Protein AF-0000000078830984 (afdb_homodimer)

Sequence (506 aa):
MQFQARCELQRRQWLGSRWHVRCFGGPQAGWTPCREPDVRVQQRHTAATRRDWFDMVKISFLIDSTKLPTGGSSVSTAVAVSHQTFLVNDNPHPNQNDPDYAVPVPSGESVRIYIQEANYASTVGLAPNGIIVHAFNGAPVSDAIMNDATKRPIDIPNFDLDLGPIPDFIGFVGDSPKWTQTPPSWSNWPNEPLIDQQLRAGWTPTFVPYITFNASKLVSGLLEYGVVFALTKDGANVQYFYFDPFLKIGSSSMQFQARCELQRRQWLGSRWHVRCFGGPQAGWTPCREPDVRVQQRHTAATRRDWFDMVKISFLIDSTKLPTGGSSVSTAVAVSHQTFLVNDNPHPNQNDPDYAVPVPSGESVRIYIQEANYASTVGLAPNGIIVHAFNGAPVSDAIMNDATKRPIDIPNFDLDLGPIPDFIGFVGDSPKWTQTPPSWSNWPNEPLIDQQLRAGWTPTFVPYITFNASKLVSGLLEYGVVFALTKDGANVQYFYFDPFLKIGSSS

Organism: Myxococcus xanthus (strain DK1622) (NCBI:txid246197)

Foldseek 3Di:
DDPPPPPPPPPPPPDDDDPPPPDPDDDDPPPPPPPPPCPCPPPPPPCPPVCQVVQEKEKEFEDAPVPDDFFDQDPVGGAEDEGTFMDIPNHHDPCSPPQADAAEHAAFGKYKYFYHYNDPVAPKDKEWDDKFFQDWQPHGDDPVQQVDLQRHFKHDKDKDKDWDDWPKDKDFDDDDWDWFAADCPDPPGGGHTDTDTDMDIDTDTDITMIMMITGHNNDWGKTKMKIKMWMDRPVPTIGIHMYIHMHTGNDDD/DDPPPPPPPPPPPPDDDDPPPPDPDDDDPPPPPPPPPCPCPVPPPVCPPVCQVVQEKEKEFEDAPVPDDFFDQDPVGGAEDEGTFMDIPNHHDPCRPPQADAAEHAAFGKYKYFYHYNDPVAPKDKEWDDKFFQDWQPHGDDPVQQVDLQRHFKHDKDKDKDWDDWPKDKDFDDDDWDWFAADCPDPPGGGHTDTDTDMDIDTDTDITMIMMITGHNNDWGKTKMKIKMWMDRPVPGIGIHMYIHMHTGNDDD

Secondary structure (DSSP, 8-state):
---------------SS---------S----------------------TTTGGGEEEEEEEE-GGG--PPBSSGGG-EE-PPPEEEETTEE-TTTT-TT-EEEE-TT-EEEEEEEES-TT---EEEEEEEEEEEETTEE--HHHHT-TTT-SB-PPEEEEEE----EEEEE-SS----EE--TT-SS-TT-EEEE--EEEEE---EEEEEEEEB-SS--EEEEEEEEEEEESSSS--EEEEE--EEEET---/---------------SS---------S----------------------TTTSSSEEEEEEEE-GGG--PPBSSGGG-EE-PPPEEEETTEE-TTTT-TT-EEEE-TT-EEEEEEEES-TT---EEEEEEEEEEEETTEE--HHHHH-TTT-SB---EEEEEE----EEEEE-SS----EE--TT-SS-TT-EEEE--EEEEE---EEEEEEEEB-SS--EEEEEEEEEEEESSSS--EEEEE--EEEET---

Solvent-accessible surface area (backbone atoms only — not comparable to full-atom values): 28213 Å² total; per-residue (Å²): 137,81,83,76,80,76,77,73,76,69,83,70,76,82,66,75,85,81,79,79,78,80,77,85,74,78,88,75,79,68,76,61,74,72,70,68,73,77,67,65,69,63,70,65,69,60,71,62,44,84,59,59,78,57,48,51,49,36,36,34,34,38,39,52,75,86,74,54,74,88,50,10,82,38,81,72,48,39,32,80,50,75,67,58,40,37,25,50,68,86,30,85,41,99,55,26,79,43,62,80,48,50,52,53,35,37,53,53,23,35,36,36,39,35,43,40,70,59,48,82,87,59,70,54,11,44,20,53,33,29,43,33,43,50,25,50,68,86,37,76,45,48,55,69,40,62,71,31,84,80,65,20,59,44,52,84,62,42,83,47,71,40,83,37,78,51,51,24,36,32,41,79,44,80,77,85,60,55,80,43,58,34,41,75,79,37,89,87,55,47,64,22,26,23,33,51,48,48,72,40,56,31,60,51,82,31,62,41,32,30,36,34,34,32,30,18,75,78,44,66,41,44,36,38,30,29,43,29,31,34,38,19,72,72,20,73,54,54,27,15,32,30,32,59,50,35,34,24,34,51,25,72,125,137,83,83,76,82,76,77,74,76,68,84,69,76,84,67,77,83,81,78,78,76,80,76,84,72,80,88,73,81,68,77,63,72,71,69,67,73,78,67,65,67,63,69,67,68,60,73,60,44,87,59,62,79,54,50,52,48,34,36,36,34,37,39,54,75,88,74,55,73,86,49,11,82,38,80,74,49,38,33,80,50,73,66,57,39,36,24,50,69,85,32,85,43,100,56,26,80,44,62,81,50,49,52,52,34,36,52,55,24,36,37,36,40,35,41,39,69,58,48,84,86,58,65,53,10,44,20,53,33,30,46,32,42,51,26,50,67,86,36,77,44,49,56,68,42,61,72,29,85,81,66,19,58,45,53,84,61,42,81,48,71,39,83,37,76,56,51,27,35,33,41,80,46,84,76,84,60,55,82,44,58,32,44,75,79,37,88,86,55,46,63,22,25,24,35,50,48,47,71,40,57,30,59,51,81,31,62,41,32,30,38,35,33,32,31,19,77,78,42,68,42,42,36,38,30,30,42,30,30,35,38,20,73,74,20,72,54,54,28,14,32,31,31,58,49,36,34,24,36,52,26,71,125

Structure (mmCIF, N/CA/C/O backbone):
data_AF-0000000078830984-model_v1
#
loop_
_entity.id
_entity.type
_entity.pdbx_description
1 polymer Lipoprotein
#
loop_
_atom_site.group_PDB
_atom_site.id
_atom_site.type_symbol
_atom_site.label_atom_id
_atom_site.label_alt_id
_atom_site.label_comp_id
_atom_site.label_asym_id
_atom_site.label_entity_id
_atom_site.label_seq_id
_atom_site.pdbx_PDB_ins_code
_atom_site.Cartn_x
_atom_site.Cartn_y
_atom_site.Cartn_z
_atom_site.occupancy
_atom_site.B_iso_or_equiv
_atom_site.auth_seq_id
_atom_site.auth_comp_id
_atom_site.auth_asym_id
_atom_site.auth_atom_id
_atom_site.pdbx_PDB_model_num
ATOM 1 N N . MET A 1 1 ? -28.094 0.529 -49.594 1 21.66 1 MET A N 1
ATOM 2 C CA . MET A 1 1 ? -26.859 -0.036 -49.031 1 21.66 1 MET A CA 1
ATOM 3 C C . MET A 1 1 ? -26.625 0.487 -47.625 1 21.66 1 MET A C 1
ATOM 5 O O . MET A 1 1 ? -26.312 1.665 -47.438 1 21.66 1 MET A O 1
ATOM 9 N N . GLN A 1 2 ? -27.266 0.118 -46.656 1 21.36 2 GLN A N 1
ATOM 10 C CA . GLN A 1 2 ? -27.625 0.627 -45.344 1 21.36 2 GLN A CA 1
ATOM 11 C C . GLN A 1 2 ? -26.5 0.429 -44.344 1 21.36 2 GLN A C 1
ATOM 13 O O . GLN A 1 2 ? -25.984 -0.685 -44.156 1 21.36 2 GLN A O 1
ATOM 18 N N . PHE A 1 3 ? -25.562 1.429 -44.156 1 22.44 3 PHE A N 1
ATOM 19 C CA . PHE A 1 3 ? -24.375 1.536 -43.312 1 22.44 3 PHE A CA 1
ATOM 20 C C . PHE A 1 3 ? -24.703 1.201 -41.875 1 22.44 3 PHE A C 1
ATOM 22 O O . PHE A 1 3 ? -25.375 1.968 -41.188 1 22.44 3 PHE A O 1
ATOM 29 N N . GLN A 1 4 ? -24.953 0.002 -41.5 1 19.2 4 GLN A N 1
ATOM 30 C CA . GLN A 1 4 ? -25.281 -0.447 -40.156 1 19.2 4 GLN A CA 1
ATOM 31 C C . GLN A 1 4 ? -24.094 -0.227 -39.219 1 19.2 4 GLN A C 1
ATOM 33 O O . GLN A 1 4 ? -22.984 -0.718 -39.469 1 19.2 4 GLN A O 1
ATOM 38 N N . ALA A 1 5 ? -23.984 0.928 -38.594 1 19.84 5 ALA A N 1
ATOM 39 C CA . ALA A 1 5 ? -23.047 1.385 -37.562 1 19.84 5 ALA A CA 1
ATOM 40 C C . ALA A 1 5 ? -22.938 0.374 -36.438 1 19.84 5 ALA A C 1
ATOM 42 O O . ALA A 1 5 ? -23.906 0.151 -35.688 1 19.84 5 ALA A O 1
ATOM 43 N N . ARG A 1 6 ? -22.312 -0.798 -36.625 1 20.72 6 ARG A N 1
ATOM 44 C CA . ARG A 1 6 ? -22.078 -1.817 -35.594 1 20.72 6 ARG A CA 1
ATOM 45 C C . ARG A 1 6 ? -21.344 -1.232 -34.406 1 20.72 6 ARG A C 1
ATOM 47 O O . ARG A 1 6 ? -20.234 -0.708 -34.531 1 20.72 6 ARG A O 1
ATOM 54 N N . CYS A 1 7 ? -22.047 -0.619 -33.5 1 21.22 7 CYS A N 1
ATOM 55 C CA . CYS A 1 7 ? -21.578 -0.137 -32.188 1 21.22 7 CYS A CA 1
ATOM 56 C C . CYS A 1 7 ? -20.859 -1.24 -31.422 1 21.22 7 CYS A C 1
ATOM 58 O O . CYS A 1 7 ? -21.469 -2.24 -31.047 1 21.22 7 CYS A O 1
ATOM 60 N N . GLU A 1 8 ? -19.703 -1.655 -31.891 1 20.58 8 GLU A N 1
ATOM 61 C CA . GLU A 1 8 ? -18.844 -2.621 -31.203 1 20.58 8 GLU A CA 1
ATOM 62 C C . GLU A 1 8 ? -18.719 -2.289 -29.719 1 20.58 8 GLU A C 1
ATOM 64 O O . GLU A 1 8 ? -18.344 -1.174 -29.359 1 20.58 8 GLU A O 1
ATOM 69 N N . LEU A 1 9 ? -19.594 -2.854 -29 1 23.41 9 LEU A N 1
ATOM 70 C CA . LEU A 1 9 ? -19.594 -2.873 -27.531 1 23.41 9 LEU A CA 1
ATOM 71 C C . LEU A 1 9 ? -18.234 -3.289 -27 1 23.41 9 LEU A C 1
ATOM 73 O O . LEU A 1 9 ? -17.797 -4.422 -27.219 1 23.41 9 LEU A O 1
ATOM 77 N N . GLN A 1 10 ? -17.281 -2.516 -27.156 1 20.95 10 GLN A N 1
ATOM 78 C CA . GLN A 1 10 ? -15.977 -2.688 -26.531 1 20.95 10 GLN A CA 1
ATOM 79 C C . GLN A 1 10 ? -16.109 -3.137 -25.078 1 20.95 10 GLN A C 1
ATOM 81 O O . GLN A 1 10 ? -16.891 -2.557 -24.312 1 20.95 10 GLN A O 1
ATOM 86 N N . ARG A 1 11 ? -15.867 -4.41 -24.875 1 22.14 11 ARG A N 1
ATOM 87 C CA . ARG A 1 11 ? -15.773 -5.09 -23.594 1 22.14 11 ARG A CA 1
ATOM 88 C C . ARG A 1 11 ? -15.062 -4.215 -22.562 1 22.14 11 ARG A C 1
ATOM 90 O O . ARG A 1 11 ? -13.891 -3.879 -22.719 1 22.14 11 ARG A O 1
ATOM 97 N N . ARG A 1 12 ? -15.758 -3.342 -21.969 1 24.52 12 ARG A N 1
ATOM 98 C CA . ARG A 1 12 ? -15.438 -2.482 -20.828 1 24.52 12 ARG A CA 1
ATOM 99 C C . ARG A 1 12 ? -14.984 -3.305 -19.625 1 24.52 12 ARG A C 1
ATOM 101 O O . ARG A 1 12 ? -15.672 -4.242 -19.219 1 24.52 12 ARG A O 1
ATOM 108 N N . GLN A 1 13 ? -13.727 -3.479 -19.594 1 21.48 13 GLN A N 1
ATOM 109 C CA . GLN A 1 13 ? -13.117 -4.145 -18.453 1 21.48 13 GLN A CA 1
ATOM 110 C C . GLN A 1 13 ? -13.555 -3.498 -17.141 1 21.48 13 GLN A C 1
ATOM 112 O O . GLN A 1 13 ? -13.5 -2.275 -17 1 21.48 13 GLN A O 1
ATOM 117 N N . TRP A 1 14 ? -14.469 -4.125 -16.656 1 22.09 14 TRP A N 1
ATOM 118 C CA . TRP A 1 14 ? -15.109 -3.842 -15.375 1 22.09 14 TRP A CA 1
ATOM 119 C C . TRP A 1 14 ? -14.07 -3.602 -14.289 1 22.09 14 TRP A C 1
ATOM 121 O O . TRP A 1 14 ? -13.305 -4.508 -13.938 1 22.09 14 TRP A O 1
ATOM 131 N N . LEU A 1 15 ? -13.273 -2.666 -14.414 1 22 15 LEU A N 1
ATOM 132 C CA . LEU A 1 15 ? -12.414 -2.305 -13.297 1 22 15 LEU A CA 1
ATOM 133 C C . LEU A 1 15 ? -13.172 -1.469 -12.273 1 22 15 LEU A C 1
ATOM 135 O O . LEU A 1 15 ? -13.758 -0.443 -12.617 1 22 15 LEU A O 1
ATOM 139 N N . GLY A 1 16 ? -13.258 -2.113 -10.883 1 23.89 16 GLY A N 1
ATOM 140 C CA . GLY A 1 16 ? -13.922 -1.886 -9.602 1 23.89 16 GLY A CA 1
ATOM 141 C C . GLY A 1 16 ? -14.805 -0.652 -9.602 1 23.89 16 GLY A C 1
ATOM 142 O O . GLY A 1 16 ? -15.195 -0.163 -10.664 1 23.89 16 GLY A O 1
ATOM 143 N N . SER A 1 17 ? -14.727 0.226 -8.625 1 23.66 17 SER A N 1
ATOM 144 C CA . SER A 1 17 ? -15.859 1.073 -8.273 1 23.66 17 SER A CA 1
ATOM 145 C C . SER A 1 17 ? -16.156 2.08 -9.383 1 23.66 17 SER A C 1
ATOM 147 O O . SER A 1 17 ? -17.281 2.15 -9.875 1 23.66 17 SER A O 1
ATOM 149 N N . ARG A 1 18 ? -15.797 3.492 -9.297 1 24.92 18 ARG A N 1
ATOM 150 C CA . ARG A 1 18 ? -16.5 4.609 -9.93 1 24.92 18 ARG A CA 1
ATOM 151 C C . ARG A 1 18 ? -16.125 4.723 -11.406 1 24.92 18 ARG A C 1
ATOM 153 O O . ARG A 1 18 ? -15 4.422 -11.797 1 24.92 18 ARG A O 1
ATOM 160 N N . TRP A 1 19 ? -17.234 4.652 -12.297 1 24.08 19 TRP A N 1
ATOM 161 C CA . TRP A 1 19 ? -17.281 4.895 -13.734 1 24.08 19 TRP A CA 1
ATOM 162 C C . TRP A 1 19 ? -16.812 6.309 -14.062 1 24.08 19 TRP A C 1
ATOM 164 O O . TRP A 1 19 ? -17.406 7.289 -13.602 1 24.08 19 TRP A O 1
ATOM 174 N N . HIS A 1 20 ? -15.641 6.699 -13.922 1 23.75 20 HIS A N 1
ATOM 175 C CA . HIS A 1 20 ? -15.578 8.055 -14.453 1 23.75 20 HIS A CA 1
ATOM 176 C C . HIS A 1 20 ? -15.516 8.047 -15.984 1 23.75 20 HIS A C 1
ATOM 178 O O . HIS A 1 20 ? -14.594 7.48 -16.562 1 23.75 20 HIS A O 1
ATOM 184 N N . VAL A 1 21 ? -16.875 7.906 -16.641 1 22.41 21 VAL A N 1
ATOM 185 C CA . VAL A 1 21 ? -17 8.102 -18.094 1 22.41 21 VAL A CA 1
ATOM 186 C C . VAL A 1 21 ? -16.594 9.531 -18.453 1 22.41 21 VAL A C 1
ATOM 188 O O . VAL A 1 21 ? -17.203 10.492 -17.969 1 22.41 21 VAL A O 1
ATOM 191 N N . ARG A 1 22 ? -15.445 9.805 -18.781 1 22.97 22 ARG A N 1
ATOM 192 C CA . ARG A 1 22 ? -15.141 11.133 -19.297 1 22.97 22 ARG A CA 1
ATOM 193 C C . ARG A 1 22 ? -15.547 11.242 -20.766 1 22.97 22 ARG A C 1
ATOM 195 O O . ARG A 1 22 ? -15.031 10.516 -21.625 1 22.97 22 ARG A O 1
ATOM 202 N N . CYS A 1 23 ? -16.953 11.578 -20.938 1 22.34 23 CYS A N 1
ATOM 203 C CA . CYS A 1 23 ? -17.406 11.953 -22.281 1 22.34 23 CYS A CA 1
ATOM 204 C C . CYS A 1 23 ? -16.734 13.242 -22.734 1 22.34 23 CYS A C 1
ATOM 206 O O . CYS A 1 23 ? -16.703 14.227 -22 1 22.34 23 CYS A O 1
ATOM 208 N N . PHE A 1 24 ? -15.984 13.234 -23.766 1 22.91 24 PHE A N 1
ATOM 209 C CA . PHE A 1 24 ? -15.266 14.344 -24.375 1 22.91 24 PHE A CA 1
ATOM 210 C C . PHE A 1 24 ? -16.188 15.172 -25.266 1 22.91 24 PHE A C 1
ATOM 212 O O . PHE A 1 24 ? -16.25 14.953 -26.484 1 22.91 24 PHE A O 1
ATOM 219 N N . GLY A 1 25 ? -17.594 15.492 -24.844 1 22.34 25 GLY A N 1
ATOM 220 C CA . GLY A 1 25 ? -18.344 16.266 -25.828 1 22.34 25 GLY A CA 1
ATOM 221 C C . GLY A 1 25 ? -17.75 17.641 -26.078 1 22.34 25 GLY A C 1
ATOM 222 O O . GLY A 1 25 ? -16.906 18.109 -25.312 1 22.34 25 GLY A O 1
ATOM 223 N N . GLY A 1 26 ? -18.234 18.25 -27.344 1 22.52 26 GLY A N 1
ATOM 224 C CA . GLY A 1 26 ? -18 19.562 -27.922 1 22.52 26 GLY A CA 1
ATOM 225 C C . GLY A 1 26 ? -18.172 20.703 -26.938 1 22.52 26 GLY A C 1
ATOM 226 O O . GLY A 1 26 ? -18.625 20.5 -25.812 1 22.52 26 GLY A O 1
ATOM 227 N N . PRO A 1 27 ? -18.094 22.062 -27.516 1 23.67 27 PRO A N 1
ATOM 228 C CA . PRO A 1 27 ? -17.938 23.344 -26.82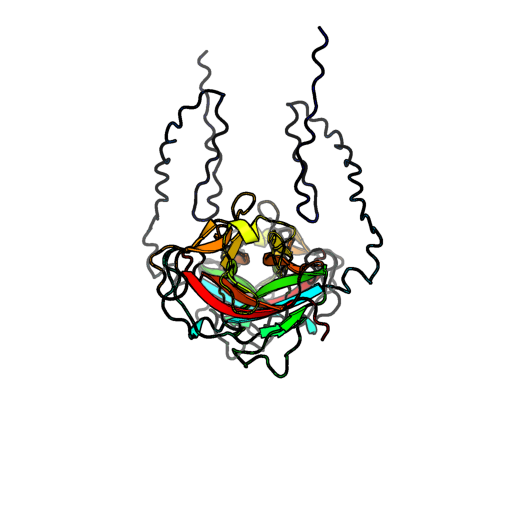8 1 23.67 27 PRO A CA 1
ATOM 229 C C . PRO A 1 27 ? -19.047 23.594 -25.812 1 23.67 27 PRO A C 1
ATOM 231 O O . PRO A 1 27 ? -18.844 24.344 -24.844 1 23.67 27 PRO A O 1
ATOM 234 N N . GLN A 1 28 ? -20.281 23.5 -26.266 1 22.67 28 GLN A N 1
ATOM 235 C CA . GLN A 1 28 ? -21.438 24.172 -25.688 1 22.67 28 GLN A CA 1
ATOM 236 C C . GLN A 1 28 ? -21.797 23.562 -24.344 1 22.67 28 GLN A C 1
ATOM 238 O O . GLN A 1 28 ? -21.969 22.344 -24.219 1 22.67 28 GLN A O 1
ATOM 243 N N . ALA A 1 29 ? -21.828 24.469 -23.219 1 23.7 29 ALA A N 1
ATOM 244 C CA . ALA A 1 29 ? -21.453 24.234 -21.812 1 23.7 29 ALA A CA 1
ATOM 245 C C . ALA A 1 29 ? -22.5 23.391 -21.094 1 23.7 29 ALA A C 1
ATOM 247 O O . ALA A 1 29 ? -22.453 23.25 -19.875 1 23.7 29 ALA A O 1
ATOM 248 N N . GLY A 1 30 ? -23.516 23.125 -21.797 1 19.42 30 GLY A N 1
ATOM 249 C CA . GLY A 1 30 ? -24.625 22.672 -20.969 1 19.42 30 GLY A CA 1
ATOM 250 C C . GLY A 1 30 ? -24.375 21.344 -20.297 1 19.42 30 GLY A C 1
ATOM 251 O O . GLY A 1 30 ? -23.844 20.422 -20.922 1 19.42 30 GLY A O 1
ATOM 252 N N . TRP A 1 31 ? -24.141 21.438 -19.016 1 21.05 31 TRP A N 1
ATOM 253 C CA . TRP A 1 31 ? -23.797 20.281 -18.203 1 21.05 31 TRP A CA 1
ATOM 254 C C . TRP A 1 31 ? -24.859 19.203 -18.312 1 21.05 31 TRP A C 1
ATOM 256 O O . TRP A 1 31 ? -25.984 19.375 -17.859 1 21.05 31 TRP A O 1
ATOM 266 N N . THR A 1 32 ? -25.141 18.922 -19.578 1 21.53 32 THR A N 1
ATOM 267 C CA . THR A 1 32 ? -26.203 17.922 -19.484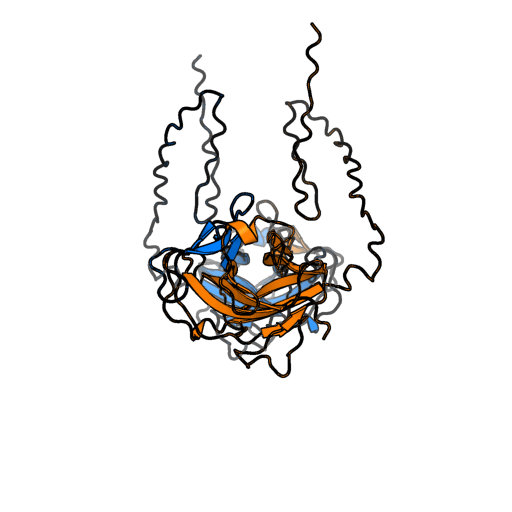 1 21.53 32 THR A CA 1
ATOM 268 C C . THR A 1 32 ? -25.734 16.719 -18.656 1 21.53 32 THR A C 1
ATOM 270 O O . THR A 1 32 ? -24.656 16.188 -18.891 1 21.53 32 THR A O 1
ATOM 273 N N . PRO A 1 33 ? -26.406 16.5 -17.609 1 20.27 33 PRO A N 1
ATOM 274 C CA . PRO A 1 33 ? -26.141 15.438 -16.641 1 20.27 33 PRO A CA 1
ATOM 275 C C . PRO A 1 33 ? -25.969 14.07 -17.297 1 20.27 33 PRO A C 1
ATOM 277 O O . PRO A 1 33 ? -26.797 13.672 -18.125 1 20.27 33 PRO A O 1
ATOM 280 N N . CYS A 1 34 ? -24.859 13.922 -17.781 1 22.05 34 CYS A N 1
ATOM 281 C CA . CYS A 1 34 ? -24.703 12.617 -18.422 1 22.05 34 CYS A CA 1
ATOM 282 C C . CYS A 1 34 ? -25.406 11.531 -17.609 1 22.05 34 CYS A C 1
ATOM 284 O O . CYS A 1 34 ? -25.25 11.469 -16.391 1 22.05 34 CYS A O 1
ATOM 286 N N . ARG A 1 35 ? -26.516 11.25 -18.047 1 20.36 35 ARG A N 1
ATOM 287 C CA . ARG A 1 35 ? -27.297 10.172 -17.453 1 20.36 35 ARG A CA 1
ATOM 288 C C . ARG A 1 35 ? -26.391 9 -17.062 1 20.36 35 ARG A C 1
ATOM 290 O O . ARG A 1 35 ? -25.5 8.625 -17.828 1 20.36 35 ARG A O 1
ATOM 297 N N . GLU A 1 36 ? -26.297 8.906 -15.906 1 21.58 36 GLU A N 1
ATOM 298 C CA . GLU A 1 36 ? -25.609 7.801 -15.242 1 21.58 36 GLU A CA 1
ATOM 299 C C . GLU A 1 36 ? -25.922 6.469 -15.93 1 21.58 36 GLU A C 1
ATOM 301 O O . GLU A 1 36 ? -27.078 6.129 -16.141 1 21.58 36 GLU A O 1
ATOM 306 N N . PRO A 1 37 ? -25.172 6.223 -16.953 1 21.8 37 PRO A N 1
ATOM 307 C CA . PRO A 1 37 ? -25.641 4.91 -17.406 1 21.8 37 PRO A CA 1
ATOM 308 C C . PRO A 1 37 ? -25.953 3.959 -16.25 1 21.8 37 PRO A C 1
ATOM 310 O O . PRO A 1 37 ? -25.359 4.09 -15.164 1 21.8 37 PRO A O 1
ATOM 313 N N . ASP A 1 38 ? -27.141 3.549 -16.109 1 19.94 38 ASP A N 1
ATOM 314 C CA . ASP A 1 38 ? -27.625 2.453 -15.273 1 19.94 38 ASP A CA 1
ATOM 315 C C . ASP A 1 38 ? -26.703 1.239 -15.367 1 19.94 38 ASP A C 1
ATOM 317 O O . ASP A 1 38 ? -26.859 0.41 -16.266 1 19.94 38 ASP A O 1
ATOM 321 N N . VAL A 1 39 ? -25.547 1.557 -15.5 1 20.45 39 VAL A N 1
ATOM 322 C CA . VAL A 1 39 ? -24.781 0.314 -15.508 1 20.45 39 VAL A CA 1
ATOM 323 C C . VAL A 1 39 ? -25.109 -0.5 -14.258 1 20.45 39 VAL A C 1
ATOM 325 O O . VAL A 1 39 ? -24.75 -0.109 -13.148 1 20.45 39 VAL A O 1
ATOM 328 N N . ARG A 1 40 ? -26.25 -0.88 -14.211 1 20.02 40 ARG A N 1
ATOM 329 C CA . ARG A 1 40 ? -26.609 -1.996 -13.344 1 20.02 40 ARG A CA 1
ATOM 330 C C . ARG A 1 40 ? -25.516 -3.068 -13.352 1 20.02 40 ARG A C 1
ATOM 332 O O . ARG A 1 40 ? -25.281 -3.703 -14.383 1 20.02 40 ARG A O 1
ATOM 339 N N . VAL A 1 41 ? -24.438 -2.588 -12.789 1 20.62 41 VAL A N 1
ATOM 340 C CA . VAL A 1 41 ? -23.641 -3.732 -12.352 1 20.62 41 VAL A CA 1
ATOM 341 C C . VAL A 1 41 ? -24.562 -4.836 -11.852 1 20.62 41 VAL A C 1
ATOM 343 O O . VAL A 1 41 ? -25.297 -4.652 -10.867 1 20.62 41 VAL A O 1
ATOM 346 N N . GLN A 1 42 ? -25.188 -5.238 -12.68 1 19.28 42 GLN A N 1
ATOM 347 C CA . GLN A 1 42 ? -25.812 -6.484 -12.273 1 19.28 42 GLN A CA 1
ATOM 348 C C . GLN A 1 42 ? -24.875 -7.328 -11.414 1 19.28 42 GLN A C 1
ATOM 350 O O . GLN A 1 42 ? -23.781 -7.684 -11.852 1 19.28 42 GLN A O 1
ATOM 355 N N . GLN A 1 43 ? -24.719 -6.887 -10.234 1 20.78 43 GLN A N 1
ATOM 356 C CA . GLN A 1 43 ? -24.438 -7.926 -9.25 1 20.78 43 GLN A CA 1
ATOM 357 C C . GLN A 1 43 ? -25.109 -9.242 -9.641 1 20.78 43 GLN A C 1
ATOM 359 O O . GLN A 1 43 ? -26.312 -9.398 -9.484 1 20.78 43 GLN A O 1
ATOM 364 N N . ARG A 1 44 ? -24.906 -9.555 -10.891 1 22.3 44 ARG A N 1
ATOM 365 C CA . ARG A 1 44 ? -25.344 -10.953 -10.906 1 22.3 44 ARG A CA 1
ATOM 366 C C . ARG A 1 44 ? -24.797 -11.695 -9.695 1 22.3 44 ARG A C 1
ATOM 368 O O . ARG A 1 44 ? -23.578 -11.812 -9.516 1 22.3 44 ARG A O 1
ATOM 375 N N . HIS A 1 45 ? -25.312 -11.438 -8.555 1 22.86 45 HIS A N 1
ATOM 376 C CA . HIS A 1 45 ? -25.578 -12.539 -7.637 1 22.86 45 HIS A CA 1
ATOM 377 C C . HIS A 1 45 ? -25.891 -13.82 -8.391 1 22.86 45 HIS A C 1
ATOM 379 O O . HIS A 1 45 ? -27.047 -14.109 -8.688 1 22.86 45 HIS A O 1
ATOM 385 N N . THR A 1 46 ? -25.516 -13.852 -9.602 1 23.61 46 THR A N 1
ATOM 386 C CA . THR A 1 46 ? -25.703 -15.281 -9.82 1 23.61 46 THR A CA 1
ATOM 387 C C . THR A 1 46 ? -25.25 -16.078 -8.609 1 23.61 46 THR A C 1
ATOM 389 O O . THR A 1 46 ? -24.188 -15.805 -8.039 1 23.61 46 THR A O 1
ATOM 392 N N . ALA A 1 47 ? -26.188 -16.562 -7.887 1 24.06 47 ALA A N 1
ATOM 393 C CA . ALA A 1 47 ? -26.141 -17.719 -6.988 1 24.06 47 ALA A CA 1
ATOM 394 C C . ALA A 1 47 ? -24.984 -18.641 -7.336 1 24.06 47 ALA A C 1
ATOM 396 O O . ALA A 1 47 ? -25.156 -19.641 -8.047 1 24.06 47 ALA A O 1
ATOM 397 N N . ALA A 1 48 ? -24.047 -18.109 -7.934 1 28.3 48 ALA A N 1
ATOM 398 C CA . ALA A 1 48 ? -23.141 -19.25 -7.797 1 28.3 48 ALA A CA 1
ATOM 399 C C . ALA A 1 48 ? -23.141 -19.781 -6.367 1 28.3 48 ALA A C 1
ATOM 401 O O . ALA A 1 48 ? -23.031 -19 -5.414 1 28.3 48 ALA A O 1
ATOM 402 N N . THR A 1 49 ? -23.969 -20.578 -6.117 1 27.17 49 THR A N 1
ATOM 403 C CA . THR A 1 49 ? -24.203 -21.297 -4.863 1 27.17 49 THR A CA 1
ATOM 404 C C . THR A 1 49 ? -22.984 -21.172 -3.945 1 27.17 49 THR A C 1
ATOM 406 O O . THR A 1 49 ? -21.844 -21.25 -4.402 1 27.17 49 THR A O 1
ATOM 409 N N . ARG A 1 50 ? -23.016 -20.5 -2.771 1 30.88 50 ARG A N 1
ATOM 410 C CA . ARG A 1 50 ? -22.094 -20.781 -1.668 1 30.88 50 ARG A CA 1
ATOM 411 C C . ARG A 1 50 ? -21.297 -22.047 -1.93 1 30.88 50 ARG A C 1
ATOM 413 O O . ARG A 1 50 ? -20.469 -22.453 -1.112 1 30.88 50 ARG A O 1
ATOM 420 N N . ARG A 1 51 ? -21.859 -22.828 -2.711 1 30.84 51 ARG A N 1
ATOM 421 C CA . ARG A 1 51 ? -21.25 -24.125 -3.01 1 30.84 51 ARG A CA 1
ATOM 422 C C . ARG A 1 51 ? -20.062 -23.984 -3.949 1 30.84 51 ARG A C 1
ATOM 424 O O . ARG A 1 51 ? -19.25 -24.891 -4.082 1 30.84 51 ARG A O 1
ATOM 431 N N . ASP A 1 52 ? -20.141 -22.953 -4.887 1 35.94 52 ASP A N 1
ATOM 432 C CA . ASP A 1 52 ? -19.156 -22.906 -5.957 1 35.94 52 ASP A CA 1
ATOM 433 C C . ASP A 1 52 ? -17.797 -22.406 -5.438 1 35.94 52 ASP A C 1
ATOM 435 O O . ASP A 1 52 ? -16.766 -22.656 -6.055 1 35.94 52 ASP A O 1
ATOM 439 N N . TRP A 1 53 ? -17.797 -21.344 -4.621 1 44.22 53 TRP A N 1
ATOM 440 C CA . TRP A 1 53 ? -16.641 -21 -3.793 1 44.22 53 TRP A CA 1
ATOM 441 C C . TRP A 1 53 ? -16.172 -22.188 -2.969 1 44.22 53 TRP A C 1
ATOM 443 O O . TRP A 1 53 ? -15.102 -22.156 -2.357 1 44.22 53 TRP A O 1
ATOM 453 N N . PHE A 1 54 ? -17.078 -22.984 -2.809 1 49.31 54 PHE A N 1
ATOM 454 C CA . PHE A 1 54 ? -16.891 -24.156 -1.953 1 49.31 54 PHE A CA 1
ATOM 455 C C . PHE A 1 54 ? -15.914 -25.141 -2.584 1 49.31 54 PHE A C 1
ATOM 457 O O . PHE A 1 54 ? -15.188 -25.828 -1.876 1 49.31 54 PHE A O 1
ATOM 464 N N . ASP A 1 55 ? -15.82 -25.109 -4.086 1 73.44 55 ASP A N 1
ATOM 465 C CA . ASP A 1 55 ? -15.016 -26.234 -4.543 1 73.44 55 ASP A CA 1
ATOM 466 C C . ASP A 1 55 ? -13.68 -25.75 -5.113 1 73.44 55 ASP A C 1
ATOM 468 O O . ASP A 1 55 ? -13.367 -26.031 -6.273 1 73.44 55 ASP A O 1
ATOM 472 N N . MET A 1 56 ? -13.031 -24.781 -4.41 1 87.5 56 MET A N 1
ATOM 473 C CA . MET A 1 56 ? -11.742 -24.266 -4.859 1 87.5 56 MET A CA 1
ATOM 474 C C . MET A 1 56 ? -10.656 -24.531 -3.826 1 87.5 56 MET A C 1
ATOM 476 O O . MET A 1 56 ? -10.883 -24.406 -2.623 1 87.5 56 MET A O 1
ATOM 480 N N . VAL A 1 57 ? -9.633 -25.078 -4.34 1 92.94 57 VAL A N 1
ATOM 481 C CA . VAL A 1 57 ? -8.438 -25.25 -3.521 1 92.94 57 VAL A CA 1
ATOM 482 C C . VAL A 1 57 ? -7.484 -24.078 -3.74 1 92.94 57 VAL A C 1
ATOM 484 O O . VAL A 1 57 ? -7 -23.859 -4.852 1 92.94 57 VAL A O 1
ATOM 487 N N . LYS A 1 58 ? -7.293 -23.359 -2.732 1 94.62 58 LYS A N 1
ATOM 488 C CA . LYS A 1 58 ? -6.332 -22.25 -2.768 1 94.62 58 LYS A CA 1
ATOM 489 C C . LYS A 1 58 ? -4.992 -22.672 -2.176 1 94.62 58 LYS A C 1
ATOM 491 O O . LYS A 1 58 ? -4.926 -23.125 -1.026 1 94.62 58 LYS A O 1
ATOM 496 N N . ILE A 1 59 ? -3.994 -22.547 -2.947 1 96 59 ILE A N 1
ATOM 497 C CA . ILE A 1 59 ? -2.639 -22.828 -2.482 1 96 59 ILE A CA 1
ATOM 498 C C . ILE A 1 59 ? -1.811 -21.547 -2.51 1 96 59 ILE A C 1
ATOM 500 O O . ILE A 1 59 ? -1.667 -20.922 -3.561 1 96 59 ILE A O 1
ATOM 504 N N . SER A 1 60 ? -1.301 -21.172 -1.342 1 94.94 60 SER A N 1
ATOM 505 C CA . SER A 1 60 ? -0.403 -20.016 -1.247 1 94.94 60 SER A CA 1
ATOM 506 C C . SER A 1 60 ? 0.998 -20.453 -0.825 1 94.94 60 SER A C 1
ATOM 508 O O . SER A 1 60 ? 1.19 -20.953 0.281 1 94.94 60 SER A O 1
ATOM 510 N N . PHE A 1 61 ? 1.899 -20.234 -1.719 1 96.19 61 PHE A N 1
ATOM 511 C CA . PHE A 1 61 ? 3.285 -20.5 -1.355 1 96.19 61 PHE A CA 1
ATOM 512 C C . PHE A 1 61 ? 3.918 -19.281 -0.689 1 96.19 61 PHE A C 1
ATOM 514 O O . PHE A 1 61 ? 3.76 -18.156 -1.163 1 96.19 61 PHE A O 1
ATOM 521 N N . LEU A 1 62 ? 4.633 -19.547 0.343 1 94.31 62 LEU A N 1
ATOM 522 C CA . LEU A 1 62 ? 5.266 -18.5 1.138 1 94.31 62 LEU A CA 1
ATOM 523 C C . LEU A 1 62 ? 6.754 -18.391 0.815 1 94.31 62 LEU A C 1
ATOM 525 O O . LEU A 1 62 ? 7.52 -19.312 1.103 1 94.31 62 LEU A O 1
ATOM 529 N N . ILE A 1 63 ? 7.086 -17.281 0.327 1 94.31 63 ILE A N 1
ATOM 530 C CA . ILE A 1 63 ? 8.461 -17.047 -0.098 1 94.31 63 ILE A CA 1
ATOM 531 C C . ILE A 1 63 ? 9.18 -16.172 0.924 1 94.31 63 ILE A C 1
ATOM 533 O O . ILE A 1 63 ? 8.688 -15.094 1.271 1 94.31 63 ILE A O 1
ATOM 537 N N . ASP A 1 64 ? 10.273 -16.625 1.387 1 91.94 64 ASP A N 1
ATOM 538 C CA . ASP A 1 64 ? 11.188 -15.758 2.123 1 91.94 64 ASP A CA 1
ATOM 539 C C . ASP A 1 64 ? 12.172 -15.07 1.18 1 91.94 64 ASP A C 1
ATOM 541 O O . ASP A 1 64 ? 13.211 -15.641 0.831 1 91.94 64 ASP A O 1
ATOM 545 N N . SER A 1 65 ? 11.852 -13.891 0.803 1 88.56 65 SER A N 1
ATOM 546 C CA . SER A 1 65 ? 12.609 -13.18 -0.223 1 88.56 65 SER A CA 1
ATOM 547 C C . SER A 1 65 ? 14.031 -12.906 0.235 1 88.56 65 SER A C 1
ATOM 549 O O . SER A 1 65 ? 14.922 -12.68 -0.589 1 88.56 65 SER A O 1
ATOM 551 N N . THR A 1 66 ? 14.281 -12.922 1.468 1 88.19 66 THR A N 1
ATOM 552 C CA . THR A 1 66 ? 15.602 -12.609 1.994 1 88.19 66 THR A CA 1
ATOM 553 C C . THR A 1 66 ? 16.531 -13.812 1.841 1 88.19 66 THR A C 1
ATOM 555 O O . THR A 1 66 ? 17.75 -13.672 1.945 1 88.19 66 THR A O 1
ATOM 558 N N . LYS A 1 67 ? 16 -14.898 1.581 1 89.94 67 LYS A N 1
ATOM 559 C CA . LYS A 1 67 ? 16.812 -16.109 1.505 1 89.94 67 LYS A CA 1
ATOM 560 C C . LYS A 1 67 ? 17 -16.562 0.058 1 89.94 67 LYS A C 1
ATOM 562 O O . LYS A 1 67 ? 17.656 -17.562 -0.207 1 89.94 67 LYS A O 1
ATOM 567 N N . LEU A 1 68 ? 16.438 -15.82 -0.803 1 92.62 68 LEU A N 1
ATOM 568 C CA . LEU A 1 68 ? 16.531 -16.203 -2.207 1 92.62 68 LEU A CA 1
ATOM 569 C C . LEU A 1 68 ? 17.875 -15.773 -2.793 1 92.62 68 LEU A C 1
ATOM 571 O O . LEU A 1 68 ? 18.375 -14.695 -2.473 1 92.62 68 LEU A O 1
ATOM 575 N N . PRO A 1 69 ? 18.469 -16.625 -3.629 1 93.81 69 PRO A N 1
ATOM 576 C CA . PRO A 1 69 ? 19.594 -16.156 -4.438 1 93.81 69 PRO A CA 1
ATOM 577 C C . PRO A 1 69 ? 19.172 -15.117 -5.484 1 93.81 69 PRO A C 1
ATOM 579 O O . PRO A 1 69 ? 18.016 -14.719 -5.531 1 93.81 69 PRO A O 1
ATOM 582 N N . THR A 1 70 ? 20.172 -14.633 -6.246 1 93.94 70 THR A N 1
ATOM 583 C CA . THR A 1 70 ? 19.828 -13.773 -7.379 1 93.94 70 THR A CA 1
ATOM 584 C C . THR A 1 70 ? 19.047 -14.562 -8.43 1 93.94 70 THR A C 1
ATOM 586 O O . THR A 1 70 ? 19.5 -15.617 -8.883 1 93.94 70 THR A O 1
ATOM 589 N N . GLY A 1 71 ? 17.938 -14.039 -8.727 1 93.44 71 GLY A N 1
ATOM 590 C CA . GLY A 1 71 ? 17.078 -14.711 -9.688 1 93.44 71 GLY A CA 1
ATOM 591 C C . GLY A 1 71 ? 17.453 -14.422 -11.125 1 93.44 71 GLY A C 1
ATOM 592 O O . GLY A 1 71 ? 18.359 -13.633 -11.391 1 93.44 71 GLY A O 1
ATOM 593 N N . GLY A 1 72 ? 16.766 -15.156 -12.016 1 93.19 72 GLY A N 1
ATOM 594 C CA . GLY A 1 72 ? 16.938 -14.898 -13.438 1 93.19 72 GLY A CA 1
ATOM 595 C C . GLY A 1 72 ? 16.281 -13.602 -13.883 1 93.19 72 GLY A C 1
ATOM 596 O O . GLY A 1 72 ? 15.305 -13.148 -13.289 1 93.19 72 GLY A O 1
ATOM 597 N N . SER A 1 73 ? 16.828 -13.047 -14.992 1 91.56 73 SER A N 1
ATOM 598 C CA . SER A 1 73 ? 16.297 -11.789 -15.523 1 91.56 73 SER A CA 1
ATOM 599 C C . SER A 1 73 ? 15.07 -12.039 -16.391 1 91.56 73 SER A C 1
ATOM 601 O O . SER A 1 73 ? 14.391 -11.094 -16.797 1 91.56 73 SER A O 1
ATOM 603 N N . SER A 1 74 ? 14.875 -13.273 -16.703 1 89.5 74 SER A N 1
ATOM 604 C CA . SER A 1 74 ? 13.711 -13.695 -17.469 1 89.5 74 SER A CA 1
ATOM 605 C C . SER A 1 74 ? 13.289 -15.109 -17.109 1 89.5 74 SER A C 1
ATOM 607 O O . SER A 1 74 ? 14 -15.805 -16.375 1 89.5 74 SER A O 1
ATOM 609 N N . VAL A 1 75 ? 12.133 -15.5 -17.656 1 88.31 75 VAL A N 1
ATOM 610 C CA . VAL A 1 75 ? 11.641 -16.859 -17.406 1 88.31 75 VAL A CA 1
ATOM 611 C C . VAL A 1 75 ? 12.656 -17.875 -17.906 1 88.31 75 VAL A C 1
ATOM 613 O O . VAL A 1 75 ? 12.883 -18.906 -17.281 1 88.31 75 VAL A O 1
ATOM 616 N N . SER A 1 76 ? 13.336 -17.578 -19.016 1 88.38 76 SER A N 1
ATOM 617 C CA . SER A 1 76 ? 14.289 -18.5 -19.625 1 88.38 76 SER A CA 1
ATOM 618 C C . SER A 1 76 ? 15.5 -18.719 -18.734 1 88.38 76 SER A C 1
ATOM 620 O O . SER A 1 76 ? 16.203 -19.719 -18.891 1 88.38 76 SER A O 1
ATOM 622 N N . THR A 1 77 ? 15.781 -17.812 -17.859 1 90.81 77 THR A N 1
ATOM 623 C CA . THR A 1 77 ? 16.953 -17.922 -17 1 90.81 77 THR A CA 1
ATOM 624 C C . THR A 1 77 ? 16.531 -18.047 -15.539 1 90.81 77 THR A C 1
ATOM 626 O O . THR A 1 77 ? 17.312 -17.719 -14.633 1 90.81 77 THR A O 1
ATOM 629 N N . ALA A 1 78 ? 15.312 -18.453 -15.352 1 92.38 78 ALA A N 1
ATOM 630 C CA . ALA A 1 78 ? 14.82 -18.578 -13.984 1 92.38 78 ALA A CA 1
ATOM 631 C C . ALA A 1 78 ? 15.695 -19.516 -13.164 1 92.38 78 ALA A C 1
ATOM 633 O O . ALA A 1 78 ? 16.25 -20.484 -13.688 1 92.38 78 ALA A O 1
ATOM 634 N N . VAL A 1 79 ? 15.781 -19.266 -11.914 1 92.56 79 VAL A N 1
ATOM 635 C CA . VAL A 1 79 ? 16.656 -20 -11.016 1 92.56 79 VAL A CA 1
ATOM 636 C C . VAL A 1 79 ? 15.828 -20.953 -10.156 1 92.56 79 VAL A C 1
ATOM 638 O O . VAL A 1 79 ? 14.812 -20.562 -9.586 1 92.56 79 VAL A O 1
ATOM 641 N N . ALA A 1 80 ? 16.281 -22.172 -10.094 1 91.81 80 ALA A N 1
ATOM 642 C CA . ALA A 1 80 ? 15.617 -23.172 -9.258 1 91.81 80 ALA A CA 1
ATOM 643 C C . ALA A 1 80 ? 15.844 -22.891 -7.777 1 91.81 80 ALA A C 1
ATOM 645 O O . ALA A 1 80 ? 16.969 -22.578 -7.363 1 91.81 80 ALA A O 1
ATOM 646 N N . VAL A 1 81 ? 14.812 -22.984 -7.051 1 93 81 VAL A N 1
ATOM 647 C CA . VAL A 1 81 ? 14.914 -22.844 -5.598 1 93 81 VAL A CA 1
ATOM 648 C C . VAL A 1 81 ? 14.219 -24.031 -4.926 1 93 81 VAL A C 1
ATOM 650 O O . VAL A 1 81 ? 13.547 -24.828 -5.586 1 93 81 VAL A O 1
ATOM 653 N N . SER A 1 82 ? 14.445 -24.141 -3.627 1 90.62 82 SER A N 1
ATOM 654 C CA . SER A 1 82 ? 13.859 -25.25 -2.885 1 90.62 82 SER A CA 1
ATOM 655 C C . SER A 1 82 ? 12.344 -25.078 -2.744 1 90.62 82 SER A C 1
ATOM 657 O O . SER A 1 82 ? 11.82 -23.984 -2.916 1 90.62 82 SER A O 1
ATOM 659 N N . HIS A 1 83 ? 11.766 -26.188 -2.41 1 91.44 83 HIS A N 1
ATOM 660 C CA . HIS A 1 83 ? 10.328 -26.188 -2.166 1 91.44 83 HIS A CA 1
ATOM 661 C C . HIS A 1 83 ? 9.953 -25.156 -1.105 1 91.44 83 HIS A C 1
ATOM 663 O O . HIS A 1 83 ? 10.648 -25.016 -0.096 1 91.44 83 HIS A O 1
ATOM 669 N N . GLN A 1 84 ? 8.922 -24.547 -1.357 1 91.5 84 GLN A N 1
ATOM 670 C CA . GLN A 1 84 ? 8.461 -23.484 -0.475 1 91.5 84 GLN A CA 1
ATOM 671 C C . GLN A 1 84 ? 7.359 -23.969 0.454 1 91.5 84 GLN A C 1
ATOM 673 O O . GLN A 1 84 ? 6.578 -24.859 0.087 1 91.5 84 GLN A O 1
ATOM 678 N N . THR A 1 85 ? 7.359 -23.328 1.637 1 93.81 85 THR A N 1
ATOM 679 C CA . THR A 1 85 ? 6.227 -23.578 2.523 1 93.81 85 THR A CA 1
ATOM 680 C C . THR A 1 85 ? 4.926 -23.094 1.886 1 93.81 85 THR A C 1
ATOM 682 O O . THR A 1 85 ? 4.926 -22.125 1.126 1 93.81 85 THR A O 1
ATOM 685 N N . PHE A 1 86 ? 3.822 -23.828 2.16 1 95 86 PHE A N 1
ATOM 686 C CA . PHE A 1 86 ? 2.578 -23.438 1.514 1 95 86 PHE A CA 1
ATOM 687 C C . PHE A 1 86 ? 1.417 -23.484 2.498 1 95 86 PHE A C 1
ATOM 689 O O . PHE A 1 86 ? 1.509 -24.125 3.545 1 95 86 PHE A O 1
ATOM 696 N N . LEU A 1 87 ? 0.418 -22.703 2.254 1 93.75 87 LEU A N 1
ATOM 697 C CA . LEU A 1 87 ? -0.892 -22.75 2.895 1 93.75 87 LEU A CA 1
ATOM 698 C C . LEU A 1 87 ? -1.939 -23.328 1.954 1 93.75 87 LEU A C 1
ATOM 700 O O . LEU A 1 87 ? -1.853 -23.156 0.736 1 93.75 87 LEU A O 1
ATOM 704 N N . VAL A 1 88 ? -2.855 -24.031 2.543 1 93.38 88 VAL A N 1
ATOM 705 C CA . VAL A 1 88 ? -4.035 -24.469 1.805 1 93.38 88 VAL A CA 1
ATOM 706 C C . VAL A 1 88 ? -5.281 -23.797 2.367 1 93.38 88 VAL A C 1
ATOM 708 O O . VAL A 1 88 ? -5.539 -23.859 3.572 1 93.38 88 VAL A O 1
ATOM 711 N N . ASN A 1 89 ? -5.941 -23.078 1.432 1 90.56 89 ASN A N 1
ATOM 712 C CA . ASN A 1 89 ? -7.121 -22.328 1.83 1 90.56 89 ASN A CA 1
ATOM 713 C C . ASN A 1 89 ? -6.828 -21.422 3.023 1 90.56 89 ASN A C 1
ATOM 715 O O . ASN A 1 89 ? -7.582 -21.406 3.998 1 90.56 89 ASN A O 1
ATOM 719 N N . ASP A 1 90 ? -5.664 -20.922 3.041 1 87.94 90 ASP A N 1
ATOM 720 C CA . ASP A 1 90 ? -5.195 -19.891 3.959 1 87.94 90 ASP A CA 1
ATOM 721 C C . ASP A 1 90 ? -4.863 -20.484 5.328 1 87.94 90 ASP A C 1
ATOM 723 O O . ASP A 1 90 ? -4.719 -19.75 6.309 1 87.94 90 ASP A O 1
ATOM 727 N N . ASN A 1 91 ? -4.762 -21.766 5.375 1 91.25 91 ASN A N 1
ATOM 728 C CA . ASN A 1 91 ? -4.402 -22.438 6.617 1 91.25 91 ASN A CA 1
ATOM 729 C C . ASN A 1 91 ? -3.105 -23.219 6.477 1 91.25 91 ASN A C 1
ATOM 731 O O . ASN A 1 91 ? -2.848 -23.828 5.43 1 91.25 91 ASN A O 1
ATOM 735 N N . PRO A 1 92 ? -2.42 -23.125 7.598 1 91.25 92 PRO A N 1
ATOM 736 C CA . PRO A 1 92 ? -1.256 -24.016 7.578 1 91.25 92 PRO A CA 1
ATOM 737 C C . PRO A 1 92 ? -1.641 -25.484 7.43 1 91.25 92 PRO A C 1
ATOM 739 O O . PRO A 1 92 ? -2.646 -25.922 7.996 1 91.25 92 PRO A O 1
ATOM 742 N N . HIS A 1 93 ? -0.864 -26.141 6.676 1 90.19 93 HIS A N 1
ATOM 743 C CA . HIS A 1 93 ? -1.062 -27.562 6.465 1 90.19 93 HIS A CA 1
ATOM 744 C C . HIS A 1 93 ? -0.017 -28.391 7.219 1 90.19 93 HIS A C 1
ATOM 746 O O . HIS A 1 93 ? 1.147 -27.984 7.297 1 90.19 93 HIS A O 1
ATOM 752 N N . PRO A 1 94 ? -0.414 -29.547 7.805 1 91.69 94 PRO A N 1
ATOM 753 C CA . PRO A 1 94 ? 0.567 -30.359 8.531 1 91.69 94 PRO A CA 1
ATOM 754 C C . PRO A 1 94 ? 1.77 -30.734 7.676 1 91.69 94 PRO A C 1
ATOM 756 O O . PRO A 1 94 ? 2.873 -30.922 8.195 1 91.69 94 PRO A O 1
ATOM 759 N N . ASN A 1 95 ? 1.575 -30.828 6.422 1 91 95 ASN A N 1
ATOM 760 C CA . ASN A 1 95 ? 2.645 -31.219 5.508 1 91 95 ASN A CA 1
ATOM 761 C C . ASN A 1 95 ? 3.18 -30.016 4.727 1 91 95 ASN A C 1
ATOM 763 O O . ASN A 1 95 ? 3.748 -30.188 3.645 1 91 95 ASN A O 1
ATOM 767 N N . GLN A 1 96 ? 3.021 -28.844 5.195 1 90.25 96 GLN A N 1
ATOM 768 C CA . GLN A 1 96 ? 3.33 -27.625 4.469 1 90.25 96 GLN A CA 1
ATOM 769 C C . GLN A 1 96 ? 4.82 -27.531 4.152 1 90.25 96 GLN A C 1
ATOM 771 O O . GLN A 1 96 ? 5.223 -26.797 3.252 1 90.25 96 GLN A O 1
ATOM 776 N N . ASN A 1 97 ? 5.625 -28.297 4.891 1 89.25 97 ASN A N 1
ATOM 777 C CA . ASN A 1 97 ? 7.066 -28.234 4.664 1 89.25 97 ASN A CA 1
ATOM 778 C C . ASN A 1 97 ? 7.586 -29.5 4 1 89.25 97 ASN A C 1
ATOM 780 O O . ASN A 1 97 ? 8.789 -29.672 3.82 1 89.25 97 ASN A O 1
ATOM 784 N N . ASP A 1 98 ? 6.727 -30.375 3.66 1 89.56 98 ASP A N 1
ATOM 785 C CA . ASP A 1 98 ? 7.094 -31.609 2.965 1 89.56 98 ASP A CA 1
ATOM 786 C C . ASP A 1 98 ? 7.152 -31.391 1.455 1 89.56 98 ASP A C 1
ATOM 788 O O . ASP A 1 98 ? 6.121 -31.172 0.814 1 89.56 98 ASP A O 1
ATOM 792 N N . PRO A 1 99 ? 8.352 -31.453 0.936 1 88.31 99 PRO A N 1
ATOM 793 C CA . PRO A 1 99 ? 8.484 -31.172 -0.497 1 88.31 99 PRO A CA 1
ATOM 794 C C . PRO A 1 99 ? 7.797 -32.219 -1.363 1 88.31 99 PRO A C 1
ATOM 796 O O . PRO A 1 99 ? 7.547 -32 -2.549 1 88.31 99 PRO A O 1
ATOM 799 N N . ASP A 1 100 ? 7.484 -33.406 -0.809 1 91.31 100 ASP A N 1
ATOM 800 C CA . ASP A 1 100 ? 6.926 -34.5 -1.595 1 91.31 100 ASP A CA 1
ATOM 801 C C . ASP A 1 100 ? 5.41 -34.594 -1.417 1 91.31 100 ASP A C 1
ATOM 803 O O . ASP A 1 100 ? 4.746 -35.406 -2.062 1 91.31 100 ASP A O 1
ATOM 807 N N . TYR A 1 101 ? 4.961 -33.75 -0.574 1 94.62 101 TYR A N 1
ATOM 808 C CA . TYR A 1 101 ? 3.523 -33.812 -0.345 1 94.62 101 TYR A CA 1
ATOM 809 C C . TYR A 1 101 ? 2.754 -33.344 -1.571 1 94.62 101 TYR A C 1
ATOM 811 O O . TYR A 1 101 ? 3.064 -32.281 -2.141 1 94.62 101 TYR A O 1
ATOM 819 N N . ALA A 1 102 ? 1.757 -34.094 -1.875 1 95.94 102 ALA A N 1
ATOM 820 C CA . ALA A 1 102 ? 0.869 -33.781 -2.984 1 95.94 102 ALA A CA 1
ATOM 821 C C . ALA A 1 102 ? -0.466 -33.25 -2.475 1 95.94 102 ALA A C 1
ATOM 823 O O . ALA A 1 102 ? -1.24 -33.969 -1.855 1 95.94 102 ALA A O 1
ATOM 824 N N . VAL A 1 103 ? -0.75 -32 -2.73 1 95.56 103 VAL A N 1
ATOM 825 C CA . VAL A 1 103 ? -2.016 -31.422 -2.301 1 95.56 103 VAL A CA 1
ATOM 826 C C . VAL A 1 103 ? -3.172 -32.094 -3.045 1 95.56 103 VAL A C 1
ATOM 828 O O . VAL A 1 103 ? -3.213 -32.094 -4.277 1 95.56 103 VAL A O 1
ATOM 831 N N . PRO A 1 104 ? -4.09 -32.656 -2.332 1 96.06 104 PRO A N 1
ATOM 832 C CA . PRO A 1 104 ? -5.23 -33.281 -3.002 1 96.06 104 PRO A CA 1
ATOM 833 C C . PRO A 1 104 ? -6.18 -32.25 -3.623 1 96.06 104 PRO A C 1
ATOM 835 O O . PRO A 1 104 ? -6.477 -31.219 -3.008 1 96.06 104 PRO A O 1
ATOM 838 N N . VAL A 1 105 ? -6.609 -32.531 -4.824 1 95.81 105 VAL A N 1
ATOM 839 C CA . VAL A 1 105 ? -7.578 -31.703 -5.527 1 95.81 105 VAL A CA 1
ATOM 840 C C . VAL A 1 105 ? -8.688 -32.562 -6.117 1 95.81 105 VAL A C 1
ATOM 842 O O . VAL A 1 105 ? -8.43 -33.375 -7.012 1 95.81 105 VAL A O 1
ATOM 845 N N . PRO A 1 106 ? -9.914 -32.406 -5.629 1 94.56 106 PRO A N 1
ATOM 846 C CA . PRO A 1 106 ? -11.008 -33.188 -6.215 1 94.56 106 PRO A CA 1
ATOM 847 C C . PRO A 1 106 ? -11.188 -32.938 -7.707 1 94.56 106 PRO A C 1
ATOM 849 O O . PRO A 1 106 ? -10.867 -31.828 -8.188 1 94.56 106 PRO A O 1
ATOM 852 N N . SER A 1 107 ? -11.734 -33.969 -8.336 1 93.75 107 SER A N 1
ATOM 853 C CA . SER A 1 107 ? -11.984 -33.875 -9.773 1 93.75 107 SER A CA 1
ATOM 854 C C . SER A 1 107 ? -12.875 -32.688 -10.102 1 93.75 107 SER A C 1
ATOM 856 O O . SER A 1 107 ? -13.906 -32.5 -9.469 1 93.75 107 SER A O 1
ATOM 858 N N . GLY A 1 108 ? -12.367 -31.906 -11.07 1 92.56 108 GLY A N 1
ATOM 859 C CA . GLY A 1 108 ? -13.172 -30.797 -11.562 1 92.56 108 GLY A CA 1
ATOM 860 C C . GLY A 1 108 ? -13.039 -29.547 -10.719 1 92.56 108 GLY A C 1
ATOM 861 O O . GLY A 1 108 ? -13.562 -28.5 -11.086 1 92.56 108 GLY A O 1
ATOM 862 N N . GLU A 1 109 ? -12.352 -29.594 -9.664 1 93.69 109 GLU A N 1
ATOM 863 C CA . GLU A 1 109 ? -12.234 -28.438 -8.781 1 93.69 109 GLU A CA 1
ATOM 864 C C . GLU A 1 109 ? -11.211 -27.438 -9.305 1 93.69 109 GLU A C 1
ATOM 866 O O . GLU A 1 109 ? -10.25 -27.828 -9.977 1 93.69 109 GLU A O 1
ATOM 871 N N . SER A 1 110 ? -11.523 -26.266 -8.906 1 94.69 110 SER A N 1
ATOM 872 C CA . SER A 1 110 ? -10.602 -25.203 -9.297 1 94.69 110 SER A CA 1
ATOM 873 C C . SER A 1 110 ? -9.453 -25.078 -8.297 1 94.69 110 SER A C 1
ATOM 875 O O . SER A 1 110 ? -9.648 -25.266 -7.094 1 94.69 110 SER A O 1
ATOM 877 N N . VAL A 1 111 ? -8.297 -24.828 -8.859 1 95.75 111 VAL A N 1
ATOM 878 C CA . VAL A 1 111 ? -7.113 -24.547 -8.055 1 95.75 111 VAL A CA 1
ATOM 879 C C . VAL A 1 111 ? -6.637 -23.125 -8.305 1 95.75 111 VAL A C 1
ATOM 881 O O . VAL A 1 111 ? -6.57 -22.672 -9.445 1 95.75 111 VAL A O 1
ATOM 884 N N . ARG A 1 112 ? -6.316 -22.422 -7.23 1 95.5 112 ARG A N 1
ATOM 885 C CA . ARG A 1 112 ? -5.672 -21.109 -7.316 1 95.5 112 ARG A CA 1
ATOM 886 C C . ARG A 1 112 ? -4.305 -21.141 -6.641 1 95.5 112 ARG A C 1
ATOM 888 O O . ARG A 1 112 ? -4.176 -21.594 -5.5 1 95.5 112 ARG A O 1
ATOM 895 N N . ILE A 1 113 ? -3.373 -20.703 -7.379 1 97.25 113 ILE A N 1
ATOM 896 C CA . ILE A 1 113 ? -2.006 -20.656 -6.871 1 97.25 113 ILE A CA 1
ATOM 897 C C . ILE A 1 113 ? -1.595 -19.203 -6.629 1 97.25 113 ILE A C 1
ATOM 899 O O . ILE A 1 113 ? -1.61 -18.391 -7.551 1 97.25 113 ILE A O 1
ATOM 903 N N . TYR A 1 114 ? -1.201 -18.953 -5.414 1 94.88 114 TYR A N 1
ATOM 904 C CA . TYR A 1 114 ? -0.693 -17.656 -5.004 1 94.88 114 TYR A CA 1
ATOM 905 C C . TYR A 1 114 ? 0.762 -17.75 -4.559 1 94.88 114 TYR A C 1
ATOM 907 O O . TYR A 1 114 ? 1.222 -18.812 -4.148 1 94.88 114 TYR A O 1
ATOM 915 N N . ILE A 1 115 ? 1.461 -16.641 -4.742 1 95 115 ILE A N 1
ATOM 916 C CA . ILE A 1 115 ? 2.793 -16.438 -4.184 1 95 115 ILE A CA 1
ATOM 917 C C . ILE A 1 115 ? 2.77 -15.273 -3.201 1 95 115 ILE A C 1
ATOM 919 O O . ILE A 1 115 ? 2.342 -14.172 -3.549 1 95 115 ILE A O 1
ATOM 923 N N . GLN A 1 116 ? 3.227 -15.539 -1.972 1 88.75 116 GLN A N 1
ATOM 924 C CA . GLN A 1 116 ? 3.199 -14.523 -0.924 1 88.75 116 GLN A CA 1
ATOM 925 C C . GLN A 1 116 ? 4.543 -14.445 -0.203 1 88.75 116 GLN A C 1
ATOM 927 O O . GLN A 1 116 ? 5.277 -15.43 -0.133 1 88.75 116 GLN A O 1
ATOM 932 N N . GLU A 1 117 ? 4.707 -13.25 0.324 1 88.88 117 GLU A N 1
ATOM 933 C CA . GLU A 1 117 ? 5.906 -13.062 1.137 1 88.88 117 GLU A CA 1
ATOM 934 C C . GLU A 1 117 ? 5.734 -13.672 2.523 1 88.88 117 GLU A C 1
ATOM 936 O O . GLU A 1 117 ? 4.719 -13.445 3.186 1 88.88 117 GLU A O 1
ATOM 941 N N . ALA A 1 118 ? 6.727 -14.414 2.84 1 86.12 118 ALA A N 1
ATOM 942 C CA . ALA A 1 118 ? 6.684 -15.039 4.156 1 86.12 118 ALA A CA 1
ATOM 943 C C . ALA A 1 118 ? 6.996 -14.031 5.258 1 86.12 118 ALA A C 1
ATOM 945 O O . ALA A 1 118 ? 6.469 -14.125 6.367 1 86.12 118 ALA A O 1
ATOM 946 N N . ASN A 1 119 ? 7.926 -13.164 4.84 1 73.88 119 ASN A N 1
ATOM 947 C CA . ASN A 1 119 ? 8.367 -12.156 5.801 1 73.88 119 ASN A CA 1
ATOM 948 C C . ASN A 1 119 ? 7.551 -10.875 5.676 1 73.88 119 ASN A C 1
ATOM 950 O O . ASN A 1 119 ? 7.664 -10.156 4.684 1 73.88 119 ASN A O 1
ATOM 954 N N . TYR A 1 120 ? 6.777 -10.484 6.613 1 62.03 120 TYR A N 1
ATOM 955 C CA . TYR A 1 120 ? 5.879 -9.344 6.566 1 62.03 120 TYR A CA 1
ATOM 956 C C . TYR A 1 120 ? 6.656 -8.039 6.445 1 62.03 120 TYR A C 1
ATOM 958 O O . TYR A 1 120 ? 6.141 -7.043 5.938 1 62.03 120 TYR A O 1
ATOM 966 N N . ALA A 1 121 ? 7.867 -8.047 6.809 1 54.22 121 ALA A N 1
ATOM 967 C CA . ALA A 1 121 ? 8.648 -6.812 6.859 1 54.22 121 ALA A CA 1
ATOM 968 C C . ALA A 1 121 ? 9.172 -6.441 5.477 1 54.22 121 ALA A C 1
ATOM 970 O O . ALA A 1 121 ? 9.578 -5.301 5.242 1 54.22 121 ALA A O 1
ATOM 971 N N . SER A 1 122 ? 9.062 -7.363 4.551 1 59 122 SER A N 1
ATOM 972 C CA . SER A 1 122 ? 9.641 -7.113 3.234 1 59 122 SER A CA 1
ATOM 973 C C . SER A 1 122 ? 8.602 -6.547 2.271 1 59 122 SER A C 1
ATOM 975 O O . SER A 1 122 ? 7.457 -6.996 2.25 1 59 122 SER A O 1
ATOM 977 N N . THR A 1 123 ? 9.016 -5.305 1.719 1 66.38 123 THR A N 1
ATOM 978 C CA . THR A 1 123 ? 8.18 -4.707 0.684 1 66.38 123 THR A CA 1
ATOM 979 C C . THR A 1 123 ? 8.586 -5.207 -0.698 1 66.38 123 THR A C 1
ATOM 981 O O . THR A 1 123 ? 9.477 -4.637 -1.333 1 66.38 123 THR A O 1
ATOM 984 N N . VAL A 1 124 ? 8.234 -6.461 -1.005 1 78.38 124 VAL A N 1
ATOM 985 C CA . VAL A 1 124 ? 8.555 -7.004 -2.322 1 78.38 124 VAL A CA 1
ATOM 986 C C . VAL A 1 124 ? 7.27 -7.348 -3.068 1 78.38 124 VAL A C 1
ATOM 988 O O . VAL A 1 124 ? 6.258 -7.684 -2.449 1 78.38 124 VAL A O 1
ATOM 991 N N . GLY A 1 125 ? 7.34 -7.062 -4.34 1 82.81 125 GLY A N 1
ATOM 992 C CA . GLY A 1 125 ? 6.281 -7.586 -5.188 1 82.81 125 GLY A CA 1
ATOM 993 C C . GLY A 1 125 ? 6.508 -9.023 -5.605 1 82.81 125 GLY A C 1
ATOM 994 O O . GLY A 1 125 ? 7.605 -9.391 -6.027 1 82.81 125 GLY A O 1
ATOM 995 N N . LEU A 1 126 ? 5.469 -9.82 -5.43 1 90.5 126 LEU A N 1
ATOM 996 C CA . LEU A 1 126 ? 5.555 -11.234 -5.793 1 90.5 126 LEU A CA 1
ATOM 997 C C . LEU A 1 126 ? 4.375 -11.641 -6.672 1 90.5 126 LEU A C 1
ATOM 999 O O . LEU A 1 126 ? 3.264 -11.141 -6.496 1 90.5 126 LEU A O 1
ATOM 1003 N N . ALA A 1 127 ? 4.676 -12.523 -7.578 1 93.31 127 ALA A N 1
ATOM 1004 C CA . ALA A 1 127 ? 3.605 -13.047 -8.43 1 93.31 127 ALA A CA 1
ATOM 1005 C C . ALA A 1 127 ? 3.975 -14.414 -9 1 93.31 127 ALA A C 1
ATOM 1007 O O . ALA A 1 127 ? 5.129 -14.648 -9.367 1 93.31 127 ALA A O 1
ATOM 1008 N N . PRO A 1 128 ? 2.99 -15.234 -8.992 1 96.19 128 PRO A N 1
ATOM 1009 C CA . PRO A 1 128 ? 3.225 -16.375 -9.883 1 96.19 128 PRO A CA 1
ATOM 1010 C C . PRO A 1 128 ? 3.34 -15.969 -11.352 1 96.19 128 PRO A C 1
ATOM 1012 O O . PRO A 1 128 ? 2.648 -15.055 -11.797 1 96.19 128 PRO A O 1
ATOM 1015 N N . ASN A 1 129 ? 4.207 -16.625 -12.039 1 95.56 129 ASN A N 1
ATOM 1016 C CA . ASN A 1 129 ? 4.453 -16.312 -13.445 1 95.56 129 ASN A CA 1
ATOM 1017 C C . ASN A 1 129 ? 3.924 -17.406 -14.359 1 95.56 129 ASN A C 1
ATOM 1019 O O . ASN A 1 129 ? 3.42 -17.125 -15.453 1 95.56 129 ASN A O 1
ATOM 1023 N N . GLY A 1 130 ? 4.168 -18.625 -13.883 1 95.31 130 GLY A N 1
ATOM 1024 C CA . GLY A 1 130 ? 3.777 -19.703 -14.781 1 95.31 130 GLY A CA 1
ATOM 1025 C C . GLY A 1 130 ? 3.771 -21.062 -14.117 1 95.31 130 GLY A C 1
ATOM 1026 O O . GLY A 1 130 ? 4.184 -21.203 -12.961 1 95.31 130 GLY A O 1
ATOM 1027 N N . ILE A 1 131 ? 3.221 -22.016 -14.922 1 96.62 131 ILE A N 1
ATOM 1028 C CA . ILE A 1 131 ? 3.135 -23.406 -14.523 1 96.62 131 ILE A CA 1
ATOM 1029 C C . ILE A 1 131 ? 3.902 -24.281 -15.516 1 96.62 131 ILE A C 1
ATOM 1031 O O . ILE A 1 131 ? 3.789 -24.094 -16.734 1 96.62 131 ILE A O 1
ATOM 1035 N N . ILE A 1 132 ? 4.684 -25.125 -14.977 1 95.12 132 ILE A N 1
ATOM 1036 C CA . ILE A 1 132 ? 5.359 -26.172 -15.727 1 95.12 132 ILE A CA 1
ATOM 1037 C C . ILE A 1 132 ? 4.723 -27.531 -15.422 1 95.12 132 ILE A C 1
ATOM 1039 O O . ILE A 1 132 ? 4.398 -27.828 -14.266 1 95.12 132 ILE A O 1
ATOM 1043 N N . VAL A 1 133 ? 4.527 -28.328 -16.438 1 96.25 133 VAL A N 1
ATOM 1044 C CA . VAL A 1 133 ? 4.059 -29.688 -16.203 1 96.25 133 VAL A CA 1
ATOM 1045 C C . VAL A 1 133 ? 5.168 -30.672 -16.547 1 96.25 133 VAL A C 1
ATOM 1047 O O . VAL A 1 133 ? 5.582 -30.781 -17.703 1 96.25 133 VAL A O 1
ATOM 1050 N N . HIS A 1 134 ? 5.555 -31.359 -15.508 1 94.38 134 HIS A N 1
ATOM 1051 C CA . HIS A 1 134 ? 6.676 -32.281 -15.664 1 94.38 134 HIS A CA 1
ATOM 1052 C C . HIS A 1 134 ? 6.195 -33.688 -15.977 1 94.38 134 HIS A C 1
ATOM 1054 O O . HIS A 1 134 ? 6.527 -34.25 -17.031 1 94.38 134 HIS A O 1
ATOM 1060 N N . ALA A 1 135 ? 5.402 -34.156 -15.055 1 95.12 135 ALA A N 1
ATOM 1061 C CA . ALA A 1 135 ? 4.969 -35.562 -15.219 1 95.12 135 ALA A CA 1
ATOM 1062 C C . ALA A 1 135 ? 3.578 -35.75 -14.633 1 95.12 135 ALA A C 1
ATOM 1064 O O . ALA A 1 135 ? 3.156 -35.031 -13.734 1 95.12 135 ALA A O 1
ATOM 1065 N N . PHE A 1 136 ? 2.908 -36.75 -15.211 1 96.69 136 PHE A N 1
ATOM 1066 C CA . PHE A 1 136 ? 1.625 -37.219 -14.703 1 96.69 136 PHE A CA 1
ATOM 1067 C C . PHE A 1 136 ? 1.636 -38.75 -14.508 1 96.69 136 PHE A C 1
ATOM 1069 O O . PHE A 1 136 ? 1.838 -39.5 -15.461 1 96.69 136 PHE A O 1
ATOM 1076 N N . ASN A 1 137 ? 1.508 -39.125 -13.273 1 96.25 137 ASN A N 1
ATOM 1077 C CA . ASN A 1 137 ? 1.609 -40.531 -12.891 1 96.25 137 ASN A CA 1
ATOM 1078 C C . ASN A 1 137 ? 2.951 -41.156 -13.305 1 96.25 137 ASN A C 1
ATOM 1080 O O . ASN A 1 137 ? 3 -42.25 -13.859 1 96.25 137 ASN A O 1
ATOM 1084 N N . GLY A 1 138 ? 3.951 -40.312 -13.141 1 93.38 138 GLY A N 1
ATOM 1085 C CA . GLY A 1 138 ? 5.309 -40.781 -13.367 1 93.38 138 GLY A CA 1
ATOM 1086 C C . GLY A 1 138 ? 5.715 -40.719 -14.828 1 93.38 138 GLY A C 1
ATOM 1087 O O . GLY A 1 138 ? 6.875 -40.969 -15.172 1 93.38 138 GLY A O 1
ATOM 1088 N N . ALA A 1 139 ? 4.777 -40.406 -15.75 1 94.06 139 ALA A N 1
ATOM 1089 C CA . ALA A 1 139 ? 5.09 -40.312 -17.172 1 94.06 139 ALA A CA 1
ATOM 1090 C C . ALA A 1 139 ? 5.258 -38.844 -17.609 1 94.06 139 ALA A C 1
ATOM 1092 O O . ALA A 1 139 ? 4.477 -38 -17.203 1 94.06 139 ALA A O 1
ATOM 1093 N N . PRO A 1 140 ? 6.293 -38.625 -18.391 1 92.81 140 PRO A N 1
ATOM 1094 C CA . PRO A 1 140 ? 6.453 -37.25 -18.891 1 92.81 140 PRO A CA 1
ATOM 1095 C C . PRO A 1 140 ? 5.242 -36.781 -19.672 1 92.81 140 PRO A C 1
ATOM 1097 O O . PRO A 1 140 ? 4.621 -37.562 -20.406 1 92.81 140 PRO A O 1
ATOM 1100 N N . VAL A 1 141 ? 4.977 -35.5 -19.531 1 94.31 141 VAL A N 1
ATOM 1101 C CA . VAL A 1 141 ? 3.838 -34.875 -20.219 1 94.31 141 VAL A CA 1
ATOM 1102 C C . VAL A 1 141 ? 4.332 -34.031 -21.375 1 94.31 141 VAL A C 1
ATOM 1104 O O . VAL A 1 141 ? 5.297 -33.281 -21.219 1 94.31 141 VAL A O 1
ATOM 1107 N N . SER A 1 142 ? 3.693 -34.188 -22.516 1 91.75 142 SER A N 1
ATOM 1108 C CA . SER A 1 142 ? 4.051 -33.406 -23.688 1 91.75 142 SER A CA 1
ATOM 1109 C C . SER A 1 142 ? 3.057 -32.281 -23.906 1 91.75 142 SER A C 1
ATOM 1111 O O . SER A 1 142 ? 1.966 -32.281 -23.328 1 91.75 142 SER A O 1
ATOM 1113 N N . ASP A 1 143 ? 3.475 -31.391 -24.797 1 89.56 143 ASP A N 1
ATOM 1114 C CA . ASP A 1 143 ? 2.582 -30.297 -25.172 1 89.56 143 ASP A CA 1
ATOM 1115 C C . ASP A 1 143 ? 1.291 -30.828 -25.781 1 89.56 143 ASP A C 1
ATOM 1117 O O . ASP A 1 143 ? 0.213 -30.281 -25.562 1 89.56 143 ASP A O 1
ATOM 1121 N N . ALA A 1 144 ? 1.418 -31.891 -26.562 1 91.38 144 ALA A N 1
ATOM 1122 C CA . ALA A 1 144 ? 0.252 -32.5 -27.219 1 91.38 144 ALA A CA 1
ATOM 1123 C C . ALA A 1 144 ? -0.769 -32.969 -26.172 1 91.38 144 ALA A C 1
ATOM 1125 O O . ALA A 1 144 ? -1.974 -32.75 -26.359 1 91.38 144 ALA A O 1
ATOM 1126 N N . ILE A 1 145 ? -0.271 -33.5 -25.156 1 93.62 145 ILE A N 1
ATOM 1127 C CA . ILE A 1 145 ? -1.156 -33.969 -24.094 1 93.62 145 ILE A CA 1
ATOM 1128 C C . ILE A 1 145 ? -1.835 -32.781 -23.422 1 93.62 145 ILE A C 1
ATOM 1130 O O . ILE A 1 145 ? -3.045 -32.812 -23.188 1 93.62 145 ILE A O 1
ATOM 1134 N N . MET A 1 146 ? -1.077 -31.719 -23.141 1 95.06 146 MET A N 1
ATOM 1135 C CA . MET A 1 146 ? -1.624 -30.562 -22.438 1 95.06 146 MET A CA 1
ATOM 1136 C C . MET A 1 146 ? -2.629 -29.812 -23.297 1 95.06 146 MET A C 1
ATOM 1138 O O . MET A 1 146 ? -3.482 -29.078 -22.797 1 95.06 146 MET A O 1
ATOM 1142 N N . ASN A 1 147 ? -2.564 -30.016 -24.609 1 92.31 147 ASN A N 1
ATOM 1143 C CA . ASN A 1 147 ? -3.518 -29.359 -25.5 1 92.31 147 ASN A CA 1
ATOM 1144 C C . ASN A 1 147 ? -4.711 -30.266 -25.797 1 92.31 147 ASN A C 1
ATOM 1146 O O . ASN A 1 147 ? -5.656 -29.844 -26.469 1 92.31 147 ASN A O 1
ATOM 1150 N N . ASP A 1 148 ? -4.652 -31.516 -25.344 1 94.06 148 ASP A N 1
ATOM 1151 C CA . ASP A 1 148 ? -5.75 -32.469 -25.5 1 94.06 148 ASP A CA 1
ATOM 1152 C C . ASP A 1 148 ? -6.652 -32.469 -24.266 1 94.06 148 ASP A C 1
ATOM 1154 O O . ASP A 1 148 ? -6.281 -33.031 -23.219 1 94.06 148 ASP A O 1
ATOM 1158 N N . ALA A 1 149 ? -7.805 -32 -24.375 1 92.56 149 ALA A N 1
ATOM 1159 C CA . ALA A 1 149 ? -8.727 -31.812 -23.266 1 92.56 149 ALA A CA 1
ATOM 1160 C C . ALA A 1 149 ? -9.109 -33.156 -22.641 1 92.56 149 ALA A C 1
ATOM 1162 O O . ALA A 1 149 ? -9.539 -33.188 -21.484 1 92.56 149 ALA A O 1
ATOM 1163 N N . THR A 1 150 ? -8.953 -34.219 -23.328 1 94.5 150 THR A N 1
ATOM 1164 C CA . THR A 1 150 ? -9.367 -35.531 -22.828 1 94.5 150 THR A CA 1
ATOM 1165 C C . THR A 1 150 ? -8.234 -36.188 -22.047 1 94.5 150 THR A C 1
ATOM 1167 O O . THR A 1 150 ? -8.453 -37.188 -21.328 1 94.5 150 THR A O 1
ATOM 1170 N N . LYS A 1 151 ? -7.051 -35.656 -22.141 1 94.69 151 LYS A N 1
ATOM 1171 C CA . LYS A 1 151 ? -5.914 -36.344 -21.562 1 94.69 151 LYS A CA 1
ATOM 1172 C C . LYS A 1 151 ? -5.215 -35.5 -20.5 1 94.69 151 LYS A C 1
ATOM 1174 O O . LYS A 1 151 ? -4.473 -36 -19.672 1 94.69 151 LYS A O 1
ATOM 1179 N N . ARG A 1 152 ? -5.363 -34.219 -20.609 1 95.56 152 ARG A N 1
ATOM 1180 C CA . ARG A 1 152 ? -4.598 -33.312 -19.75 1 95.56 152 ARG A CA 1
ATOM 1181 C C . ARG A 1 152 ? -5.105 -33.406 -18.312 1 95.56 152 ARG A C 1
ATOM 1183 O O . ARG A 1 152 ? -6.316 -33.438 -18.078 1 95.56 152 ARG A O 1
ATOM 1190 N N . PRO A 1 153 ? -4.199 -33.344 -17.359 1 97.12 153 PRO A N 1
ATOM 1191 C CA . PRO A 1 153 ? -4.578 -33.406 -15.953 1 97.12 153 PRO A CA 1
ATOM 1192 C C . PRO A 1 153 ? -5.188 -32.125 -15.445 1 97.12 153 PRO A C 1
ATOM 1194 O O . PRO A 1 153 ? -5.914 -32.125 -14.445 1 97.12 153 PRO A O 1
ATOM 1197 N N . ILE A 1 154 ? -4.836 -30.984 -16.047 1 96.69 154 ILE A N 1
ATOM 1198 C CA . ILE A 1 154 ? -5.41 -29.688 -15.711 1 96.69 154 ILE A CA 1
ATOM 1199 C C . ILE A 1 154 ? -5.809 -28.953 -16.984 1 96.69 154 ILE A C 1
ATOM 1201 O O . ILE A 1 154 ? -5.227 -29.188 -18.047 1 96.69 154 ILE A O 1
ATOM 1205 N N . ASP A 1 155 ? -6.75 -28.109 -16.891 1 95.12 155 ASP A N 1
ATOM 1206 C CA . ASP A 1 155 ? -7.098 -27.312 -18.062 1 95.12 155 ASP A CA 1
ATOM 1207 C C . ASP A 1 155 ? -6.121 -26.156 -18.234 1 95.12 155 ASP A C 1
ATOM 1209 O O . ASP A 1 155 ? -5.113 -26.062 -17.531 1 95.12 155 ASP A O 1
ATOM 1213 N N . ILE A 1 156 ? -6.34 -25.391 -19.281 1 92.69 156 ILE A N 1
ATOM 1214 C CA . ILE A 1 156 ? -5.449 -24.266 -19.562 1 92.69 156 ILE A CA 1
ATOM 1215 C C . ILE A 1 156 ? -5.543 -23.234 -18.453 1 92.69 156 ILE A C 1
ATOM 1217 O O . ILE A 1 156 ? -6.613 -22.672 -18.219 1 92.69 156 ILE A O 1
ATOM 1221 N N . PRO A 1 157 ? -4.441 -22.969 -17.797 1 94.19 157 PRO A N 1
ATOM 1222 C CA . PRO A 1 157 ? -4.465 -22 -16.688 1 94.19 157 PRO A CA 1
ATOM 1223 C C . PRO A 1 157 ? -4.832 -20.578 -17.156 1 94.19 157 PRO A C 1
ATOM 1225 O O . PRO A 1 157 ? -4.469 -20.188 -18.266 1 94.19 157 PRO A O 1
ATOM 1228 N N . ASN A 1 158 ? -5.57 -19.922 -16.219 1 91.44 158 ASN A N 1
ATOM 1229 C CA . ASN A 1 158 ? -5.812 -18.484 -16.344 1 91.44 158 ASN A CA 1
ATOM 1230 C C . ASN A 1 158 ? -4.945 -17.688 -15.383 1 91.44 158 ASN A C 1
ATOM 1232 O O . ASN A 1 158 ? -4.629 -18.156 -14.289 1 91.44 158 ASN A O 1
ATOM 1236 N N . PHE A 1 159 ? -4.547 -16.609 -15.852 1 92 159 PHE A N 1
ATOM 1237 C CA . PHE A 1 159 ? -3.795 -15.664 -15.039 1 92 159 PHE A CA 1
ATOM 1238 C C . PHE A 1 159 ? -4.66 -14.461 -14.672 1 92 159 PHE A C 1
ATOM 1240 O O . PHE A 1 159 ? -5.094 -13.711 -15.547 1 92 159 PHE A O 1
ATOM 1247 N N . ASP A 1 160 ? -4.93 -14.375 -13.367 1 88.38 160 ASP A N 1
ATOM 1248 C CA . ASP A 1 160 ? -5.914 -13.391 -12.914 1 88.38 160 ASP A CA 1
ATOM 1249 C C . ASP A 1 160 ? -5.406 -12.625 -11.695 1 88.38 160 ASP A C 1
ATOM 1251 O O . ASP A 1 160 ? -4.277 -12.844 -11.242 1 88.38 160 ASP A O 1
ATOM 1255 N N . LEU A 1 161 ? -6.207 -11.633 -11.297 1 84.06 161 LEU A N 1
ATOM 1256 C CA . LEU A 1 161 ? -5.871 -10.773 -10.164 1 84.06 161 LEU A CA 1
ATOM 1257 C C . LEU A 1 161 ? -7.012 -10.742 -9.156 1 84.06 161 LEU A C 1
ATOM 1259 O O . LEU A 1 161 ? -8.188 -10.703 -9.539 1 84.06 161 LEU A O 1
ATOM 1263 N N . ASP A 1 162 ? -6.555 -10.82 -7.895 1 81.19 162 ASP A N 1
ATOM 1264 C CA . ASP A 1 162 ? -7.48 -10.477 -6.82 1 81.19 162 ASP A CA 1
ATOM 1265 C C . ASP A 1 162 ? -7.219 -9.062 -6.305 1 81.19 162 ASP A C 1
ATOM 1267 O O . ASP A 1 162 ? -6.086 -8.578 -6.352 1 81.19 162 ASP A O 1
ATOM 1271 N N . LEU A 1 163 ? -8.281 -8.438 -5.871 1 68 163 LEU A N 1
ATOM 1272 C CA . LEU A 1 163 ? -8.078 -7.168 -5.18 1 68 163 LEU A CA 1
ATOM 1273 C C . LEU A 1 163 ? -7.289 -7.371 -3.889 1 68 163 LEU A C 1
ATOM 1275 O O . LEU A 1 163 ? -7.578 -8.289 -3.119 1 68 163 LEU A O 1
ATOM 1279 N N . GLY A 1 164 ? -6.125 -6.684 -3.879 1 62.03 164 GLY A N 1
ATOM 1280 C CA . GLY A 1 164 ? -5.324 -6.719 -2.668 1 62.03 164 GLY A CA 1
ATOM 1281 C C . GLY A 1 164 ? -5.77 -5.711 -1.626 1 62.03 164 GLY A C 1
ATOM 1282 O O . GLY A 1 164 ? -6.848 -5.125 -1.743 1 62.03 164 GLY A O 1
ATOM 1283 N N . PRO A 1 165 ? -4.91 -5.754 -0.488 1 56.59 165 PRO A N 1
ATOM 1284 C CA . PRO A 1 165 ? -5.184 -4.73 0.523 1 56.59 165 PRO A CA 1
ATOM 1285 C C . PRO A 1 165 ? -5.176 -3.316 -0.051 1 56.59 165 PRO A C 1
ATOM 1287 O O . PRO A 1 165 ? -4.391 -3.018 -0.953 1 56.59 165 PRO A O 1
ATOM 1290 N N . ILE A 1 166 ? -6.219 -2.623 0.054 1 51.75 166 ILE A N 1
ATOM 1291 C CA . ILE A 1 166 ? -6.379 -1.255 -0.426 1 51.75 166 ILE A CA 1
ATOM 1292 C C . ILE A 1 166 ? -5.902 -0.274 0.644 1 51.75 166 ILE A C 1
ATOM 1294 O O . ILE A 1 166 ? -6.582 -0.075 1.655 1 51.75 166 ILE A O 1
ATOM 1298 N N . PRO A 1 167 ? -4.551 0.073 0.428 1 57.75 167 PRO A N 1
ATOM 1299 C CA . PRO A 1 167 ? -4.301 1.14 1.4 1 57.75 167 PRO A CA 1
ATOM 1300 C C . PRO A 1 167 ? -5.211 2.35 1.197 1 57.75 167 PRO A C 1
ATOM 1302 O O . PRO A 1 167 ? -5.488 2.73 0.058 1 57.75 167 PRO A O 1
ATOM 1305 N N . ASP A 1 168 ? -5.879 2.656 2.209 1 61.22 168 ASP A N 1
ATOM 1306 C CA . ASP A 1 168 ? -6.637 3.902 2.148 1 61.22 168 ASP A CA 1
ATOM 1307 C C . ASP A 1 168 ? -5.707 5.109 2.053 1 61.22 168 ASP A C 1
ATOM 1309 O O . ASP A 1 168 ? -4.613 5.102 2.625 1 61.22 168 ASP A O 1
ATOM 1313 N N . PHE A 1 169 ? -6.012 5.906 0.947 1 70.12 169 PHE A N 1
ATOM 1314 C CA . PHE A 1 169 ? -5.223 7.137 0.901 1 70.12 169 PHE A CA 1
ATOM 1315 C C . PHE A 1 169 ? -6.113 8.359 1.085 1 70.12 169 PHE A C 1
ATOM 1317 O O . PHE A 1 169 ? -7.336 8.273 0.935 1 70.12 169 PHE A O 1
ATOM 1324 N N . ILE A 1 170 ? -5.5 9.289 1.679 1 77.38 170 ILE A N 1
ATOM 1325 C CA . ILE A 1 170 ? -6.129 10.602 1.76 1 77.38 170 ILE A CA 1
ATOM 1326 C C . ILE A 1 170 ? -5.188 11.664 1.184 1 77.38 170 ILE A C 1
ATOM 1328 O O . ILE A 1 170 ? -3.982 11.633 1.436 1 77.38 170 ILE A O 1
ATOM 1332 N N . GLY A 1 171 ? -5.719 12.398 0.194 1 79.81 171 GLY A N 1
ATOM 1333 C CA . GLY A 1 171 ? -4.918 13.445 -0.427 1 79.81 171 GLY A CA 1
ATOM 1334 C C . GLY A 1 171 ? -5.664 14.758 -0.57 1 79.81 171 GLY A C 1
ATOM 1335 O O . GLY A 1 171 ? -6.871 14.82 -0.343 1 79.81 171 GLY A O 1
ATOM 1336 N N . PHE A 1 172 ? -4.906 15.828 -0.815 1 84.62 172 PHE A N 1
ATOM 1337 C CA . PHE A 1 172 ? -5.465 17.156 -0.991 1 84.62 172 PHE A CA 1
ATOM 1338 C C . PHE A 1 172 ? -6.148 17.297 -2.348 1 84.62 172 PHE A C 1
ATOM 1340 O O . PHE A 1 172 ? -5.656 16.766 -3.348 1 84.62 172 PHE A O 1
ATOM 1347 N N . VAL A 1 173 ? -7.332 17.766 -2.246 1 77.56 173 VAL A N 1
ATOM 1348 C CA . VAL A 1 173 ? -8 18.141 -3.49 1 77.56 173 VAL A CA 1
ATOM 1349 C C . VAL A 1 173 ? -8.312 19.625 -3.486 1 77.56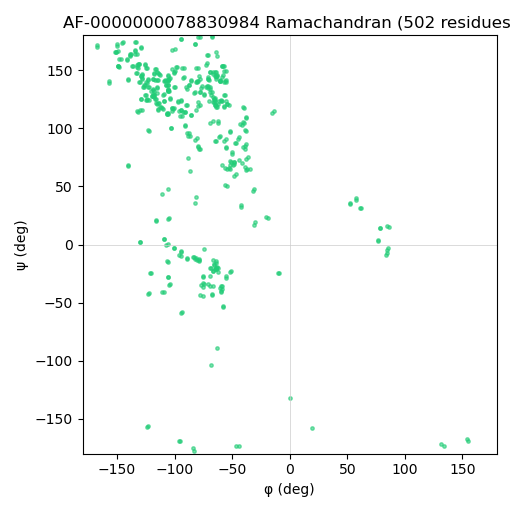 173 VAL A C 1
ATOM 1351 O O . VAL A 1 173 ? -8.547 20.219 -2.428 1 77.56 173 VAL A O 1
ATOM 1354 N N . GLY A 1 174 ? -7.887 20.312 -4.508 1 68.12 174 GLY A N 1
ATOM 1355 C CA . GLY A 1 174 ? -8.383 21.688 -4.57 1 68.12 174 GLY A CA 1
ATOM 1356 C C . GLY A 1 174 ? -7.293 22.703 -4.871 1 68.12 174 GLY A C 1
ATOM 1357 O O . GLY A 1 174 ? -6.148 22.328 -5.137 1 68.12 174 GLY A O 1
ATOM 1358 N N . ASP A 1 175 ? -7.68 23.922 -4.797 1 66.44 175 ASP A N 1
ATOM 1359 C CA . ASP A 1 175 ? -6.957 25.094 -5.277 1 66.44 175 ASP A CA 1
ATOM 1360 C C . ASP A 1 175 ? -6.141 25.75 -4.156 1 66.44 175 ASP A C 1
ATOM 1362 O O . ASP A 1 175 ? -6.066 25.203 -3.051 1 66.44 175 ASP A O 1
ATOM 1366 N N . SER A 1 176 ? -5.602 26.906 -4.301 1 75.81 176 SER A N 1
ATOM 1367 C CA . SER A 1 176 ? -4.734 27.703 -3.443 1 75.81 176 SER A CA 1
ATOM 1368 C C . SER A 1 176 ? -5.43 28.062 -2.133 1 75.81 176 SER A C 1
ATOM 1370 O O . SER A 1 176 ? -6.375 28.844 -2.117 1 75.81 176 SER A O 1
ATOM 1372 N N . PRO A 1 177 ? -5.016 27.406 -1.073 1 82.81 177 PRO A N 1
ATOM 1373 C CA . PRO A 1 177 ? -5.629 27.672 0.228 1 82.81 177 PRO A CA 1
ATOM 1374 C C . PRO A 1 177 ? -5.527 29.141 0.629 1 82.81 177 PRO A C 1
ATOM 1376 O O . PRO A 1 177 ? -4.578 29.828 0.237 1 82.81 177 PRO A O 1
ATOM 1379 N N . LYS A 1 178 ? -6.586 29.703 1.217 1 86.69 178 LYS A N 1
ATOM 1380 C CA . LYS A 1 178 ? -6.637 31.047 1.771 1 86.69 178 LYS A CA 1
ATOM 1381 C C . LYS A 1 178 ? -7.086 31.031 3.229 1 86.69 178 LYS A C 1
ATOM 1383 O O . LYS A 1 178 ? -7.781 30.109 3.656 1 86.69 178 LYS A O 1
ATOM 1388 N N . TRP A 1 179 ? -6.652 32.062 3.906 1 92.25 179 TRP A N 1
ATOM 1389 C CA . TRP A 1 179 ? -7.133 32.219 5.277 1 92.25 179 TRP A CA 1
ATOM 1390 C C . TRP A 1 179 ? -8.641 32.469 5.305 1 92.25 179 TRP A C 1
ATOM 1392 O O . TRP A 1 179 ? -9.148 33.281 4.551 1 92.25 179 TRP A O 1
ATOM 1402 N N . THR A 1 180 ? -9.266 31.672 5.984 1 89.75 180 THR A N 1
ATOM 1403 C CA . THR A 1 180 ? -10.672 31.828 6.336 1 89.75 180 THR A CA 1
ATOM 1404 C C . THR A 1 180 ? -10.852 31.812 7.852 1 89.75 180 THR A C 1
ATOM 1406 O O . THR A 1 180 ? -9.977 32.25 8.594 1 89.75 180 THR A O 1
ATOM 1409 N N . GLN A 1 181 ? -12.086 31.438 8.344 1 92.19 181 GLN A N 1
ATOM 1410 C CA . GLN A 1 181 ? -12.336 31.375 9.781 1 92.19 181 GLN A CA 1
ATOM 1411 C C . GLN A 1 181 ? -12.938 30.031 10.164 1 92.19 181 GLN A C 1
ATOM 1413 O O . GLN A 1 181 ? -13.688 29.422 9.391 1 92.19 181 GLN A O 1
ATOM 1418 N N . THR A 1 182 ? -12.531 29.547 11.328 1 91.56 182 THR A N 1
ATOM 1419 C CA . THR A 1 182 ? -13.234 28.406 11.891 1 91.56 182 THR A CA 1
ATOM 1420 C C . THR A 1 182 ? -14.719 28.719 12.078 1 91.56 182 THR A C 1
ATOM 1422 O O . THR A 1 182 ? -15.094 29.875 12.273 1 91.56 182 THR A O 1
ATOM 1425 N N . PRO A 1 183 ? -15.445 27.672 12.039 1 88.19 183 PRO A N 1
ATOM 1426 C CA . PRO A 1 183 ? -16.875 27.922 12.234 1 88.19 183 PRO A CA 1
ATOM 1427 C C . PRO A 1 183 ? -17.203 28.453 13.625 1 88.19 183 PRO A C 1
ATOM 1429 O O . PRO A 1 183 ? -16.531 28.109 14.594 1 88.19 183 PRO A O 1
ATOM 1432 N N . PRO A 1 184 ? -18.281 29.297 13.664 1 88.94 184 PRO A N 1
ATOM 1433 C CA . PRO A 1 184 ? -18.703 29.812 14.977 1 88.94 184 PRO A CA 1
ATOM 1434 C C . PRO A 1 184 ? -19.188 28.703 15.906 1 88.94 184 PRO A C 1
ATOM 1436 O O . PRO A 1 184 ? -19.297 28.906 17.125 1 88.94 184 PRO A O 1
ATOM 1439 N N . SER A 1 185 ? -19.453 27.5 15.391 1 79.94 185 SER A N 1
ATOM 1440 C CA . SER A 1 185 ? -20 26.375 16.156 1 79.94 185 SER A CA 1
ATOM 1441 C C . SER A 1 185 ? -18.891 25.672 16.938 1 79.94 185 SER A C 1
ATOM 1443 O O . SER A 1 185 ? -19.172 24.859 17.812 1 79.94 185 SER A O 1
ATOM 1445 N N . TRP A 1 186 ? -17.641 26 16.594 1 83.88 186 TRP A N 1
ATOM 1446 C CA . TRP A 1 186 ? -16.562 25.344 17.328 1 83.88 186 TRP A CA 1
ATOM 1447 C C . TRP A 1 186 ? -16.531 25.797 18.781 1 83.88 186 TRP A C 1
ATOM 1449 O O . TRP A 1 186 ? -16.609 27 19.062 1 83.88 186 TRP A O 1
ATOM 1459 N N . SER A 1 187 ? -16.453 24.906 19.719 1 77.62 187 SER A N 1
ATOM 1460 C CA . SER A 1 187 ? -16.531 25.234 21.141 1 77.62 187 SER A CA 1
ATOM 1461 C C . SER A 1 187 ? -15.281 25.953 21.625 1 77.62 187 SER A C 1
ATOM 1463 O O . SER A 1 187 ? -15.359 26.891 22.422 1 77.62 187 SER A O 1
ATOM 1465 N N . ASN A 1 188 ? -14.148 25.625 21.094 1 78.44 188 ASN A N 1
ATOM 1466 C CA . ASN A 1 188 ? -12.914 26.156 21.672 1 78.44 188 ASN A CA 1
ATOM 1467 C C . ASN A 1 188 ? -12.312 27.25 20.797 1 78.44 188 ASN A C 1
ATOM 1469 O O . ASN A 1 188 ? -11.719 28.203 21.312 1 78.44 188 ASN A O 1
ATOM 1473 N N . TRP A 1 189 ? -12.508 27.25 19.547 1 86.25 189 TRP A N 1
ATOM 1474 C CA . TRP A 1 189 ? -11.852 28.188 18.656 1 86.25 189 TRP A CA 1
ATOM 1475 C C . TRP A 1 189 ? -12.805 28.672 17.562 1 86.25 189 TRP A C 1
ATOM 1477 O O . TRP A 1 189 ? -12.539 28.469 16.375 1 86.25 189 TRP A O 1
ATOM 1487 N N . PRO A 1 190 ? -13.82 29.469 18.078 1 88.25 190 PRO A N 1
ATOM 1488 C CA . PRO A 1 190 ? -14.727 30 17.047 1 88.25 190 PRO A CA 1
ATOM 1489 C C . PRO A 1 190 ? -14.164 31.234 16.344 1 88.25 190 PRO A C 1
ATOM 1491 O O . PRO A 1 190 ? -13.562 32.094 16.984 1 88.25 190 PRO A O 1
ATOM 1494 N N . ASN A 1 191 ? -14.328 31.375 15.031 1 92.06 191 ASN A N 1
ATOM 1495 C CA . ASN A 1 191 ? -14.023 32.531 14.211 1 92.06 191 ASN A CA 1
ATOM 1496 C C . ASN A 1 191 ? -12.531 32.875 14.234 1 92.06 191 ASN A C 1
ATOM 1498 O O . ASN A 1 191 ? -12.148 34.031 14.266 1 92.06 191 ASN A O 1
ATOM 1502 N N . GLU A 1 192 ? -11.766 31.812 14.375 1 93.38 192 GLU A N 1
ATOM 1503 C CA . GLU A 1 192 ? -10.32 32 14.336 1 93.38 192 GLU A CA 1
ATOM 1504 C C . GLU A 1 192 ? -9.781 31.781 12.922 1 93.38 192 GLU A C 1
ATOM 1506 O O . GLU A 1 192 ? -10.406 31.109 12.109 1 93.38 192 GLU A O 1
ATOM 1511 N N . PRO A 1 193 ? -8.641 32.469 12.602 1 94 193 PRO A N 1
ATOM 1512 C CA . PRO A 1 193 ? -8.047 32.219 11.281 1 94 193 PRO A CA 1
ATOM 1513 C C . PRO A 1 193 ? -7.809 30.75 11.016 1 94 193 PRO A C 1
ATOM 1515 O O . PRO A 1 193 ? -7.148 30.062 11.812 1 94 193 PRO A O 1
ATOM 1518 N N . LEU A 1 194 ? -8.414 30.25 10 1 94.38 194 LEU A N 1
ATOM 1519 C CA . LEU A 1 194 ? -8.289 28.859 9.531 1 94.38 194 LEU A CA 1
ATOM 1520 C C . LEU A 1 194 ? -7.867 28.828 8.062 1 94.38 194 LEU A C 1
ATOM 1522 O O . LEU A 1 194 ? -8.391 29.578 7.242 1 94.38 194 LEU A O 1
ATOM 1526 N N . ILE A 1 195 ? -6.832 28.078 7.766 1 93.44 195 ILE A N 1
ATOM 1527 C CA . ILE A 1 195 ? -6.496 27.734 6.387 1 93.44 195 ILE A CA 1
ATOM 1528 C C . ILE A 1 195 ? -6.473 26.219 6.211 1 93.44 195 ILE A C 1
ATOM 1530 O O . ILE A 1 195 ? -5.844 25.516 7 1 93.44 195 ILE A O 1
ATOM 1534 N N . ASP A 1 196 ? -7.238 25.75 5.289 1 91.44 196 ASP A N 1
ATOM 1535 C CA . ASP A 1 196 ? -7.359 24.312 5.086 1 91.44 196 ASP A CA 1
ATOM 1536 C C . ASP A 1 196 ? -7.438 23.969 3.598 1 91.44 196 ASP A C 1
ATOM 1538 O O . ASP A 1 196 ? -7.547 24.875 2.758 1 91.44 196 ASP A O 1
ATOM 1542 N N . GLN A 1 197 ? -7.125 22.781 3.348 1 91.25 197 GLN A N 1
ATOM 1543 C CA . GLN A 1 197 ? -7.285 22.219 2.016 1 91.25 197 GLN A CA 1
ATOM 1544 C C . GLN A 1 197 ? -8.188 20.984 2.051 1 91.25 197 GLN A C 1
ATOM 1546 O O . GLN A 1 197 ? -8.031 20.125 2.92 1 91.25 197 GLN A O 1
ATOM 1551 N N . GLN A 1 198 ? -9.047 20.984 1.111 1 86.62 198 GLN A N 1
ATOM 1552 C CA . GLN A 1 198 ? -9.969 19.844 1.036 1 86.62 198 GLN A CA 1
ATOM 1553 C C . GLN A 1 198 ? -9.219 18.547 0.834 1 86.62 198 GLN A C 1
ATOM 1555 O O . GLN A 1 198 ? -8.242 18.484 0.076 1 86.62 198 GLN A O 1
ATOM 1560 N N . LEU A 1 199 ? -9.797 17.594 1.564 1 87.94 199 LEU A N 1
ATOM 1561 C CA . LEU A 1 199 ? -9.219 16.25 1.464 1 87.94 199 LEU A CA 1
ATOM 1562 C C . LEU A 1 199 ? -10.188 15.289 0.785 1 87.94 199 LEU A C 1
ATOM 1564 O O . LEU A 1 199 ? -11.398 15.438 0.904 1 87.94 199 LEU A O 1
ATOM 1568 N N . ARG A 1 200 ? -9.555 14.406 0.057 1 82.38 200 ARG A N 1
ATOM 1569 C CA . ARG A 1 200 ? -10.32 13.32 -0.545 1 82.38 200 ARG A CA 1
ATOM 1570 C C . ARG A 1 200 ? -9.688 11.961 -0.235 1 82.38 200 ARG A C 1
ATOM 1572 O O . ARG A 1 200 ? -8.477 11.805 -0.348 1 82.38 200 ARG A O 1
ATOM 1579 N N . ALA A 1 201 ? -10.586 11.242 0.305 1 79.81 201 ALA A N 1
ATOM 1580 C CA . ALA A 1 201 ? -10.164 9.867 0.518 1 79.81 201 ALA A CA 1
ATOM 1581 C C . ALA A 1 201 ? -10.227 9.062 -0.78 1 79.81 201 ALA A C 1
ATOM 1583 O O . ALA A 1 201 ? -10.977 9.414 -1.693 1 79.81 201 ALA A O 1
ATOM 1584 N N . GLY A 1 202 ? -9.273 8.219 -0.906 1 69.19 202 GLY A N 1
ATOM 1585 C CA . GLY A 1 202 ? -9.273 7.281 -2.018 1 69.19 202 GLY A CA 1
ATOM 1586 C C . GLY A 1 202 ? -8.602 5.965 -1.688 1 69.19 202 GLY A C 1
ATOM 1587 O O . GLY A 1 202 ? -8.172 5.746 -0.552 1 69.19 202 GLY A O 1
ATOM 1588 N N . TRP A 1 203 ? -8.828 5.129 -2.496 1 60.72 203 TRP A N 1
ATOM 1589 C CA . TRP A 1 203 ? -8.164 3.836 -2.369 1 60.72 203 TRP A CA 1
ATOM 1590 C C . TRP A 1 203 ? -7.305 3.545 -3.592 1 60.72 203 TRP A C 1
ATOM 1592 O O . TRP A 1 203 ? -7.602 4.008 -4.695 1 60.72 203 TRP A O 1
ATOM 1602 N N . THR A 1 204 ? -6.105 3.229 -3.303 1 59.31 204 THR A N 1
ATOM 1603 C CA . THR A 1 204 ? -5.32 2.684 -4.406 1 59.31 204 THR A CA 1
ATOM 1604 C C . THR A 1 204 ? -5.445 1.165 -4.461 1 59.31 204 THR A C 1
ATOM 1606 O O . THR A 1 204 ? -4.953 0.463 -3.572 1 59.31 204 THR A O 1
ATOM 1609 N N . PRO A 1 205 ? -6.25 0.775 -5.379 1 59.62 205 PRO A N 1
ATOM 1610 C CA . PRO A 1 205 ? -6.383 -0.682 -5.449 1 59.62 205 PRO A CA 1
ATOM 1611 C C . PRO A 1 205 ? -5.055 -1.385 -5.707 1 59.62 205 PRO A C 1
ATOM 1613 O O . PRO A 1 205 ? -4.234 -0.895 -6.492 1 59.62 205 PRO A O 1
ATOM 1616 N N . THR A 1 206 ? -4.746 -2.273 -4.801 1 67.38 206 THR A N 1
ATOM 1617 C CA . THR A 1 206 ? -3.672 -3.209 -5.113 1 67.38 206 THR A CA 1
ATOM 1618 C C . THR A 1 206 ? -4.238 -4.539 -5.602 1 67.38 206 THR A C 1
ATOM 1620 O O . THR A 1 206 ? -5.406 -4.852 -5.355 1 67.38 206 THR A O 1
ATOM 1623 N N . PHE A 1 207 ? -3.436 -5.188 -6.391 1 72.56 207 PHE A N 1
ATOM 1624 C CA . PHE A 1 207 ? -3.875 -6.473 -6.926 1 72.56 207 PHE A CA 1
ATOM 1625 C C . PHE A 1 207 ? -2.871 -7.566 -6.594 1 72.56 207 PHE A C 1
ATOM 1627 O O . PHE A 1 207 ? -1.662 -7.328 -6.582 1 72.56 207 PHE A O 1
ATOM 1634 N N . VAL A 1 208 ? -3.473 -8.641 -6.27 1 81.38 208 VAL A N 1
ATOM 1635 C CA . VAL A 1 208 ? -2.67 -9.836 -6.004 1 81.38 208 VAL A CA 1
ATOM 1636 C C . VAL A 1 208 ? -2.812 -10.82 -7.16 1 81.38 208 VAL A C 1
ATOM 1638 O O . VAL A 1 208 ? -3.887 -11.391 -7.375 1 81.38 208 VAL A O 1
ATOM 1641 N N . PRO A 1 209 ? -1.781 -11.047 -7.895 1 89.88 209 PRO A N 1
ATOM 1642 C CA . PRO A 1 209 ? -1.85 -11.992 -9.016 1 89.88 209 PRO A CA 1
ATOM 1643 C C . PRO A 1 209 ? -1.952 -13.445 -8.555 1 89.88 209 PRO A C 1
ATOM 1645 O O . PRO A 1 209 ? -1.363 -13.812 -7.535 1 89.88 209 PRO A O 1
ATOM 1648 N N . TYR A 1 210 ? -2.701 -14.195 -9.297 1 93.25 210 TYR A N 1
ATOM 1649 C CA . TYR A 1 210 ? -2.773 -15.633 -9.07 1 93.25 210 TYR A CA 1
ATOM 1650 C C . TYR A 1 210 ? -3.002 -16.391 -10.375 1 93.25 210 TYR A C 1
ATOM 1652 O O . TYR A 1 210 ? -3.375 -15.789 -11.383 1 93.25 210 TYR A O 1
ATOM 1660 N N . ILE A 1 211 ? -2.67 -17.641 -10.336 1 94.94 211 ILE A N 1
ATOM 1661 C CA . ILE A 1 211 ? -2.975 -18.547 -11.438 1 94.94 211 ILE A CA 1
ATOM 1662 C C . ILE A 1 211 ? -4.129 -19.469 -11.039 1 94.94 211 ILE A C 1
ATOM 1664 O O . ILE A 1 211 ? -4.176 -19.953 -9.914 1 94.94 211 ILE A O 1
ATOM 1668 N N . THR A 1 212 ? -5.051 -19.656 -12 1 94.88 212 THR A N 1
ATOM 1669 C CA . THR A 1 212 ? -6.16 -20.562 -11.711 1 94.88 212 THR A CA 1
ATOM 1670 C C . THR A 1 212 ? -6.34 -21.578 -12.836 1 94.88 212 THR A C 1
ATOM 1672 O O . THR A 1 212 ? -6.152 -21.25 -14.008 1 94.88 212 THR A O 1
ATOM 1675 N N . PHE A 1 213 ? -6.609 -22.781 -12.43 1 94.94 213 PHE A N 1
ATOM 1676 C CA . PHE A 1 213 ? -6.953 -23.859 -13.359 1 94.94 213 PHE A CA 1
ATOM 1677 C C . PHE A 1 213 ? -7.859 -24.875 -12.688 1 94.94 213 PHE A C 1
ATOM 1679 O O . PHE A 1 213 ? -7.996 -24.891 -11.461 1 94.94 213 PHE A O 1
ATOM 1686 N N . ASN A 1 214 ? -8.43 -25.688 -13.508 1 95.12 214 ASN A N 1
ATOM 1687 C CA . ASN A 1 214 ? -9.258 -26.781 -12.984 1 95.12 214 ASN A CA 1
ATOM 1688 C C . ASN A 1 214 ? -8.562 -28.125 -13.109 1 95.12 214 ASN A C 1
ATOM 1690 O O . ASN A 1 214 ? -7.91 -28.406 -14.117 1 95.12 214 ASN A O 1
ATOM 1694 N N . ALA A 1 215 ? -8.766 -28.906 -12.086 1 96.12 215 ALA A N 1
ATOM 1695 C CA . ALA A 1 215 ? -8.367 -30.312 -12.18 1 96.12 215 ALA A CA 1
ATOM 1696 C C . ALA A 1 215 ? -9.258 -31.062 -13.164 1 96.12 215 ALA A C 1
ATOM 1698 O O . ALA A 1 215 ? -10.453 -30.797 -13.25 1 96.12 215 ALA A O 1
ATOM 1699 N N . SER A 1 216 ? -8.656 -32 -13.766 1 96.38 216 SER A N 1
ATOM 1700 C CA . SER A 1 216 ? -9.391 -32.781 -14.758 1 96.38 216 SER A CA 1
ATOM 1701 C C . SER A 1 216 ? -10.5 -33.594 -14.109 1 96.38 216 SER A C 1
ATOM 1703 O O . SER A 1 216 ? -10.328 -34.125 -13.008 1 96.38 216 SER A O 1
ATOM 1705 N N . LYS A 1 217 ? -11.578 -33.781 -14.883 1 94.81 217 LYS A N 1
ATOM 1706 C CA . LYS A 1 217 ? -12.648 -34.688 -14.484 1 94.81 217 LYS A CA 1
ATOM 1707 C C . LYS A 1 217 ? -12.461 -36.062 -15.117 1 94.81 217 LYS A C 1
ATOM 1709 O O . LYS A 1 217 ? -13.156 -37 -14.766 1 94.81 217 LYS A O 1
ATOM 1714 N N . LEU A 1 218 ? -11.539 -36.188 -16.016 1 95.94 218 LEU A N 1
ATOM 1715 C CA . LEU A 1 218 ? -11.43 -37.344 -16.875 1 95.94 218 LEU A CA 1
ATOM 1716 C C . LEU A 1 218 ? -10.266 -38.25 -16.422 1 95.94 218 LEU A C 1
ATOM 1718 O O . LEU A 1 218 ? -10.305 -39.469 -16.609 1 95.94 218 LEU A O 1
ATOM 1722 N N . VAL A 1 219 ? -9.227 -37.562 -15.938 1 96 219 VAL A N 1
ATOM 1723 C CA . VAL A 1 219 ? -8.078 -38.375 -15.5 1 96 219 VAL A CA 1
ATOM 1724 C C . VAL A 1 219 ? -7.75 -38.031 -14.047 1 96 219 VAL A C 1
ATOM 1726 O O . VAL A 1 219 ? -8.047 -36.938 -13.562 1 96 219 VAL A O 1
ATOM 1729 N N . SER A 1 220 ? -7.18 -39.031 -13.367 1 96.5 220 SER A N 1
ATOM 1730 C CA . SER A 1 220 ? -6.762 -38.875 -11.977 1 96.5 220 SER A CA 1
ATOM 1731 C C . SER A 1 220 ? -5.355 -39.406 -11.758 1 96.5 220 SER A C 1
ATOM 1733 O O . SER A 1 220 ? -4.914 -40.312 -12.469 1 96.5 220 SER A O 1
ATOM 1735 N N . GLY A 1 221 ? -4.672 -38.781 -10.859 1 97.19 221 GLY A N 1
ATOM 1736 C CA . GLY A 1 221 ? -3.322 -39.219 -10.547 1 97.19 221 GLY A CA 1
ATOM 1737 C C . GLY A 1 221 ? -2.443 -38.125 -9.984 1 97.19 221 GLY A C 1
ATOM 1738 O O . GLY A 1 221 ? -2.945 -37.094 -9.539 1 97.19 221 GLY A O 1
ATOM 1739 N N . LEU A 1 222 ? -1.197 -38.438 -9.914 1 97.44 222 LEU A N 1
ATOM 1740 C CA . LEU A 1 222 ? -0.202 -37.531 -9.352 1 97.44 222 LEU A CA 1
ATOM 1741 C C . LEU A 1 222 ? 0.362 -36.625 -10.43 1 97.44 222 LEU A C 1
ATOM 1743 O O . LEU A 1 222 ? 0.917 -37.094 -11.43 1 97.44 222 LEU A O 1
ATOM 1747 N N . LEU A 1 223 ? 0.181 -35.344 -10.227 1 97.56 223 LEU A N 1
ATOM 1748 C CA . LEU A 1 223 ? 0.756 -34.344 -11.117 1 97.56 223 LEU A CA 1
ATOM 1749 C C . LEU A 1 223 ? 2.012 -33.75 -10.508 1 97.56 223 LEU A C 1
ATOM 1751 O O . LEU A 1 223 ? 1.951 -33.125 -9.438 1 97.56 223 LEU A O 1
ATOM 1755 N N . GLU A 1 224 ? 3.117 -33.938 -11.148 1 95.56 224 GLU A N 1
ATOM 1756 C CA . GLU A 1 224 ? 4.348 -33.219 -10.852 1 95.56 224 GLU A CA 1
ATOM 1757 C C . GLU A 1 224 ? 4.457 -31.938 -11.695 1 95.56 224 GLU A C 1
ATOM 1759 O O . GLU A 1 224 ? 4.559 -32 -12.922 1 95.56 224 GLU A O 1
ATOM 1764 N N . TYR A 1 225 ? 4.414 -30.812 -11.008 1 96.56 225 TYR A N 1
ATOM 1765 C CA . TYR A 1 225 ? 4.426 -29.562 -11.742 1 96.56 225 TYR A CA 1
ATOM 1766 C C . TYR A 1 225 ? 5.402 -28.578 -11.125 1 96.56 225 TYR A C 1
ATOM 1768 O O . TYR A 1 225 ? 6.016 -28.859 -10.094 1 96.56 225 TYR A O 1
ATOM 1776 N N . GLY A 1 226 ? 5.656 -27.562 -11.883 1 95.44 226 GLY A N 1
ATOM 1777 C CA . GLY A 1 226 ? 6.477 -26.453 -11.406 1 95.44 226 GLY A CA 1
ATOM 1778 C C . GLY A 1 226 ? 5.73 -25.141 -11.367 1 95.44 226 GLY A C 1
ATOM 1779 O O . GLY A 1 226 ? 4.824 -24.906 -12.172 1 95.44 226 GLY A O 1
ATOM 1780 N N . VAL A 1 227 ? 6.137 -24.391 -10.414 1 96.75 227 VAL A N 1
ATOM 1781 C CA . VAL A 1 227 ? 5.652 -23.016 -10.344 1 96.75 227 VAL A CA 1
ATOM 1782 C C . VAL A 1 227 ? 6.801 -22.047 -10.617 1 96.75 227 VAL A C 1
ATOM 1784 O O . VAL A 1 227 ? 7.836 -22.109 -9.953 1 96.75 227 VAL A O 1
ATOM 1787 N N . VAL A 1 228 ? 6.598 -21.312 -11.672 1 96.12 228 VAL A N 1
ATOM 1788 C CA . VAL A 1 228 ? 7.488 -20.188 -11.891 1 96.12 228 VAL A CA 1
ATOM 1789 C C . VAL A 1 228 ? 6.93 -18.938 -11.203 1 96.12 228 VAL A C 1
ATOM 1791 O O . VAL A 1 228 ? 5.734 -18.656 -11.305 1 96.12 228 VAL A O 1
ATOM 1794 N N . PHE A 1 229 ? 7.781 -18.234 -10.5 1 96.62 229 PHE A N 1
ATOM 1795 C CA . PHE A 1 229 ? 7.328 -17 -9.859 1 96.62 229 PHE A CA 1
ATOM 1796 C C . PHE A 1 229 ? 8.367 -15.898 -10.023 1 96.62 229 PHE A C 1
ATOM 1798 O O . PHE A 1 229 ? 9.5 -16.156 -10.438 1 96.62 229 PHE A O 1
ATOM 1805 N N . ALA A 1 230 ? 7.879 -14.742 -9.773 1 94.88 230 ALA A N 1
ATOM 1806 C CA . ALA A 1 230 ? 8.727 -13.562 -9.93 1 94.88 230 ALA A CA 1
ATOM 1807 C C . ALA A 1 230 ? 8.656 -12.664 -8.703 1 94.88 230 ALA A C 1
ATOM 1809 O O . ALA A 1 230 ? 7.688 -12.727 -7.941 1 94.88 230 ALA A O 1
ATOM 1810 N N . LEU A 1 231 ? 9.695 -11.953 -8.586 1 90.88 231 LEU A N 1
ATOM 1811 C CA . LEU A 1 231 ? 9.82 -11.016 -7.477 1 90.88 231 LEU A CA 1
ATOM 1812 C C . LEU A 1 231 ? 10.461 -9.711 -7.934 1 90.88 231 LEU A C 1
ATOM 1814 O O . LEU A 1 231 ? 11.336 -9.711 -8.805 1 90.88 231 LEU A O 1
ATOM 1818 N N . THR A 1 232 ? 9.977 -8.625 -7.398 1 88.06 232 THR A N 1
ATOM 1819 C CA . THR A 1 232 ? 10.633 -7.332 -7.551 1 88.06 232 THR A CA 1
ATOM 1820 C C . THR A 1 232 ? 10.859 -6.676 -6.191 1 88.06 232 THR A C 1
ATOM 1822 O O . THR A 1 232 ? 9.977 -6.715 -5.324 1 88.06 232 THR A O 1
ATOM 1825 N N . LYS A 1 233 ? 12.008 -6.168 -6.074 1 78.31 233 LYS A N 1
ATOM 1826 C CA . LYS A 1 233 ? 12.352 -5.492 -4.828 1 78.31 233 LYS A CA 1
ATOM 1827 C C . LYS A 1 233 ? 12.375 -3.977 -5.008 1 78.31 233 LYS A C 1
ATOM 1829 O O . LYS A 1 233 ? 12.414 -3.229 -4.031 1 78.31 233 LYS A O 1
ATOM 1834 N N . ASP A 1 234 ? 12.383 -3.592 -6.219 1 73.69 234 ASP A N 1
ATOM 1835 C CA . ASP A 1 234 ? 12.562 -2.166 -6.473 1 73.69 234 ASP A CA 1
ATOM 1836 C C . ASP A 1 234 ? 11.492 -1.639 -7.426 1 73.69 234 ASP A C 1
ATOM 1838 O O . ASP A 1 234 ? 11.578 -0.499 -7.891 1 73.69 234 ASP A O 1
ATOM 1842 N N . GLY A 1 235 ? 10.625 -2.479 -7.801 1 76.81 235 GLY A N 1
ATOM 1843 C CA . GLY A 1 235 ? 9.57 -2.057 -8.703 1 76.81 235 GLY A CA 1
ATOM 1844 C C . GLY A 1 235 ? 10.031 -1.909 -10.141 1 76.81 235 GLY A C 1
ATOM 1845 O O . GLY A 1 235 ? 9.273 -1.449 -11 1 76.81 235 GLY A O 1
ATOM 1846 N N . ALA A 1 236 ? 11.227 -2.221 -10.461 1 76.31 236 ALA A N 1
ATOM 1847 C CA . ALA A 1 236 ? 11.773 -2.041 -11.805 1 76.31 236 ALA A CA 1
ATOM 1848 C C . ALA A 1 236 ? 12.289 -3.361 -12.367 1 76.31 236 ALA A C 1
ATOM 1850 O O . ALA A 1 236 ? 12.078 -3.67 -13.539 1 76.31 236 ALA A O 1
ATOM 1851 N N . ASN A 1 237 ? 12.945 -4.051 -11.477 1 83.94 237 ASN A N 1
ATOM 1852 C CA . ASN A 1 237 ? 13.555 -5.301 -11.914 1 83.94 237 ASN A CA 1
ATOM 1853 C C . ASN A 1 237 ? 12.781 -6.512 -11.398 1 83.94 237 ASN A C 1
ATOM 1855 O O . ASN A 1 237 ? 12.383 -6.551 -10.234 1 83.94 237 ASN A O 1
ATOM 1859 N N . VAL A 1 238 ? 12.594 -7.359 -12.336 1 89.19 238 VAL A N 1
ATOM 1860 C CA . VAL A 1 238 ? 11.906 -8.594 -11.992 1 89.19 238 VAL A CA 1
ATOM 1861 C C . VAL A 1 238 ? 12.883 -9.766 -12.039 1 89.19 238 VAL A C 1
ATOM 1863 O O . VAL A 1 238 ? 13.641 -9.906 -12.992 1 89.19 238 VAL A O 1
ATOM 1866 N N . GLN A 1 239 ? 12.891 -10.523 -10.953 1 94.31 239 GLN A N 1
ATOM 1867 C CA . GLN A 1 239 ? 13.664 -11.758 -10.883 1 94.31 239 GLN A CA 1
ATOM 1868 C C . GLN A 1 239 ? 12.758 -12.984 -10.914 1 94.31 239 GLN A C 1
ATOM 1870 O O . GLN A 1 239 ? 11.695 -12.992 -10.281 1 94.31 239 GLN A O 1
ATOM 1875 N N . TYR A 1 240 ? 13.25 -13.992 -11.641 1 94.62 240 TYR A N 1
ATOM 1876 C CA . TYR A 1 240 ? 12.422 -15.172 -11.836 1 94.62 240 TYR A CA 1
ATOM 1877 C C . TYR A 1 240 ? 13.039 -16.391 -11.156 1 94.62 240 TYR A C 1
ATOM 1879 O O . TYR A 1 240 ? 14.258 -16.578 -11.188 1 94.62 240 TYR A O 1
ATOM 1887 N N . PHE A 1 241 ? 12.18 -17.203 -10.57 1 95 241 PHE A N 1
ATOM 1888 C CA . PHE A 1 241 ? 12.508 -18.438 -9.852 1 95 241 PHE A CA 1
ATOM 1889 C C . PHE A 1 241 ? 11.508 -19.531 -10.188 1 95 241 PHE A C 1
ATOM 1891 O O . PHE A 1 241 ? 10.445 -19.266 -10.75 1 95 241 PHE A O 1
ATOM 1898 N N . TYR A 1 242 ? 11.867 -20.75 -9.914 1 94.81 242 TYR A N 1
ATOM 1899 C CA . TYR A 1 242 ? 10.891 -21.828 -10.023 1 94.81 242 TYR A CA 1
ATOM 1900 C C . TYR A 1 242 ? 11.172 -22.938 -9.008 1 94.81 242 TYR A C 1
ATOM 1902 O O . TYR A 1 242 ? 12.297 -23.047 -8.508 1 94.81 242 TYR A O 1
ATOM 1910 N N . PHE A 1 243 ? 10.156 -23.672 -8.586 1 93.88 243 PHE A N 1
ATOM 1911 C CA . PHE A 1 243 ? 10.234 -24.844 -7.723 1 93.88 243 PHE A CA 1
ATOM 1912 C C . PHE A 1 243 ? 9.188 -25.875 -8.109 1 93.88 243 PHE A C 1
ATOM 1914 O O . PHE A 1 243 ? 8.383 -25.641 -9.016 1 93.88 243 PHE A O 1
ATOM 1921 N N . ASP A 1 244 ? 9.234 -27.047 -7.477 1 92.31 244 ASP A N 1
ATOM 1922 C CA . ASP A 1 244 ? 8.469 -28.188 -7.988 1 92.31 244 ASP A CA 1
ATOM 1923 C C . ASP A 1 244 ? 7.504 -28.719 -6.934 1 92.31 244 ASP A C 1
ATOM 1925 O O . ASP A 1 244 ? 7.863 -29.594 -6.141 1 92.31 244 ASP A O 1
ATOM 1929 N N . PRO A 1 245 ? 6.324 -28.375 -6.949 1 94.75 245 PRO A N 1
ATOM 1930 C CA . PRO A 1 245 ? 5.297 -28.953 -6.086 1 94.75 245 PRO A CA 1
ATOM 1931 C C . PRO A 1 245 ? 4.535 -30.094 -6.77 1 94.75 245 PRO A C 1
ATOM 1933 O O . PRO A 1 245 ? 4.824 -30.438 -7.918 1 94.75 245 PRO A O 1
ATOM 1936 N N . PHE A 1 246 ? 3.582 -30.719 -5.949 1 95.25 246 PHE A N 1
ATOM 1937 C CA . PHE A 1 246 ? 2.771 -31.828 -6.441 1 95.25 246 PHE A CA 1
ATOM 1938 C C . PHE A 1 246 ? 1.291 -31.578 -6.188 1 95.25 246 PHE A C 1
ATOM 1940 O O . PHE A 1 246 ? 0.923 -30.984 -5.172 1 95.25 246 PHE A O 1
ATOM 1947 N N . LEU A 1 247 ? 0.524 -32.062 -7.094 1 96.75 247 LEU A N 1
ATOM 1948 C CA . LEU A 1 247 ? -0.917 -32.156 -6.887 1 96.75 247 LEU A CA 1
ATOM 1949 C C . LEU A 1 247 ? -1.386 -33.594 -7.059 1 96.75 247 LEU A C 1
ATOM 1951 O O . LEU A 1 247 ? -0.903 -34.312 -7.941 1 96.75 247 LEU A O 1
ATOM 1955 N N . LYS A 1 248 ? -2.293 -33.969 -6.238 1 97.19 248 LYS A N 1
ATOM 1956 C CA . LYS A 1 248 ? -3.004 -35.219 -6.461 1 97.19 248 LYS A CA 1
ATOM 1957 C C . LYS A 1 248 ? -4.398 -34.969 -7.027 1 97.19 248 LYS A C 1
ATOM 1959 O O . LYS A 1 248 ? -5.336 -34.688 -6.277 1 97.19 248 LYS A O 1
ATOM 1964 N N . ILE A 1 249 ? -4.477 -35.156 -8.328 1 96.81 249 ILE A N 1
ATOM 1965 C CA . ILE A 1 249 ? -5.707 -34.875 -9.055 1 96.81 249 ILE A CA 1
ATOM 1966 C C . ILE A 1 249 ? -6.723 -36 -8.805 1 96.81 249 ILE A C 1
ATOM 1968 O O . ILE A 1 249 ? -6.395 -37.188 -8.914 1 96.81 249 ILE A O 1
ATOM 1972 N N . GLY A 1 250 ? -8.023 -35.656 -8.547 1 93.56 250 GLY A N 1
ATOM 1973 C CA . GLY A 1 250 ? -9.094 -36.625 -8.336 1 93.56 250 GLY A CA 1
ATOM 1974 C C . GLY A 1 250 ? -9.164 -37.125 -6.918 1 93.56 250 GLY A C 1
ATOM 1975 O O . GLY A 1 250 ? -9.68 -38.219 -6.676 1 93.56 250 GLY A O 1
ATOM 1976 N N . SER A 1 251 ? -8.5 -36.375 -6.055 1 88.62 251 SER A N 1
ATOM 1977 C CA . SER A 1 251 ? -8.484 -36.781 -4.66 1 88.62 251 SER A CA 1
ATOM 1978 C C . SER A 1 251 ? -9.117 -35.75 -3.754 1 88.62 251 SER A C 1
ATOM 1980 O O . SER A 1 251 ? -9.016 -34.531 -4.016 1 88.62 251 SER A O 1
ATOM 1982 N N . SER A 1 252 ? -9.938 -36.219 -2.902 1 77.44 252 SER A N 1
ATOM 1983 C CA . SER A 1 252 ? -10.484 -35.312 -1.893 1 77.44 252 SER A CA 1
ATOM 1984 C C . SER A 1 252 ? -9.648 -35.344 -0.614 1 77.44 252 SER A C 1
ATOM 1986 O O . SER A 1 252 ? -9 -36.344 -0.318 1 77.44 252 SER A O 1
ATOM 1988 N N . SER A 1 253 ? -9.492 -34.094 0.068 1 65.38 253 SER A N 1
ATOM 1989 C CA . SER A 1 253 ? -8.758 -34 1.326 1 65.38 253 SER A CA 1
ATOM 1990 C C . SER A 1 253 ? -9.312 -35 2.355 1 65.38 253 SER A C 1
ATOM 1992 O O . SER A 1 253 ? -10.492 -35.312 2.324 1 65.38 253 SER A O 1
ATOM 1994 N N . MET B 1 1 ? -3.336 40.188 -40.656 1 21.73 1 MET B N 1
ATOM 1995 C CA . MET B 1 1 ? -3.811 39.938 -39.312 1 21.73 1 MET B CA 1
ATOM 1996 C C . MET B 1 1 ? -3.35 38.562 -38.781 1 21.73 1 MET B C 1
ATOM 1998 O O . MET B 1 1 ? -3.783 37.531 -39.312 1 21.73 1 MET B O 1
ATOM 2002 N N . GLN B 1 2 ? -2.199 38.344 -38.344 1 21.45 2 GLN B N 1
ATOM 2003 C CA . GLN B 1 2 ? -1.296 37.219 -38.219 1 21.45 2 GLN B CA 1
ATOM 2004 C C . GLN B 1 2 ? -1.625 36.406 -37 1 21.45 2 GLN B C 1
ATOM 2006 O O . GLN B 1 2 ? -1.692 36.938 -35.875 1 21.45 2 GLN B O 1
ATOM 2011 N N . PHE B 1 3 ? -2.52 35.344 -37.062 1 22.55 3 PHE B N 1
ATOM 2012 C CA . PHE B 1 3 ? -3.053 34.406 -36.094 1 22.55 3 PHE B CA 1
ATOM 2013 C C . PHE B 1 3 ? -1.925 33.75 -35.312 1 22.55 3 PHE B C 1
ATOM 2015 O O . PHE B 1 3 ? -1.179 32.938 -35.844 1 22.55 3 PHE B O 1
ATOM 2022 N N . GLN B 1 4 ? -1.254 34.438 -34.438 1 19.47 4 GLN B N 1
ATOM 2023 C CA . GLN B 1 4 ? -0.161 33.906 -33.625 1 19.47 4 GLN B CA 1
ATOM 2024 C C . GLN B 1 4 ? -0.65 32.812 -32.688 1 19.47 4 GLN B C 1
ATOM 2026 O O . GLN B 1 4 ? -1.568 33.031 -31.875 1 19.47 4 GLN B O 1
ATOM 2031 N N . ALA B 1 5 ? -0.668 31.562 -33.094 1 19.98 5 ALA B N 1
ATOM 2032 C CA . ALA B 1 5 ? -0.97 30.312 -32.406 1 19.98 5 ALA B CA 1
ATOM 2033 C C . ALA B 1 5 ? -0.215 30.219 -31.078 1 19.98 5 ALA B C 1
ATOM 2035 O O . ALA B 1 5 ? 1.016 30.141 -31.062 1 19.98 5 ALA B O 1
ATOM 2036 N N . ARG B 1 6 ? -0.564 31 -30.047 1 20.83 6 ARG B N 1
ATOM 2037 C CA . ARG B 1 6 ? 0.028 30.969 -28.703 1 20.83 6 ARG B CA 1
ATOM 2038 C C . ARG B 1 6 ? -0.061 29.562 -28.109 1 20.83 6 ARG B C 1
ATOM 2040 O O . ARG B 1 6 ? -1.156 29.016 -27.953 1 20.83 6 ARG B O 1
ATOM 2047 N N . CYS B 1 7 ? 0.856 28.688 -28.438 1 21.34 7 CYS B N 1
ATOM 2048 C CA . CYS B 1 7 ? 1.07 27.359 -27.875 1 21.34 7 CYS B CA 1
ATOM 2049 C C . CYS B 1 7 ? 1.158 27.422 -26.344 1 21.34 7 CYS B C 1
ATOM 2051 O O . CYS B 1 7 ? 2.104 27.984 -25.797 1 21.34 7 CYS B O 1
ATOM 2053 N N . GLU B 1 8 ? 0.075 27.797 -25.688 1 20.81 8 GLU B N 1
ATOM 2054 C CA . GLU B 1 8 ? 0 27.797 -24.234 1 20.81 8 GLU B CA 1
ATOM 2055 C C . GLU B 1 8 ? 0.592 26.516 -23.641 1 20.81 8 GLU B C 1
ATOM 2057 O O . GLU B 1 8 ? 0.197 25.422 -24.031 1 20.81 8 GLU B O 1
ATOM 2062 N N . LEU B 1 9 ? 1.825 26.625 -23.344 1 23.53 9 LEU B N 1
ATOM 2063 C CA . LEU B 1 9 ? 2.604 25.641 -22.594 1 23.53 9 LEU B CA 1
ATOM 2064 C C . LEU B 1 9 ? 1.866 25.203 -21.328 1 23.53 9 LEU B C 1
ATOM 2066 O O . LEU B 1 9 ? 1.636 26.016 -20.438 1 23.53 9 LEU B O 1
ATOM 2070 N N . GLN B 1 10 ? 0.853 24.516 -21.453 1 21.11 10 GLN B N 1
ATOM 2071 C CA . GLN B 1 10 ? 0.148 23.891 -20.344 1 21.11 10 GLN B CA 1
ATOM 2072 C C . GLN B 1 10 ? 1.128 23.25 -19.359 1 21.11 10 GLN B C 1
ATOM 2074 O O . GLN B 1 10 ? 2.021 22.5 -19.766 1 21.11 10 GLN B O 1
ATOM 2079 N N . ARG B 1 11 ? 1.323 23.938 -18.234 1 21.92 11 ARG B N 1
ATOM 2080 C CA . ARG B 1 11 ? 2.076 23.516 -17.062 1 21.92 11 ARG B CA 1
ATOM 2081 C C . ARG B 1 11 ? 1.855 22.031 -16.781 1 21.92 11 ARG B C 1
ATOM 2083 O O . ARG B 1 11 ? 0.729 21.609 -16.516 1 21.92 11 ARG B O 1
ATOM 2090 N N . ARG B 1 12 ? 2.605 21.203 -17.391 1 24.77 12 ARG B N 1
ATOM 2091 C CA . ARG B 1 12 ? 2.785 19.766 -17.266 1 24.77 12 ARG B CA 1
ATOM 2092 C C . ARG B 1 12 ? 3.172 19.391 -15.836 1 24.77 12 ARG B C 1
ATOM 2094 O O . ARG B 1 12 ? 4.121 19.938 -15.281 1 24.77 12 ARG B O 1
ATOM 2101 N N . GLN B 1 13 ? 2.182 19.172 -15.078 1 21.42 13 GLN B N 1
ATOM 2102 C CA . GLN B 1 13 ? 2.41 18.688 -13.719 1 21.42 13 GLN B CA 1
ATOM 2103 C C . GLN B 1 13 ? 3.307 17.453 -13.719 1 21.42 13 GLN B C 1
ATOM 2105 O O . GLN B 1 13 ? 3.057 16.5 -14.453 1 21.42 13 GLN B O 1
ATOM 2110 N N . TRP B 1 14 ? 4.457 17.781 -13.492 1 22.14 14 TRP B N 1
ATOM 2111 C CA . TRP B 1 14 ? 5.598 16.875 -13.367 1 22.14 14 TRP B CA 1
ATOM 2112 C C . TRP B 1 14 ? 5.27 15.711 -12.438 1 22.14 14 TRP B C 1
ATOM 2114 O O . TRP B 1 14 ? 5.039 15.906 -11.242 1 22.14 14 TRP B O 1
ATOM 2124 N N . LEU B 1 15 ? 4.328 14.93 -12.672 1 21.55 15 LEU B N 1
ATOM 2125 C CA . LEU B 1 15 ? 4.086 13.711 -11.906 1 21.55 15 LEU B CA 1
ATOM 2126 C C . LEU B 1 15 ? 4.992 12.578 -12.391 1 21.55 15 LEU B C 1
ATOM 2128 O O . LEU B 1 15 ? 4.945 12.195 -13.555 1 21.55 15 LEU B O 1
ATOM 2132 N N . GLY B 1 16 ? 6.016 12.07 -11.344 1 23.78 16 GLY B N 1
ATOM 2133 C CA . GLY B 1 16 ? 7.117 11.133 -11.203 1 23.78 16 GLY B CA 1
ATOM 2134 C C . GLY B 1 16 ? 7.723 10.719 -12.531 1 23.78 16 GLY B C 1
ATOM 2135 O O . GLY B 1 16 ? 7.379 11.281 -13.578 1 23.78 16 GLY B O 1
ATOM 2136 N N . SER B 1 17 ? 8.414 9.602 -12.656 1 23.67 17 SER B N 1
ATOM 2137 C CA . SER B 1 17 ? 9.414 9.297 -13.672 1 23.67 17 SER B CA 1
ATOM 2138 C C . SER B 1 17 ? 8.797 9.281 -15.07 1 23.67 17 SER B C 1
ATOM 2140 O O . SER B 1 17 ? 9.297 9.938 -15.984 1 23.67 17 SER B O 1
ATOM 2142 N N . ARG B 1 18 ? 8.219 8.125 -15.688 1 24.73 18 ARG B N 1
ATOM 2143 C CA . ARG B 1 18 ? 8.172 7.934 -17.125 1 24.73 18 ARG B CA 1
ATOM 2144 C C . ARG B 1 18 ? 7.055 8.758 -17.766 1 24.73 18 ARG B C 1
ATOM 2146 O O . ARG B 1 18 ? 6 8.945 -17.156 1 24.73 18 ARG B O 1
ATOM 2153 N N . TRP B 1 19 ? 7.457 9.695 -18.734 1 24.27 19 TRP B N 1
ATOM 2154 C CA . TRP B 1 19 ? 6.676 10.523 -19.656 1 24.27 19 TRP B CA 1
ATOM 2155 C C . TRP B 1 19 ? 5.766 9.672 -20.516 1 24.27 19 TRP B C 1
ATOM 2157 O O . TRP B 1 19 ? 6.238 8.812 -21.281 1 24.27 19 TRP B O 1
ATOM 2167 N N . HIS B 1 20 ? 4.793 9 -20.062 1 23.86 20 HIS B N 1
ATOM 2168 C CA . HIS B 1 20 ? 4.137 8.445 -21.234 1 23.86 20 HIS B CA 1
ATOM 2169 C C . HIS B 1 20 ? 3.26 9.492 -21.922 1 23.86 20 HIS B C 1
ATOM 2171 O O . HIS B 1 20 ? 2.328 10.023 -21.312 1 23.86 20 HIS B O 1
ATOM 2177 N N . VAL B 1 21 ? 3.99 10.43 -22.844 1 22.45 21 VAL B N 1
ATOM 2178 C CA . VAL B 1 21 ? 3.264 11.328 -23.734 1 22.45 21 VAL B CA 1
ATOM 2179 C C . VAL B 1 21 ? 2.404 10.508 -24.703 1 22.45 21 VAL B C 1
ATOM 2181 O O . VAL B 1 21 ? 2.92 9.68 -25.453 1 22.45 21 VAL B O 1
ATOM 2184 N N . ARG B 1 22 ? 1.2 10.266 -24.422 1 22.77 22 ARG B N 1
ATOM 2185 C CA . ARG B 1 22 ? 0.365 9.656 -25.453 1 22.77 22 ARG B CA 1
ATOM 2186 C C . ARG B 1 22 ? -0.116 10.695 -26.453 1 22.77 22 ARG B C 1
ATOM 2188 O O . ARG B 1 22 ? -0.815 11.641 -26.094 1 22.77 22 ARG B O 1
ATOM 2195 N N . CYS B 1 23 ? 0.842 10.977 -27.5 1 22.64 23 CYS B N 1
ATOM 2196 C CA . CYS B 1 23 ? 0.397 11.766 -28.641 1 22.64 23 CYS B CA 1
ATOM 2197 C C . CYS B 1 23 ? -0.699 11.039 -29.406 1 22.64 23 CYS B C 1
ATOM 2199 O O . CYS B 1 23 ? -0.563 9.852 -29.719 1 22.64 23 CYS B O 1
ATOM 2201 N N . PHE B 1 24 ? -1.896 11.555 -29.531 1 22.95 24 PHE B N 1
ATOM 2202 C CA . PHE B 1 24 ? -3.064 11.031 -30.219 1 22.95 24 PHE B CA 1
ATOM 2203 C C . PHE B 1 24 ? -2.986 11.328 -31.719 1 22.95 24 PHE B C 1
ATOM 2205 O O . PHE B 1 24 ? -3.602 12.281 -32.188 1 22.95 24 PHE B O 1
ATOM 2212 N N . GLY B 1 25 ? -1.695 11.32 -32.469 1 22.48 25 GLY B N 1
ATOM 2213 C CA . GLY B 1 25 ? -1.824 11.688 -33.844 1 22.48 25 GLY B CA 1
ATOM 2214 C C . GLY B 1 25 ? -2.676 10.711 -34.656 1 22.48 25 GLY B C 1
ATOM 2215 O O . GLY B 1 25 ? -2.975 9.609 -34.188 1 22.48 25 GLY B O 1
ATOM 2216 N N . GLY B 1 26 ? -3.102 11.258 -36 1 22.44 26 GLY B N 1
ATOM 2217 C CA . GLY B 1 26 ? -3.824 10.688 -37.125 1 22.44 26 GLY B CA 1
ATOM 2218 C C . GLY B 1 26 ? -3.352 9.297 -37.469 1 22.44 26 GLY B C 1
ATOM 2219 O O . GLY B 1 26 ? -2.336 8.82 -36.969 1 22.44 26 GLY B O 1
ATOM 2220 N N . PRO B 1 27 ? -3.98 8.703 -38.75 1 23.69 27 PRO B N 1
ATOM 2221 C CA . PRO B 1 27 ? -3.971 7.328 -39.219 1 23.69 27 PRO B CA 1
ATOM 2222 C C . PRO B 1 27 ? -2.559 6.773 -39.406 1 23.69 27 PRO B C 1
ATOM 2224 O O . PRO B 1 27 ? -2.361 5.555 -39.406 1 23.69 27 PRO B O 1
ATOM 2227 N N . GLN B 1 28 ? -1.706 7.48 -40.156 1 22.03 28 GLN B N 1
ATOM 2228 C CA . GLN B 1 28 ? -0.559 6.957 -40.875 1 22.03 28 GLN B CA 1
ATOM 2229 C C . GLN B 1 28 ? 0.538 6.488 -39.938 1 22.03 28 GLN B C 1
ATOM 2231 O O . GLN B 1 28 ? 0.901 7.203 -39 1 22.03 28 GLN B O 1
ATOM 2236 N N . ALA B 1 29 ? 1.063 5.109 -40.156 1 23.36 29 ALA B N 1
ATOM 2237 C CA . ALA B 1 29 ? 1.647 4.121 -39.25 1 23.36 29 ALA B CA 1
ATOM 2238 C C . ALA B 1 29 ? 2.996 4.598 -38.719 1 23.36 29 ALA B C 1
ATOM 2240 O O . ALA B 1 29 ? 3.697 3.848 -38.031 1 23.36 29 ALA B O 1
ATOM 2241 N N . GLY B 1 30 ? 3.479 5.578 -39.312 1 18.95 30 GLY B N 1
ATOM 2242 C CA . GLY B 1 30 ? 4.918 5.711 -39.125 1 18.95 30 GLY B CA 1
ATOM 2243 C C . GLY B 1 30 ? 5.316 6.109 -37.719 1 18.95 30 GLY B C 1
ATOM 2244 O O . GLY B 1 30 ? 4.711 7.004 -37.125 1 18.95 30 GLY B O 1
ATOM 2245 N N . TRP B 1 31 ? 5.801 5.109 -37.062 1 20.69 31 TRP B N 1
ATOM 2246 C CA . TRP B 1 31 ? 6.211 5.25 -35.688 1 20.69 31 TRP B CA 1
ATOM 2247 C C . TRP B 1 31 ? 7.211 6.391 -35.531 1 20.69 31 TRP B C 1
ATOM 2249 O O . TRP B 1 31 ? 8.344 6.305 -36 1 20.69 31 TRP B O 1
ATOM 2259 N N . THR B 1 32 ? 6.801 7.512 -36.094 1 21.03 32 THR B N 1
ATOM 2260 C CA . THR B 1 32 ? 7.906 8.445 -35.875 1 21.03 32 THR B CA 1
ATOM 2261 C C . THR B 1 32 ? 8.227 8.586 -34.406 1 21.03 32 THR B C 1
ATOM 2263 O O . THR B 1 32 ? 7.324 8.789 -33.594 1 21.03 32 THR B O 1
ATOM 2266 N N . PRO B 1 33 ? 9.383 8.227 -34.062 1 20.09 33 PRO B N 1
ATOM 2267 C CA . PRO B 1 33 ? 9.922 8.242 -32.688 1 20.09 33 PRO B CA 1
ATOM 2268 C C . PRO B 1 33 ? 9.703 9.586 -32 1 20.09 33 PRO B C 1
ATOM 2270 O O . PRO B 1 33 ? 10.008 10.641 -32.562 1 20.09 33 PRO B O 1
ATOM 2273 N N . CYS B 1 34 ? 8.547 9.727 -31.594 1 22.47 34 CYS B N 1
ATOM 2274 C CA . CYS B 1 34 ? 8.359 11.023 -30.953 1 22.47 34 CYS B CA 1
ATOM 2275 C C . CYS B 1 34 ? 9.578 11.414 -30.141 1 22.47 34 CYS B C 1
ATOM 2277 O O . CYS B 1 34 ? 10.102 10.609 -29.375 1 22.47 34 CYS B O 1
ATOM 2279 N N . ARG B 1 35 ? 10.336 12.195 -30.766 1 20.2 35 ARG B N 1
ATOM 2280 C CA . ARG B 1 35 ? 11.523 12.734 -30.109 1 20.2 35 ARG B CA 1
ATOM 2281 C C . ARG B 1 35 ? 11.242 13.062 -28.641 1 20.2 35 ARG B C 1
ATOM 2283 O O . ARG B 1 35 ? 10.195 13.617 -28.312 1 20.2 35 ARG B O 1
ATOM 2290 N N . GLU B 1 36 ? 11.789 12.312 -27.922 1 21.44 36 GLU B N 1
ATOM 2291 C CA . GLU B 1 36 ? 11.82 12.461 -26.469 1 21.44 36 GLU B CA 1
ATOM 2292 C C . GLU B 1 36 ? 11.984 13.922 -26.062 1 21.44 36 GLU B C 1
ATOM 2294 O O . GLU B 1 36 ? 12.898 14.602 -26.547 1 21.44 36 GLU B O 1
ATOM 2299 N N . PRO B 1 37 ? 10.875 14.57 -26.016 1 21.72 37 PRO B N 1
ATOM 2300 C CA . PRO B 1 37 ? 11.305 15.906 -25.594 1 21.72 37 PRO B CA 1
ATOM 2301 C C . PRO B 1 37 ? 12.391 15.859 -24.516 1 21.72 37 PRO B C 1
ATOM 2303 O O . PRO B 1 37 ? 12.477 14.891 -23.766 1 21.72 37 PRO B O 1
ATOM 2306 N N . ASP B 1 38 ? 13.531 16.375 -24.781 1 19.69 38 ASP B N 1
ATOM 2307 C CA . ASP B 1 38 ? 14.617 16.688 -23.859 1 19.69 38 ASP B CA 1
ATOM 2308 C C . ASP B 1 38 ? 14.07 17.312 -22.578 1 19.69 38 ASP B C 1
ATOM 2310 O O . ASP B 1 38 ? 13.883 18.531 -22.5 1 19.69 38 ASP B O 1
ATOM 2314 N N . VAL B 1 39 ? 12.992 16.891 -22.281 1 20.02 39 VAL B N 1
ATOM 2315 C CA . VAL B 1 39 ? 12.641 17.5 -21 1 20.02 39 VAL B CA 1
ATOM 2316 C C . VAL B 1 39 ? 13.766 17.266 -20 1 20.02 39 VAL B C 1
ATOM 2318 O O . VAL B 1 39 ? 14 16.141 -19.562 1 20.02 39 VAL B O 1
ATOM 2321 N N . ARG B 1 40 ? 14.812 17.844 -20.297 1 19.7 40 ARG B N 1
ATOM 2322 C CA . ARG B 1 40 ? 15.82 18.094 -19.266 1 19.7 40 ARG B CA 1
ATOM 2323 C C . ARG B 1 40 ? 15.164 18.469 -17.938 1 19.7 40 ARG B C 1
ATOM 2325 O O . ARG B 1 40 ? 14.531 19.516 -17.828 1 19.7 40 ARG B O 1
ATOM 2332 N N . VAL B 1 41 ? 14.461 17.469 -17.5 1 20.59 41 VAL B N 1
ATOM 2333 C CA . VAL B 1 41 ? 14.32 17.672 -16.062 1 20.59 41 VAL B CA 1
ATOM 2334 C C . VAL B 1 41 ? 15.586 18.312 -15.5 1 20.59 41 VAL B C 1
ATOM 2336 O O . VAL B 1 41 ? 16.656 17.703 -15.547 1 20.59 41 VAL B O 1
ATOM 2339 N N . GLN B 1 42 ? 15.734 19.344 -15.906 1 19.27 42 GLN B N 1
ATOM 2340 C CA . GLN B 1 42 ? 16.766 20.047 -15.164 1 19.27 42 GLN B CA 1
ATOM 2341 C C . GLN B 1 42 ? 16.719 19.688 -13.68 1 19.27 42 GLN B C 1
ATOM 2343 O O . GLN B 1 42 ? 15.695 19.875 -13.023 1 19.27 42 GLN B O 1
ATOM 2348 N N . GLN B 1 43 ? 17.188 18.531 -13.422 1 20.42 43 GLN B N 1
ATOM 2349 C CA . GLN B 1 43 ? 17.781 18.438 -12.094 1 20.42 43 GLN B CA 1
ATOM 2350 C C . GLN B 1 43 ? 18.391 19.781 -11.672 1 20.42 43 GLN B C 1
ATOM 2352 O O . GLN B 1 43 ? 19.453 20.156 -12.148 1 20.42 43 GLN B O 1
ATOM 2357 N N . ARG B 1 44 ? 17.609 20.812 -11.891 1 22.12 44 ARG B N 1
ATOM 2358 C CA . ARG B 1 44 ? 18.281 21.844 -11.125 1 22.12 44 ARG B CA 1
ATOM 2359 C C . ARG B 1 44 ? 18.766 21.312 -9.773 1 22.12 44 ARG B C 1
ATOM 2361 O O . ARG B 1 44 ? 17.953 20.891 -8.945 1 22.12 44 ARG B O 1
ATOM 2368 N N . HIS B 1 45 ? 19.734 20.484 -9.781 1 22.91 45 HIS B N 1
ATOM 2369 C CA . HIS B 1 45 ? 20.766 20.625 -8.75 1 22.91 45 HIS B CA 1
ATOM 2370 C C . HIS B 1 45 ? 20.938 22.078 -8.336 1 22.91 45 HIS B C 1
ATOM 2372 O O . HIS B 1 45 ? 21.781 22.781 -8.883 1 22.91 45 HIS B O 1
ATOM 2378 N N . THR B 1 46 ? 20.016 22.859 -8.656 1 23.67 46 THR B N 1
ATOM 2379 C CA . THR B 1 46 ? 20.422 24 -7.836 1 23.67 46 THR B CA 1
ATOM 2380 C C . THR B 1 46 ? 20.922 23.531 -6.469 1 23.67 46 THR B C 1
ATOM 2382 O O . THR B 1 46 ? 20.281 22.672 -5.836 1 23.67 46 THR B O 1
ATOM 2385 N N . ALA B 1 47 ? 22.188 23.562 -6.297 1 24.28 47 ALA B N 1
ATOM 2386 C CA . ALA B 1 47 ? 22.922 23.688 -5.039 1 24.28 47 ALA B CA 1
ATOM 2387 C C . ALA B 1 47 ? 22.031 24.234 -3.932 1 24.28 47 ALA B C 1
ATOM 2389 O O . ALA B 1 47 ? 22.047 25.438 -3.652 1 24.28 47 ALA B O 1
ATOM 2390 N N . ALA B 1 48 ? 20.828 24.062 -4.121 1 28.48 48 ALA B N 1
ATOM 2391 C CA . ALA B 1 48 ? 20.422 24.5 -2.785 1 28.48 48 ALA B CA 1
ATOM 2392 C C . ALA B 1 48 ? 21.281 23.844 -1.709 1 28.48 48 ALA B C 1
ATOM 2394 O O . ALA B 1 48 ? 21.5 22.625 -1.735 1 28.48 48 ALA B O 1
ATOM 2395 N N . THR B 1 49 ? 22.297 24.422 -1.445 1 26.83 49 THR B N 1
ATOM 2396 C CA . THR B 1 49 ? 23.297 24.078 -0.436 1 26.83 49 THR B CA 1
ATOM 2397 C C . THR B 1 49 ? 22.75 23.031 0.533 1 26.83 49 THR B C 1
ATOM 2399 O O . THR B 1 49 ? 21.594 23.109 0.939 1 26.83 49 THR B O 1
ATOM 2402 N N . ARG B 1 50 ? 23.25 21.812 0.625 1 30.36 50 ARG B N 1
ATOM 2403 C CA . ARG B 1 50 ? 23.141 20.969 1.812 1 30.36 50 ARG B CA 1
ATOM 2404 C C . ARG B 1 50 ? 22.594 21.766 2.992 1 30.36 50 ARG B C 1
ATOM 2406 O O . ARG B 1 50 ? 22.391 21.219 4.078 1 30.36 50 ARG B O 1
ATOM 2413 N N . ARG B 1 51 ? 22.797 22.984 2.902 1 30.48 51 ARG B N 1
ATOM 2414 C CA . ARG B 1 51 ? 22.438 23.891 3.986 1 30.48 51 ARG B CA 1
ATOM 2415 C C . ARG B 1 51 ? 20.938 24.156 4.004 1 30.48 51 ARG B C 1
ATOM 2417 O O . ARG B 1 51 ? 20.391 24.609 5.012 1 30.48 51 ARG B O 1
ATOM 2424 N N . ASP B 1 52 ? 20.281 24.203 2.771 1 34.78 52 ASP B N 1
ATOM 2425 C CA . ASP B 1 52 ? 18.922 24.719 2.709 1 34.78 52 ASP B CA 1
ATOM 2426 C C . ASP B 1 52 ? 17.922 23.672 3.197 1 34.78 52 ASP B C 1
ATOM 2428 O O . ASP B 1 52 ? 16.766 24 3.475 1 34.78 52 ASP B O 1
ATOM 2432 N N . TRP B 1 53 ? 18.062 22.422 2.807 1 43.91 53 TRP B N 1
ATOM 2433 C CA . TRP B 1 53 ? 17.406 21.297 3.459 1 43.91 53 TRP B CA 1
ATOM 2434 C C . TRP B 1 53 ? 17.656 21.328 4.965 1 43.91 53 TRP B C 1
ATOM 2436 O O . TRP B 1 53 ? 17.062 20.531 5.707 1 43.91 53 TRP B O 1
ATOM 2446 N N . PHE B 1 54 ? 18.625 21.953 5.227 1 48.62 54 PHE B N 1
ATOM 2447 C CA . PHE B 1 54 ? 19.156 22.031 6.582 1 48.62 54 PHE B CA 1
ATOM 2448 C C . PHE B 1 54 ? 18.203 22.781 7.496 1 48.62 54 PHE B C 1
ATOM 2450 O O . PHE B 1 54 ? 18.078 22.469 8.68 1 48.62 54 PHE B O 1
ATOM 2457 N N . ASP B 1 55 ? 17.422 23.938 6.926 1 73.19 55 ASP B N 1
ATOM 2458 C CA . ASP B 1 55 ? 16.812 24.672 8.023 1 73.19 55 ASP B CA 1
ATOM 2459 C C . ASP B 1 55 ? 15.305 24.406 8.102 1 73.19 55 ASP B C 1
ATOM 2461 O O . ASP B 1 55 ? 14.5 25.281 7.762 1 73.19 55 ASP B O 1
ATOM 2465 N N . MET B 1 56 ? 14.914 23.094 8.039 1 87.62 56 MET B N 1
ATOM 2466 C CA . MET B 1 56 ? 13.508 22.719 8.117 1 87.62 56 MET B CA 1
ATOM 2467 C C . MET B 1 56 ? 13.234 21.906 9.383 1 87.62 56 MET B C 1
ATOM 2469 O O . MET B 1 56 ? 14.039 21.062 9.766 1 87.62 56 MET B O 1
ATOM 2473 N N . VAL B 1 57 ? 12.234 22.359 10.016 1 92.88 57 VAL B N 1
ATOM 2474 C CA . VAL B 1 57 ? 11.742 21.609 11.164 1 92.88 57 VAL B CA 1
ATOM 2475 C C . VAL B 1 57 ? 10.57 20.719 10.734 1 92.88 57 VAL B C 1
ATOM 2477 O O . VAL B 1 57 ? 9.539 21.219 10.273 1 92.88 57 VAL B O 1
ATOM 2480 N N . LYS B 1 58 ? 10.773 19.484 10.82 1 94.56 58 LYS B N 1
ATOM 2481 C CA . LYS B 1 58 ? 9.711 18.531 10.539 1 94.56 58 LYS B CA 1
ATOM 2482 C C . LYS B 1 58 ? 9.031 18.062 11.828 1 94.56 58 LYS B C 1
ATOM 2484 O O . LYS B 1 58 ? 9.695 17.547 12.734 1 94.56 58 LYS B O 1
ATOM 2489 N N . ILE B 1 59 ? 7.789 18.25 11.867 1 95.94 59 ILE B N 1
ATOM 2490 C CA . ILE B 1 59 ? 6.996 17.781 13 1 95.94 59 ILE B CA 1
ATOM 2491 C C . ILE B 1 59 ? 6.004 16.719 12.523 1 95.94 59 ILE B C 1
ATOM 2493 O O . ILE B 1 59 ? 5.184 16.984 11.641 1 95.94 59 ILE B O 1
ATOM 2497 N N . SER B 1 60 ? 6.094 15.523 13.102 1 94.94 60 SER B N 1
ATOM 2498 C CA . SER B 1 60 ? 5.141 14.461 12.82 1 94.94 60 SER B CA 1
ATOM 2499 C C . SER B 1 60 ? 4.324 14.109 14.055 1 94.94 60 SER B C 1
ATOM 2501 O O . SER B 1 60 ? 4.871 13.641 15.055 1 94.94 60 SER B O 1
ATOM 2503 N N . PHE B 1 61 ? 3.061 14.344 13.93 1 96.12 61 PHE B N 1
ATOM 2504 C CA . PHE B 1 61 ? 2.188 13.93 15.023 1 96.12 61 PHE B CA 1
ATOM 2505 C C . PHE B 1 61 ? 1.732 12.484 14.836 1 96.12 61 PHE B C 1
ATOM 2507 O O . PHE B 1 61 ? 1.348 12.094 13.727 1 96.12 61 PHE B O 1
ATOM 2514 N N . LEU B 1 62 ? 1.759 11.773 15.906 1 94.19 62 LEU B N 1
ATOM 2515 C CA . LEU B 1 62 ? 1.408 10.359 15.898 1 94.19 62 LEU B CA 1
ATOM 2516 C C . LEU B 1 62 ? -0 10.141 16.438 1 94.19 62 LEU B C 1
ATOM 2518 O O . LEU B 1 62 ? -0.255 10.367 17.625 1 94.19 62 LEU B O 1
ATOM 2522 N N . ILE B 1 63 ? -0.785 9.656 15.602 1 94.19 63 ILE B N 1
ATOM 2523 C CA . ILE B 1 63 ? -2.186 9.453 15.953 1 94.19 63 ILE B CA 1
ATOM 2524 C C . ILE B 1 63 ? -2.445 7.977 16.219 1 94.19 63 ILE B C 1
ATOM 2526 O O . ILE B 1 63 ? -2.137 7.125 15.375 1 94.19 63 ILE B O 1
ATOM 2530 N N . ASP B 1 64 ? -2.98 7.688 17.359 1 91.94 64 ASP B N 1
ATOM 2531 C CA . ASP B 1 64 ? -3.547 6.363 17.594 1 91.94 64 ASP B CA 1
ATOM 2532 C C . ASP B 1 64 ? -5.008 6.305 17.156 1 91.94 64 ASP B C 1
ATOM 2534 O O . ASP B 1 64 ? -5.902 6.68 17.922 1 91.94 64 ASP B O 1
ATOM 2538 N N . SER B 1 65 ? -5.219 5.836 15.984 1 88.5 65 SER B N 1
ATOM 2539 C CA . SER B 1 65 ? -6.547 5.875 15.375 1 88.5 65 SER B CA 1
ATOM 2540 C C . SER B 1 65 ? -7.539 5.02 16.156 1 88.5 65 SER B C 1
ATOM 2542 O O . SER B 1 65 ? -8.75 5.223 16.062 1 88.5 65 SER B O 1
ATOM 2544 N N . THR B 1 66 ? -7.09 4.109 16.906 1 88 66 THR B N 1
ATOM 2545 C CA . THR B 1 66 ? -7.973 3.209 17.641 1 88 66 THR B CA 1
ATOM 2546 C C . THR B 1 66 ? -8.523 3.893 18.891 1 88 66 THR B C 1
ATOM 2548 O O . THR B 1 66 ? -9.5 3.424 19.484 1 88 66 THR B O 1
ATOM 2551 N N . LYS B 1 67 ? -7.984 4.938 19.234 1 89.81 67 LYS B N 1
ATOM 2552 C CA . LYS B 1 67 ? -8.391 5.609 20.469 1 89.81 67 LYS B CA 1
ATOM 2553 C C . LYS B 1 67 ? -9.195 6.871 20.156 1 89.81 67 LYS B C 1
ATOM 2555 O O . LYS B 1 67 ? -9.633 7.566 21.078 1 89.81 67 LYS B O 1
ATOM 2560 N N . LEU B 1 68 ? -9.359 7.113 18.922 1 92.5 68 LEU B N 1
ATOM 2561 C CA . LEU B 1 68 ? -10.086 8.32 18.547 1 92.5 68 LEU B CA 1
ATOM 2562 C C . LEU B 1 68 ? -11.594 8.109 18.672 1 92.5 68 LEU B C 1
ATOM 2564 O O . LEU B 1 68 ? -12.102 7.031 18.344 1 92.5 68 LEU B O 1
ATOM 2568 N N . PRO B 1 69 ? -12.305 9.117 19.156 1 93.75 69 PRO B N 1
ATOM 2569 C CA . PRO B 1 69 ? -13.766 9.078 19.031 1 93.75 69 PRO B CA 1
ATOM 2570 C C . PRO B 1 69 ? -14.234 9.203 17.578 1 93.75 69 PRO B C 1
ATOM 2572 O O . PRO B 1 69 ? -13.414 9.266 16.656 1 93.75 69 PRO B O 1
ATOM 2575 N N . THR B 1 70 ? -15.578 9.148 17.406 1 94 70 THR B N 1
ATOM 2576 C CA . THR B 1 70 ? -16.109 9.438 16.078 1 94 70 THR B CA 1
ATOM 2577 C C . THR B 1 70 ? -15.836 10.891 15.688 1 94 70 THR B C 1
ATOM 2579 O O . THR B 1 70 ? -16.172 11.805 16.438 1 94 70 THR B O 1
ATOM 2582 N N . GLY B 1 71 ? -15.211 11.008 14.586 1 93.44 71 GLY B N 1
ATOM 2583 C CA . GLY B 1 71 ? -14.852 12.336 14.125 1 93.44 71 GLY B CA 1
ATOM 2584 C C . GLY B 1 71 ? -15.984 13.047 13.406 1 93.44 71 GLY B C 1
ATOM 2585 O O . GLY B 1 71 ? -17.062 12.469 13.211 1 93.44 71 GLY B O 1
ATOM 2586 N N . GLY B 1 72 ? -15.711 14.336 13.125 1 93.19 72 GLY B N 1
ATOM 2587 C CA . GLY B 1 72 ? -16.656 15.102 12.336 1 93.19 72 GLY B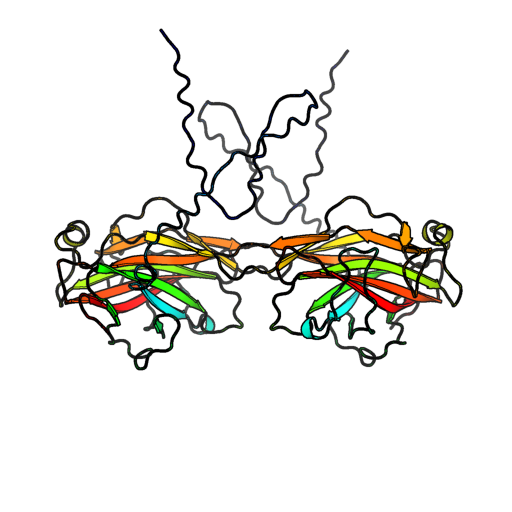 CA 1
ATOM 2588 C C . GLY B 1 72 ? -16.688 14.695 10.875 1 93.19 72 GLY B C 1
ATOM 2589 O O . GLY B 1 72 ? -15.68 14.211 10.344 1 93.19 72 GLY B O 1
ATOM 2590 N N . SER B 1 73 ? -17.844 14.977 10.227 1 91.38 73 SER B N 1
ATOM 2591 C CA . SER B 1 73 ? -17.984 14.625 8.812 1 91.38 73 SER B CA 1
ATOM 2592 C C . SER B 1 73 ? -17.391 15.703 7.91 1 91.38 73 SER B C 1
ATOM 2594 O O . SER B 1 73 ? -17.281 15.508 6.699 1 91.38 73 SER B O 1
ATOM 2596 N N . SER B 1 74 ? -17.078 16.797 8.516 1 89.19 74 SER B N 1
ATOM 2597 C CA . SER B 1 74 ? -16.438 17.922 7.816 1 89.19 74 SER B CA 1
ATOM 2598 C C . SER B 1 74 ? -15.547 18.719 8.758 1 89.19 74 SER B C 1
ATOM 2600 O O . SER B 1 74 ? -15.57 18.5 9.977 1 89.19 74 SER B O 1
ATOM 2602 N N . VAL B 1 75 ? -14.789 19.625 8.148 1 87.81 75 VAL B N 1
ATOM 2603 C CA . VAL B 1 75 ? -13.93 20.484 8.953 1 87.81 75 VAL B CA 1
ATOM 2604 C C . VAL B 1 75 ? -14.773 21.281 9.945 1 87.81 75 VAL B C 1
ATOM 2606 O O . VAL B 1 75 ? -14.367 21.484 11.094 1 87.81 75 VAL B O 1
ATOM 2609 N N . SER B 1 76 ? -15.984 21.688 9.562 1 87.94 76 SER B N 1
ATOM 2610 C CA . SER B 1 76 ? -16.859 22.5 10.398 1 87.94 76 SER B CA 1
ATOM 2611 C C . SER B 1 76 ? -17.328 21.734 11.625 1 87.94 76 SER B C 1
ATOM 2613 O O . SER B 1 76 ? -17.734 22.328 12.625 1 87.94 76 SER B O 1
ATOM 2615 N N . THR B 1 77 ? -17.312 20.422 11.57 1 90.81 77 THR B N 1
ATOM 2616 C CA . THR B 1 77 ? -17.797 19.625 12.68 1 90.81 77 THR B CA 1
ATOM 2617 C C . THR B 1 77 ? -16.656 18.797 13.273 1 90.81 77 THR B C 1
ATOM 2619 O O . THR B 1 77 ? -16.891 17.75 13.891 1 90.81 77 THR B O 1
ATOM 2622 N N . ALA B 1 78 ? -15.453 19.219 13.008 1 92.31 78 ALA B N 1
ATOM 2623 C CA . ALA B 1 78 ? -14.297 18.484 13.508 1 92.31 78 ALA B CA 1
ATOM 2624 C C . ALA B 1 78 ? -14.367 18.328 15.023 1 92.31 78 ALA B C 1
ATOM 2626 O O . ALA B 1 78 ? -14.859 19.219 15.727 1 92.31 78 ALA B O 1
ATOM 2627 N N . VAL B 1 79 ? -13.844 17.281 15.508 1 92.5 79 VAL B N 1
ATOM 2628 C CA . VAL B 1 79 ? -13.914 16.953 16.922 1 92.5 79 VAL B CA 1
ATOM 2629 C C . VAL B 1 79 ? -12.555 17.203 17.578 1 92.5 79 VAL B C 1
ATOM 2631 O O . VAL B 1 79 ? -11.523 16.781 17.062 1 92.5 79 VAL B O 1
ATOM 2634 N N . ALA B 1 80 ? -12.602 17.859 18.703 1 91.88 80 ALA B N 1
ATOM 2635 C CA . ALA B 1 80 ? -11.383 18.141 19.453 1 91.88 80 ALA B CA 1
ATOM 2636 C C . ALA B 1 80 ? -10.852 16.859 20.109 1 91.88 80 ALA B C 1
ATOM 2638 O O . ALA B 1 80 ? -11.625 16.078 20.672 1 91.88 80 ALA B O 1
ATOM 2639 N N . VAL B 1 81 ? -9.602 16.672 20 1 92.88 81 VAL B N 1
ATOM 2640 C CA . VAL B 1 81 ? -8.953 15.555 20.672 1 92.88 81 VAL B CA 1
ATOM 2641 C C . VAL B 1 81 ? -7.75 16.062 21.469 1 92.88 81 VAL B C 1
ATOM 2643 O O . VAL B 1 81 ? -7.367 17.234 21.344 1 92.88 81 VAL B O 1
ATOM 2646 N N . SER B 1 82 ? -7.211 15.18 22.281 1 90.62 82 SER B N 1
ATOM 2647 C CA . SER B 1 82 ? -6.074 15.562 23.109 1 90.62 82 SER B CA 1
ATOM 2648 C C . SER B 1 82 ? -4.809 15.734 22.281 1 90.62 82 SER B C 1
ATOM 2650 O O . SER B 1 82 ? -4.734 15.25 21.156 1 90.62 82 SER B O 1
ATOM 2652 N N . HIS B 1 83 ? -3.91 16.391 22.906 1 91.38 83 HIS B N 1
ATOM 2653 C CA . HIS B 1 83 ? -2.611 16.578 22.266 1 91.38 83 HIS B CA 1
ATOM 2654 C C . HIS B 1 83 ? -1.997 15.234 21.875 1 91.38 83 HIS B C 1
ATOM 2656 O O . HIS B 1 83 ? -2.066 14.266 22.641 1 91.38 83 HIS B O 1
ATOM 2662 N N . GLN B 1 84 ? -1.423 15.266 20.812 1 91.5 84 GLN B N 1
ATOM 2663 C CA . GLN B 1 84 ? -0.842 14.039 20.266 1 91.5 84 GLN B CA 1
ATOM 2664 C C . GLN B 1 84 ? 0.668 14.008 20.484 1 91.5 84 GLN B C 1
ATOM 2666 O O . GLN B 1 84 ? 1.322 15.047 20.516 1 91.5 84 GLN B O 1
ATOM 2671 N N . THR B 1 85 ? 1.132 12.742 20.594 1 93.88 85 THR B N 1
ATOM 2672 C CA . THR B 1 85 ? 2.58 12.57 20.609 1 93.88 85 THR B CA 1
ATOM 2673 C C . THR B 1 85 ? 3.188 13.016 19.281 1 93.88 85 THR B C 1
ATOM 2675 O O . THR B 1 85 ? 2.559 12.883 18.219 1 93.88 85 THR B O 1
ATOM 2678 N N . PHE B 1 86 ? 4.406 13.617 19.359 1 94.88 86 PHE B N 1
ATOM 2679 C CA . PHE B 1 86 ? 4.984 14.109 18.125 1 94.88 86 PHE B CA 1
ATOM 2680 C C . PHE B 1 86 ? 6.465 13.758 18.031 1 94.88 86 PHE B C 1
ATOM 2682 O O . PHE B 1 86 ? 7.094 13.445 19.047 1 94.88 86 PHE B O 1
ATOM 2689 N N . LEU B 1 87 ? 6.961 13.656 16.844 1 93.81 87 LEU B N 1
ATOM 2690 C CA . LEU B 1 87 ? 8.375 13.57 16.5 1 93.81 87 LEU B CA 1
ATOM 2691 C C . LEU B 1 87 ? 8.875 14.875 15.898 1 93.81 87 LEU B C 1
ATOM 2693 O O . LEU B 1 87 ? 8.125 15.578 15.211 1 93.81 87 LEU B O 1
ATOM 2697 N N . VAL B 1 88 ? 10.102 15.18 16.203 1 93.31 88 VAL B N 1
ATOM 2698 C CA . VAL B 1 88 ? 10.773 16.281 15.531 1 93.31 88 VAL B CA 1
ATOM 2699 C C . VAL B 1 88 ? 11.922 15.75 14.68 1 93.31 88 VAL B C 1
ATOM 2701 O O . VAL B 1 88 ? 12.789 15.031 15.172 1 93.31 88 VAL B O 1
ATOM 2704 N N . ASN B 1 89 ? 11.797 16.078 13.391 1 90.75 89 ASN B N 1
ATOM 2705 C CA . ASN B 1 89 ? 12.781 15.594 12.438 1 90.75 89 ASN B CA 1
ATOM 2706 C C . ASN B 1 89 ? 12.953 14.078 12.539 1 90.75 89 ASN B C 1
ATOM 2708 O O . ASN B 1 89 ? 14.086 13.586 12.602 1 90.75 89 ASN B O 1
ATOM 2712 N N . ASP B 1 90 ? 11.891 13.43 12.805 1 87.94 90 ASP B N 1
ATOM 2713 C CA . ASP B 1 90 ? 11.742 11.977 12.781 1 87.94 90 ASP B CA 1
ATOM 2714 C C . ASP B 1 90 ? 12.336 11.344 14.039 1 87.94 90 ASP B C 1
ATOM 2716 O O . ASP B 1 90 ? 12.562 10.133 14.078 1 87.94 90 ASP B O 1
ATOM 2720 N N . ASN B 1 91 ? 12.602 12.156 15.008 1 90.94 91 ASN B N 1
ATOM 2721 C CA . ASN B 1 91 ? 13.133 11.656 16.266 1 90.94 91 ASN B CA 1
ATOM 2722 C C . ASN B 1 91 ? 12.188 11.961 17.438 1 90.94 91 ASN B C 1
ATOM 2724 O O . ASN B 1 91 ? 11.57 13.023 17.469 1 90.94 91 ASN B O 1
ATOM 2728 N N . PRO B 1 92 ? 12.188 10.938 18.281 1 91 92 PRO B N 1
ATOM 2729 C CA . PRO B 1 92 ? 11.438 11.258 19.5 1 91 92 PRO B CA 1
ATOM 2730 C C . PRO B 1 92 ? 12.031 12.453 20.25 1 91 92 PRO B C 1
ATOM 2732 O O . PRO B 1 92 ? 13.258 12.602 20.312 1 91 92 PRO B O 1
ATOM 2735 N N . HIS B 1 93 ? 11.164 13.234 20.766 1 89.94 93 HIS B N 1
ATOM 2736 C CA . HIS B 1 93 ? 11.562 14.398 21.547 1 89.94 93 HIS B CA 1
ATOM 2737 C C . HIS B 1 93 ? 11.305 14.164 23.031 1 89.94 93 HIS B C 1
ATOM 2739 O O . HIS B 1 93 ? 10.305 13.547 23.406 1 89.94 93 HIS B O 1
ATOM 2745 N N . PRO B 1 94 ? 12.211 14.633 23.922 1 91.44 94 PRO B N 1
ATOM 2746 C CA . PRO B 1 94 ? 11.992 14.43 25.359 1 91.44 94 PRO B CA 1
ATOM 2747 C C . PRO B 1 94 ? 10.648 14.977 25.844 1 91.44 94 PRO B C 1
ATOM 2749 O O . PRO B 1 94 ? 10.078 14.469 26.797 1 91.44 94 PRO B O 1
ATOM 2752 N N . ASN B 1 95 ? 10.156 15.953 25.172 1 91.06 95 ASN B N 1
ATOM 2753 C CA . ASN B 1 95 ? 8.898 16.578 25.547 1 91.06 95 ASN B CA 1
ATOM 2754 C C . ASN B 1 95 ? 7.762 16.172 24.609 1 91.06 95 ASN B C 1
ATOM 2756 O O . ASN B 1 95 ? 6.77 16.891 24.484 1 91.06 95 ASN B O 1
ATOM 2760 N N . GLN B 1 96 ? 7.863 15.102 23.938 1 90.38 96 GLN B N 1
ATOM 2761 C CA . GLN B 1 96 ? 6.938 14.695 22.891 1 90.38 96 GLN B CA 1
ATOM 2762 C C . GLN B 1 96 ? 5.531 14.484 23.453 1 90.38 96 GLN B C 1
ATOM 2764 O O . GLN B 1 96 ? 4.551 14.5 22.703 1 90.38 96 GLN B O 1
ATOM 2769 N N . ASN B 1 97 ? 5.445 14.289 24.766 1 89.12 97 ASN B N 1
ATOM 2770 C CA . ASN B 1 97 ? 4.137 14.047 25.359 1 89.12 97 ASN B CA 1
ATOM 2771 C C . ASN B 1 97 ? 3.668 15.234 26.188 1 89.12 97 ASN B C 1
ATOM 2773 O O . ASN B 1 97 ? 2.629 15.164 26.844 1 89.12 97 ASN B O 1
ATOM 2777 N N . ASP B 1 98 ? 4.391 16.281 26.188 1 89.38 98 ASP B N 1
ATOM 2778 C CA . ASP B 1 98 ? 4.016 17.5 26.891 1 89.38 98 ASP B CA 1
ATOM 2779 C C . ASP B 1 98 ? 3.119 18.375 26.031 1 89.38 98 ASP B C 1
ATOM 2781 O O . ASP B 1 98 ? 3.574 18.938 25.031 1 89.38 98 ASP B O 1
ATOM 2785 N N . PRO B 1 99 ? 1.887 18.484 26.422 1 88.44 99 PRO B N 1
ATOM 2786 C CA . PRO B 1 99 ? 0.963 19.266 25.594 1 88.44 99 PRO B CA 1
ATOM 2787 C C . PRO B 1 99 ? 1.315 20.75 25.547 1 88.44 99 PRO B C 1
ATOM 2789 O O . PRO B 1 99 ? 0.842 21.469 24.672 1 88.44 99 PRO B O 1
ATOM 2792 N N . ASP B 1 100 ? 2.143 21.234 26.484 1 91.38 100 ASP B N 1
ATOM 2793 C CA . ASP B 1 100 ? 2.445 22.672 26.562 1 91.38 100 ASP B CA 1
ATOM 2794 C C . ASP B 1 100 ? 3.795 22.969 25.922 1 91.38 100 ASP B C 1
ATOM 2796 O O . ASP B 1 100 ? 4.191 24.141 25.828 1 91.38 100 ASP B O 1
ATOM 2800 N N . TYR B 1 101 ? 4.43 21.922 25.5 1 94.5 101 TYR B N 1
ATOM 2801 C CA . TYR B 1 101 ? 5.738 22.172 24.906 1 94.5 101 TYR B CA 1
ATOM 2802 C C . TYR B 1 101 ? 5.605 22.891 23.578 1 94.5 101 TYR B C 1
ATOM 2804 O O . TYR B 1 101 ? 4.801 22.5 22.734 1 94.5 101 TYR B O 1
ATOM 2812 N N . ALA B 1 102 ? 6.422 23.891 23.469 1 95.88 102 ALA B N 1
ATOM 2813 C CA . ALA B 1 102 ? 6.48 24.656 22.234 1 95.88 102 ALA B CA 1
ATOM 2814 C C . ALA B 1 102 ? 7.707 24.266 21.406 1 95.88 102 ALA B C 1
ATOM 2816 O O . ALA B 1 102 ? 8.844 24.531 21.812 1 95.88 102 ALA B O 1
ATOM 2817 N N . VAL B 1 103 ? 7.504 23.703 20.281 1 95.56 103 VAL B N 1
ATOM 2818 C CA . VAL B 1 103 ? 8.617 23.328 19.422 1 95.56 103 VAL B CA 1
ATOM 2819 C C . VAL B 1 103 ? 9.328 24.578 18.906 1 95.56 103 VAL B C 1
ATOM 2821 O O . VAL B 1 103 ? 8.711 25.422 18.266 1 95.56 103 VAL B O 1
ATOM 2824 N N . PRO B 1 104 ? 10.586 24.688 19.156 1 96.06 104 PRO B N 1
ATOM 2825 C CA . PRO B 1 104 ? 11.312 25.859 18.672 1 96.06 104 PRO B CA 1
ATOM 2826 C C . PRO B 1 104 ? 11.508 25.828 17.156 1 96.06 104 PRO B C 1
ATOM 2828 O O . PRO B 1 104 ? 11.828 24.781 16.578 1 96.06 104 PRO B O 1
ATOM 2831 N N . VAL B 1 105 ? 11.289 26.969 16.547 1 95.81 105 VAL B N 1
ATOM 2832 C CA . VAL B 1 105 ? 11.508 27.125 15.109 1 95.81 105 VAL B CA 1
ATOM 2833 C C . VAL B 1 105 ? 12.312 28.406 14.852 1 95.81 105 VAL B C 1
ATOM 2835 O O . VAL B 1 105 ? 11.82 29.516 15.094 1 95.81 105 VAL B O 1
ATOM 2838 N N . PRO B 1 106 ? 13.531 28.266 14.344 1 94.5 106 PRO B N 1
ATOM 2839 C CA . PRO B 1 106 ? 14.297 29.469 14.031 1 94.5 106 PRO B CA 1
ATOM 2840 C C . PRO B 1 106 ? 13.594 30.375 13.016 1 94.5 106 PRO B C 1
ATOM 2842 O O . PRO B 1 106 ? 12.82 29.875 12.188 1 94.5 106 PRO B O 1
ATOM 2845 N N . SER B 1 107 ? 13.961 31.656 13.156 1 93.62 107 SER B N 1
ATOM 2846 C CA . SER B 1 107 ? 13.383 32.656 12.258 1 93.62 107 SER B CA 1
ATOM 2847 C C . SER B 1 107 ? 13.648 32.281 10.797 1 93.62 107 SER B C 1
ATOM 2849 O O . SER B 1 107 ? 14.789 31.984 10.43 1 93.62 107 SER B O 1
ATOM 2851 N N . GLY B 1 108 ? 12.547 32.281 10.023 1 92.62 108 GLY B N 1
ATOM 2852 C CA . GLY B 1 108 ? 12.68 32.094 8.586 1 92.62 108 GLY B CA 1
ATOM 2853 C C . GLY B 1 108 ? 12.727 30.625 8.195 1 92.62 108 GLY B C 1
ATOM 2854 O O . GLY B 1 108 ? 12.719 30.297 7.004 1 92.62 108 GLY B O 1
ATOM 2855 N N . GLU B 1 109 ? 12.711 29.75 9.117 1 93.69 109 GLU B N 1
ATOM 2856 C CA . GLU B 1 109 ? 12.812 28.328 8.805 1 93.69 109 GLU B CA 1
ATOM 2857 C C . GLU B 1 109 ? 11.461 27.766 8.375 1 93.69 109 GLU B C 1
ATOM 2859 O O . GLU B 1 109 ? 10.414 28.234 8.82 1 93.69 109 GLU B O 1
ATOM 2864 N N . SER B 1 110 ? 11.648 26.766 7.582 1 94.75 110 SER B N 1
ATOM 2865 C CA . SER B 1 110 ? 10.445 26.078 7.133 1 94.75 110 SER B CA 1
ATOM 2866 C C . SER B 1 110 ? 10.008 25.016 8.133 1 94.75 110 SER B C 1
ATOM 2868 O O . SER B 1 110 ? 10.844 24.375 8.766 1 94.75 110 SER B O 1
ATOM 2870 N N . VAL B 1 111 ? 8.703 24.969 8.281 1 95.69 111 VAL B N 1
ATOM 2871 C CA . VAL B 1 111 ? 8.094 23.922 9.109 1 95.69 111 VAL B CA 1
ATOM 2872 C C . VAL B 1 111 ? 7.238 23 8.25 1 95.69 111 VAL B C 1
ATOM 2874 O O . VAL B 1 111 ? 6.469 23.469 7.402 1 95.69 111 VAL B O 1
ATOM 2877 N N . ARG B 1 112 ? 7.367 21.719 8.461 1 95.62 112 ARG B N 1
ATOM 2878 C CA . ARG B 1 112 ? 6.484 20.734 7.848 1 95.62 112 ARG B CA 1
ATOM 2879 C C . ARG B 1 112 ? 5.734 19.938 8.914 1 95.62 112 ARG B C 1
ATOM 2881 O O . ARG B 1 112 ? 6.34 19.422 9.852 1 95.62 112 ARG B O 1
ATOM 2888 N N . ILE B 1 113 ? 4.488 19.922 8.734 1 97.19 113 ILE B N 1
ATOM 2889 C CA . ILE B 1 113 ? 3.629 19.188 9.672 1 97.19 113 ILE B CA 1
ATOM 2890 C C . ILE B 1 113 ? 3.074 17.938 8.992 1 97.19 113 ILE B C 1
ATOM 2892 O O . ILE B 1 113 ? 2.4 18.031 7.965 1 97.19 113 ILE B O 1
ATOM 2896 N N . TYR B 1 114 ? 3.334 16.828 9.609 1 94.88 114 TYR B N 1
ATOM 2897 C CA . TYR B 1 114 ? 2.826 15.539 9.172 1 94.88 114 TYR B CA 1
ATOM 2898 C C . TYR B 1 114 ? 1.898 14.93 10.211 1 94.88 114 TYR B C 1
ATOM 2900 O O . TYR B 1 114 ? 2.002 15.242 11.406 1 94.88 114 TYR B O 1
ATOM 2908 N N . ILE B 1 115 ? 0.966 14.148 9.719 1 94.75 115 ILE B N 1
ATOM 2909 C CA . ILE B 1 115 ? 0.127 13.289 10.547 1 94.75 115 ILE B CA 1
ATOM 2910 C C . ILE B 1 115 ? 0.381 11.828 10.203 1 94.75 115 ILE B C 1
ATOM 2912 O O . ILE B 1 115 ? 0.276 11.43 9.039 1 94.75 115 ILE B O 1
ATOM 2916 N N . GLN B 1 116 ? 0.723 11.031 11.234 1 88.56 116 GLN B N 1
ATOM 2917 C CA . GLN B 1 116 ? 1.054 9.625 11.031 1 88.56 116 GLN B CA 1
ATOM 2918 C C . GLN B 1 116 ? 0.316 8.734 12.023 1 88.56 116 GLN B C 1
ATOM 2920 O O . GLN B 1 116 ? -0.01 9.172 13.133 1 88.56 116 GLN B O 1
ATOM 2925 N N . GLU B 1 117 ? 0.174 7.516 11.547 1 89 117 GLU B N 1
ATOM 2926 C CA . GLU B 1 117 ? -0.416 6.527 12.445 1 89 117 GLU B CA 1
ATOM 2927 C C . GLU B 1 117 ? 0.607 6.023 13.461 1 89 117 GLU B C 1
ATOM 2929 O O . GLU B 1 117 ? 1.73 5.672 13.102 1 89 117 GLU B O 1
ATOM 2934 N N . ALA B 1 118 ? 0.144 6.047 14.648 1 86.06 118 ALA B N 1
ATOM 2935 C CA . ALA B 1 118 ? 1.037 5.578 15.703 1 86.06 118 ALA B CA 1
ATOM 2936 C C . ALA B 1 118 ? 1.157 4.059 15.688 1 86.06 118 ALA B C 1
ATOM 2938 O O . ALA B 1 118 ? 2.205 3.508 16.031 1 86.06 118 ALA B O 1
ATOM 2939 N N . ASN B 1 119 ? -0.001 3.486 15.32 1 74.31 119 ASN B N 1
ATOM 2940 C CA . ASN B 1 119 ? -0.052 2.027 15.312 1 74.31 119 ASN B CA 1
ATOM 2941 C C . ASN B 1 119 ? 0.252 1.462 13.93 1 74.31 119 ASN B C 1
ATOM 2943 O O . ASN B 1 119 ? -0.477 1.728 12.969 1 74.31 119 ASN B O 1
ATOM 2947 N N . TYR B 1 120 ? 1.259 0.742 13.695 1 61.28 120 TYR B N 1
ATOM 2948 C CA . TYR B 1 120 ? 1.7 0.216 12.414 1 61.28 120 TYR B CA 1
ATOM 2949 C C . TYR B 1 120 ? 0.659 -0.727 11.82 1 61.28 120 TYR B C 1
ATOM 2951 O O . TYR B 1 120 ? 0.565 -0.872 10.602 1 61.28 120 TYR B O 1
ATOM 2959 N N . ALA B 1 121 ? -0.139 -1.268 12.602 1 53.94 121 ALA B N 1
ATOM 2960 C CA . ALA B 1 121 ? -1.038 -2.32 12.141 1 53.94 121 ALA B CA 1
ATOM 2961 C C . ALA B 1 121 ? -2.285 -1.727 11.484 1 53.94 121 ALA B C 1
ATOM 2963 O O . ALA B 1 121 ? -3.008 -2.422 10.766 1 53.94 121 ALA B O 1
ATOM 2964 N N . SER B 1 122 ? -2.463 -0.439 11.625 1 57.78 122 SER B N 1
ATOM 2965 C CA . SER B 1 122 ? -3.711 0.14 11.141 1 57.78 122 SER B CA 1
ATOM 2966 C C . SER B 1 122 ? -3.555 0.676 9.719 1 57.78 122 SER B C 1
ATOM 2968 O O . SER B 1 122 ? -2.527 1.268 9.383 1 57.78 122 SER B O 1
ATOM 2970 N N . THR B 1 123 ? -4.496 0.131 8.812 1 65.69 123 THR B N 1
ATOM 2971 C CA . THR B 1 123 ? -4.551 0.61 7.438 1 65.69 123 THR B CA 1
ATOM 2972 C C . THR B 1 123 ? -5.449 1.841 7.328 1 65.69 123 THR B C 1
ATOM 2974 O O . THR B 1 123 ? -6.59 1.744 6.879 1 65.69 123 THR B O 1
ATOM 2977 N N . VAL B 1 124 ? -5.055 2.922 8.008 1 78.06 124 VAL B N 1
ATOM 2978 C CA . VAL B 1 124 ? -5.859 4.137 7.926 1 78.06 124 VAL B CA 1
ATOM 2979 C C . VAL B 1 124 ? -5.113 5.199 7.125 1 78.06 124 VAL B C 1
ATOM 2981 O O . VAL B 1 124 ? -3.879 5.238 7.137 1 78.06 124 VAL B O 1
ATOM 2984 N N . GLY B 1 125 ? -5.902 5.883 6.34 1 82.62 125 GLY B N 1
ATOM 2985 C CA . GLY B 1 125 ? -5.352 7.082 5.727 1 82.62 125 GLY B CA 1
ATOM 2986 C C . GLY B 1 125 ? -5.414 8.297 6.637 1 82.62 125 GLY B C 1
ATOM 2987 O O . GLY B 1 125 ? -6.453 8.57 7.242 1 82.62 125 GLY B O 1
ATOM 2988 N N . LEU B 1 126 ? -4.285 8.969 6.746 1 90.38 126 LEU B N 1
ATOM 2989 C CA . LEU B 1 126 ? -4.211 10.148 7.594 1 90.38 126 LEU B CA 1
ATOM 2990 C C . LEU B 1 126 ? -3.615 11.328 6.828 1 90.38 126 LEU B C 1
ATOM 2992 O O . LEU B 1 126 ? -2.73 11.148 5.988 1 90.38 126 LEU B O 1
ATOM 2996 N N . ALA B 1 127 ? -4.121 12.484 7.148 1 93.19 127 ALA B N 1
ATOM 2997 C CA . ALA B 1 127 ? -3.572 13.688 6.539 1 93.19 127 ALA B CA 1
ATOM 2998 C C . ALA B 1 127 ? -3.854 14.914 7.402 1 93.19 127 ALA B C 1
ATOM 3000 O O . ALA B 1 127 ? -4.934 15.039 7.984 1 93.19 127 ALA B O 1
ATOM 3001 N N . PRO B 1 128 ? -2.867 15.742 7.453 1 96 128 PRO B N 1
ATOM 3002 C CA . PRO B 1 128 ? -3.26 17.062 7.941 1 96 128 PRO B CA 1
ATOM 3003 C C . PRO B 1 128 ? -4.234 17.766 7 1 96 128 PRO B C 1
ATOM 3005 O O . PRO B 1 128 ? -4.156 17.594 5.781 1 96 128 PRO B O 1
ATOM 3008 N N . ASN B 1 129 ? -5.117 18.484 7.555 1 95.44 129 ASN B N 1
ATOM 3009 C CA . ASN B 1 129 ? -6.137 19.188 6.781 1 95.44 129 ASN B CA 1
ATOM 3010 C C . ASN B 1 129 ? -5.93 20.703 6.824 1 95.44 129 ASN B C 1
ATOM 3012 O O . ASN B 1 129 ? -6.168 21.391 5.832 1 95.44 129 ASN B O 1
ATOM 3016 N N . GLY B 1 130 ? -5.578 21.125 8.055 1 95.19 130 GLY B N 1
ATOM 3017 C CA . GLY B 1 130 ? -5.48 22.578 8.148 1 95.19 130 GLY B CA 1
ATOM 3018 C C . GLY B 1 130 ? -4.797 23.047 9.422 1 95.19 130 GLY B C 1
ATOM 3019 O O . GLY B 1 130 ? -4.488 22.234 10.297 1 95.19 130 GLY B O 1
ATOM 3020 N N . ILE B 1 131 ? -4.535 24.375 9.375 1 96.62 131 ILE B N 1
ATOM 3021 C CA . ILE B 1 131 ? -3.918 25.062 10.5 1 96.62 131 ILE B CA 1
ATOM 3022 C C . ILE B 1 131 ? -4.863 26.141 11.016 1 96.62 131 ILE B C 1
ATOM 3024 O O . ILE B 1 131 ? -5.449 26.891 10.234 1 96.62 131 ILE B O 1
ATOM 3028 N N . ILE B 1 132 ? -5.016 26.156 12.289 1 95.12 132 ILE B N 1
ATOM 3029 C CA . ILE B 1 132 ? -5.719 27.219 13 1 95.12 132 ILE B CA 1
ATOM 3030 C C . ILE B 1 132 ? -4.719 28.078 13.766 1 95.12 132 ILE B C 1
ATOM 3032 O O . ILE B 1 132 ? -3.775 27.562 14.367 1 95.12 132 ILE B O 1
ATOM 3036 N N . VAL B 1 133 ? -4.902 29.359 13.711 1 96.38 133 VAL B N 1
ATOM 3037 C CA . VAL B 1 133 ? -4.074 30.25 14.523 1 96.38 133 VAL B CA 1
ATOM 3038 C C . VAL B 1 133 ? -4.918 30.875 15.625 1 96.38 133 VAL B C 1
ATOM 3040 O O . VAL B 1 133 ? -5.84 31.656 15.352 1 96.38 133 VAL B O 1
ATOM 3043 N N . HIS B 1 134 ? -4.531 30.531 16.812 1 94.62 134 HIS B N 1
ATOM 3044 C CA . HIS B 1 134 ? -5.309 30.984 17.969 1 94.62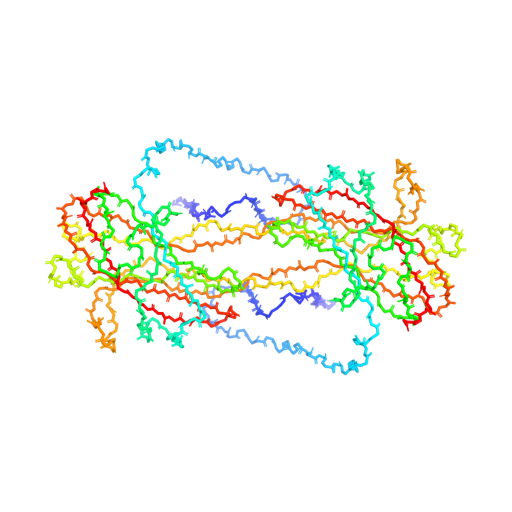 134 HIS B CA 1
ATOM 3045 C C . HIS B 1 134 ? -4.734 32.281 18.547 1 94.62 134 HIS B C 1
ATOM 3047 O O . HIS B 1 134 ? -5.414 33.312 18.578 1 94.62 134 HIS B O 1
ATOM 3053 N N . ALA B 1 135 ? -3.49 32.156 18.922 1 95.25 135 ALA B N 1
ATOM 3054 C CA . ALA B 1 135 ? -2.887 33.312 19.578 1 95.25 135 ALA B CA 1
ATOM 3055 C C . ALA B 1 135 ? -1.391 33.375 19.297 1 95.25 135 ALA B C 1
ATOM 3057 O O . ALA B 1 135 ? -0.753 32.375 19.016 1 95.25 135 ALA B O 1
ATOM 3058 N N . PHE B 1 136 ? -0.905 34.625 19.359 1 96.69 136 PHE B N 1
ATOM 3059 C CA . PHE B 1 136 ? 0.524 34.906 19.266 1 96.69 136 PHE B CA 1
ATOM 3060 C C . PHE B 1 136 ? 0.979 35.812 20.406 1 96.69 136 PHE B C 1
ATOM 3062 O O . PHE B 1 136 ? 0.491 36.938 20.562 1 96.69 136 PHE B O 1
ATOM 3069 N N . ASN B 1 137 ? 1.833 35.25 21.234 1 96.25 137 ASN B N 1
ATOM 3070 C CA . ASN B 1 137 ? 2.291 35.906 22.453 1 96.25 137 ASN B CA 1
ATOM 3071 C C . ASN B 1 137 ? 1.123 36.281 23.359 1 96.25 137 ASN B C 1
ATOM 3073 O O . ASN B 1 137 ? 1.053 37.375 23.891 1 96.25 137 ASN B O 1
ATOM 3077 N N . GLY B 1 138 ? 0.185 35.312 23.375 1 93.44 138 GLY B N 1
ATOM 3078 C CA . GLY B 1 138 ? -0.93 35.469 24.297 1 93.44 138 GLY B CA 1
ATOM 3079 C C . GLY B 1 138 ? -2.051 36.344 23.75 1 93.44 138 GLY B C 1
ATOM 3080 O O . GLY B 1 138 ? -3.113 36.438 24.375 1 93.44 138 GLY B O 1
ATOM 3081 N N . ALA B 1 139 ? -1.842 37 22.625 1 94.12 139 ALA B N 1
ATOM 3082 C CA . ALA B 1 139 ? -2.871 37.844 22.016 1 94.12 139 ALA B CA 1
ATOM 3083 C C . ALA B 1 139 ? -3.588 37.125 20.891 1 94.12 139 ALA B C 1
ATOM 3085 O O . ALA B 1 139 ? -2.949 36.469 20.062 1 94.12 139 ALA B O 1
ATOM 3086 N N . PRO B 1 140 ? -4.891 37.25 20.891 1 93 140 PRO B N 1
ATOM 3087 C CA . PRO B 1 140 ? -5.617 36.625 19.781 1 93 140 PRO B CA 1
ATOM 3088 C C . PRO B 1 140 ? -5.172 37.156 18.406 1 93 140 PRO B C 1
ATOM 3090 O O . PRO B 1 140 ? -4.879 38.344 18.266 1 93 140 PRO B O 1
ATOM 3093 N N . VAL B 1 141 ? -5.172 36.25 17.438 1 94.44 141 VAL B N 1
ATOM 3094 C CA . VAL B 1 141 ? -4.754 36.594 16.094 1 94.44 141 VAL B CA 1
ATOM 3095 C C . VAL B 1 141 ? -5.973 36.688 15.18 1 94.44 141 VAL B C 1
ATOM 3097 O O . VAL B 1 141 ? -6.863 35.844 15.227 1 94.44 141 VAL B O 1
ATOM 3100 N N . SER B 1 142 ? -6.023 37.781 14.414 1 91.75 142 SER B N 1
ATOM 3101 C CA . SER B 1 142 ? -7.121 37.969 13.477 1 91.75 142 SER B CA 1
ATOM 3102 C C . SER B 1 142 ? -6.703 37.594 12.055 1 91.75 142 SER B C 1
ATOM 3104 O O . SER B 1 142 ? -5.512 37.469 11.766 1 91.75 142 SER B O 1
ATOM 3106 N N . ASP B 1 143 ? -7.73 37.5 11.203 1 89.81 143 ASP B N 1
ATOM 3107 C CA . ASP B 1 143 ? -7.465 37.281 9.789 1 89.81 143 ASP B CA 1
ATOM 3108 C C . ASP B 1 143 ? -6.605 38.375 9.195 1 89.81 143 ASP B C 1
ATOM 3110 O O . ASP B 1 143 ? -5.75 38.125 8.344 1 89.81 143 ASP B O 1
ATOM 3114 N N . ALA B 1 144 ? -6.863 39.594 9.625 1 91.5 144 ALA B N 1
ATOM 3115 C CA . ALA B 1 144 ? -6.105 40.75 9.117 1 91.5 144 ALA B CA 1
ATOM 3116 C C . ALA B 1 144 ? -4.617 40.594 9.414 1 91.5 144 ALA B C 1
ATOM 3118 O O . ALA B 1 144 ? -3.775 40.906 8.57 1 91.5 144 ALA B O 1
ATOM 3119 N N . ILE B 1 145 ? -4.348 40.125 10.562 1 93.94 145 ILE B N 1
ATOM 3120 C CA . ILE B 1 145 ? -2.953 39.938 10.945 1 93.94 145 ILE B CA 1
ATOM 3121 C C . ILE B 1 145 ? -2.338 38.812 10.078 1 93.94 145 ILE B C 1
ATOM 3123 O O . ILE B 1 145 ? -1.223 38.969 9.578 1 93.94 145 ILE B O 1
ATOM 3127 N N . MET B 1 146 ? -3.07 37.719 9.867 1 95.12 146 MET B N 1
ATOM 3128 C CA . MET B 1 146 ? -2.533 36.594 9.125 1 95.12 146 MET B CA 1
ATOM 3129 C C . MET B 1 146 ? -2.355 36.938 7.648 1 95.12 146 MET B C 1
ATOM 3131 O O . MET B 1 146 ? -1.562 36.312 6.949 1 95.12 146 MET B O 1
ATOM 3135 N N . ASN B 1 147 ? -3.051 37.969 7.188 1 92.31 147 ASN B N 1
ATOM 3136 C CA . ASN B 1 147 ? -2.906 38.375 5.797 1 92.31 147 ASN B CA 1
ATOM 3137 C C . ASN B 1 147 ? -1.871 39.5 5.648 1 92.31 147 ASN B C 1
ATOM 3139 O O . ASN B 1 147 ? -1.551 39.906 4.535 1 92.31 147 ASN B O 1
ATOM 3143 N N . ASP B 1 148 ? -1.374 40 6.781 1 94.06 148 ASP B N 1
ATOM 3144 C CA . ASP B 1 148 ? -0.333 41.031 6.785 1 94.06 148 ASP B CA 1
ATOM 3145 C C . ASP B 1 148 ? 1.053 40.406 6.918 1 94.06 148 ASP B C 1
ATOM 3147 O O . ASP B 1 148 ? 1.433 39.938 8 1 94.06 148 ASP B O 1
ATOM 3151 N N . ALA B 1 149 ? 1.835 40.438 5.934 1 92.75 149 ALA B N 1
ATOM 3152 C CA . ALA B 1 149 ? 3.129 39.75 5.863 1 92.75 149 ALA B CA 1
ATOM 3153 C C . ALA B 1 149 ? 4.098 40.312 6.902 1 92.75 149 ALA B C 1
ATOM 3155 O O . ALA B 1 149 ? 5.07 39.656 7.27 1 92.75 149 ALA B O 1
ATOM 3156 N N . THR B 1 150 ? 3.871 41.5 7.395 1 94.44 150 THR B N 1
ATOM 3157 C CA . THR B 1 150 ? 4.793 42.125 8.336 1 94.44 150 THR B CA 1
ATOM 3158 C C . THR B 1 150 ? 4.441 41.75 9.773 1 94.44 150 THR B C 1
ATOM 3160 O O . THR B 1 150 ? 5.234 41.969 10.688 1 94.44 150 THR B O 1
ATOM 3163 N N . LYS B 1 151 ? 3.285 41.156 9.953 1 94.75 151 LYS B N 1
ATOM 3164 C CA . LYS B 1 151 ? 2.838 40.938 11.328 1 94.75 151 LYS B CA 1
ATOM 3165 C C . LYS B 1 151 ? 2.615 39.469 11.617 1 94.75 151 LYS B C 1
ATOM 3167 O O . LYS B 1 151 ? 2.576 39.062 12.773 1 94.75 151 LYS B O 1
ATOM 3172 N N . ARG B 1 152 ? 2.365 38.719 10.602 1 95.69 152 ARG B N 1
ATOM 3173 C CA . ARG B 1 152 ? 1.989 37.312 10.812 1 95.69 152 ARG B CA 1
ATOM 3174 C C . ARG B 1 152 ? 3.18 36.5 11.289 1 95.69 152 ARG B C 1
ATOM 3176 O O . ARG B 1 152 ? 4.301 36.688 10.812 1 95.69 152 ARG B O 1
ATOM 3183 N N . PRO B 1 153 ? 2.928 35.562 12.195 1 97.06 153 PRO B N 1
ATOM 3184 C CA . PRO B 1 153 ? 3.998 34.719 12.734 1 97.06 153 PRO B CA 1
ATOM 3185 C C . PRO B 1 153 ? 4.449 33.656 11.75 1 97.06 153 PRO B C 1
ATOM 3187 O O . PRO B 1 153 ? 5.57 33.156 11.852 1 97.06 153 PRO B O 1
ATOM 3190 N N . ILE B 1 154 ? 3.564 33.219 10.859 1 96.69 154 ILE B N 1
ATOM 3191 C CA . ILE B 1 154 ? 3.902 32.25 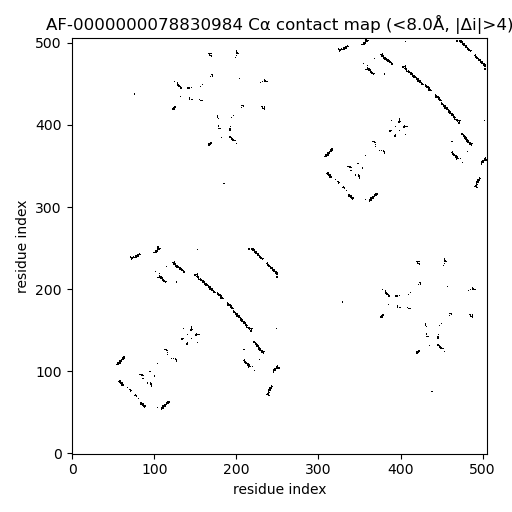9.82 1 96.69 154 ILE B CA 1
ATOM 3192 C C . ILE B 1 154 ? 3.377 32.75 8.469 1 96.69 154 ILE B C 1
ATOM 3194 O O . ILE B 1 154 ? 2.393 33.5 8.414 1 96.69 154 ILE B O 1
ATOM 3198 N N . ASP B 1 155 ? 4.008 32.375 7.43 1 95.06 155 ASP B N 1
ATOM 3199 C CA . ASP B 1 155 ? 3.477 32.719 6.117 1 95.06 155 ASP B CA 1
ATOM 3200 C C . ASP B 1 155 ? 2.312 31.797 5.738 1 95.06 155 ASP B C 1
ATOM 3202 O O . ASP B 1 155 ? 1.848 31 6.555 1 95.06 155 ASP B O 1
ATOM 3206 N N . ILE B 1 156 ? 1.757 32.062 4.578 1 92.5 156 ILE B N 1
ATOM 3207 C CA . ILE B 1 156 ? 0.605 31.297 4.125 1 92.5 156 ILE B CA 1
ATOM 3208 C C . ILE B 1 156 ? 1.017 29.844 3.898 1 92.5 156 ILE B C 1
ATOM 3210 O O . ILE B 1 156 ? 1.881 29.562 3.066 1 92.5 156 ILE B O 1
ATOM 3214 N N . PRO B 1 157 ? 0.4 28.922 4.613 1 94.19 157 PRO B N 1
ATOM 3215 C CA . PRO B 1 157 ? 0.766 27.5 4.473 1 94.19 157 PRO B CA 1
ATOM 3216 C C . PRO B 1 157 ? 0.482 26.953 3.072 1 94.19 157 PRO B C 1
ATOM 3218 O O . PRO B 1 157 ? -0.494 27.359 2.436 1 94.19 157 PRO B O 1
ATOM 3221 N N . ASN B 1 158 ? 1.401 26.047 2.686 1 91.31 158 ASN B N 1
ATOM 3222 C CA . ASN B 1 158 ? 1.192 25.219 1.497 1 91.31 158 ASN B CA 1
ATOM 3223 C C . ASN B 1 158 ? 0.811 23.797 1.863 1 91.31 158 ASN B C 1
ATOM 3225 O O . ASN B 1 158 ? 1.233 23.281 2.9 1 91.31 158 ASN B O 1
ATOM 3229 N N . PHE B 1 159 ? -0.036 23.281 1.094 1 91.94 159 PHE B N 1
ATOM 3230 C CA . PHE B 1 159 ? -0.439 21.891 1.222 1 91.94 159 PHE B CA 1
ATOM 3231 C C . PHE B 1 159 ? 0.18 21.031 0.116 1 91.94 159 PHE B C 1
ATOM 3233 O O . PHE B 1 159 ? -0.11 21.234 -1.064 1 91.94 159 PHE B O 1
ATOM 3240 N N . ASP B 1 160 ? 1.084 20.156 0.551 1 88.38 160 ASP B N 1
ATOM 3241 C CA . ASP B 1 160 ? 1.891 19.422 -0.424 1 88.38 160 ASP B CA 1
ATOM 3242 C C . ASP B 1 160 ? 1.95 17.938 -0.086 1 88.38 160 ASP B C 1
ATOM 3244 O O . ASP B 1 160 ? 1.318 17.484 0.873 1 88.38 160 ASP B O 1
ATOM 3248 N N . LEU B 1 161 ? 2.574 17.172 -1.007 1 84.38 161 LEU B N 1
ATOM 3249 C CA . LEU B 1 161 ? 2.697 15.734 -0.866 1 84.38 161 LEU B CA 1
ATOM 3250 C C . LEU B 1 161 ? 4.152 15.297 -0.982 1 84.38 161 LEU B C 1
ATOM 3252 O O . LEU B 1 161 ? 4.902 15.828 -1.803 1 84.38 161 LEU B O 1
ATOM 3256 N N . ASP B 1 162 ? 4.469 14.367 -0.055 1 81.31 162 ASP B N 1
ATOM 3257 C CA . ASP B 1 162 ? 5.707 13.617 -0.242 1 81.31 162 ASP B CA 1
ATOM 3258 C C . ASP B 1 162 ? 5.434 12.234 -0.823 1 81.31 162 ASP B C 1
ATOM 3260 O O . ASP B 1 162 ? 4.367 11.656 -0.591 1 81.31 162 ASP B O 1
ATOM 3264 N N . LEU B 1 163 ? 6.371 11.773 -1.606 1 68.38 163 LEU B N 1
ATOM 3265 C CA . LEU B 1 163 ? 6.27 10.383 -2.031 1 68.38 163 LEU B CA 1
ATOM 3266 C C . LEU B 1 163 ? 6.348 9.445 -0.833 1 68.38 163 LEU B C 1
ATOM 3268 O O . LEU B 1 163 ? 7.199 9.617 0.042 1 68.38 163 LEU B O 1
ATOM 3272 N N . GLY B 1 164 ? 5.234 8.664 -0.712 1 62.81 164 GLY B N 1
ATOM 3273 C CA . GLY B 1 164 ? 5.219 7.652 0.336 1 62.81 164 GLY B CA 1
ATOM 3274 C C . GLY B 1 164 ? 5.898 6.359 -0.071 1 62.81 164 GLY B C 1
ATOM 3275 O O . GLY B 1 164 ? 6.613 6.316 -1.073 1 62.81 164 GLY B O 1
ATOM 3276 N N . PRO B 1 165 ? 5.742 5.383 0.954 1 57.5 165 PRO B N 1
ATOM 3277 C CA . PRO B 1 165 ? 6.258 4.059 0.608 1 57.5 165 PRO B CA 1
ATOM 3278 C C . PRO B 1 165 ? 5.652 3.506 -0.68 1 57.5 165 PRO B C 1
ATOM 3280 O O . PRO B 1 165 ? 4.477 3.748 -0.966 1 57.5 165 PRO B O 1
ATOM 3283 N N . ILE B 1 166 ? 6.43 3.182 -1.612 1 51.94 166 ILE B N 1
ATOM 3284 C CA . ILE B 1 166 ? 6.023 2.637 -2.902 1 51.94 166 ILE B CA 1
ATOM 3285 C C . ILE B 1 166 ? 5.926 1.116 -2.816 1 51.94 166 ILE B C 1
ATOM 3287 O O . ILE B 1 166 ? 6.945 0.425 -2.783 1 51.94 166 ILE B O 1
ATOM 3291 N N . PRO B 1 167 ? 4.613 0.713 -2.5 1 58.56 167 PRO B N 1
ATOM 3292 C CA . PRO B 1 167 ? 4.617 -0.746 -2.631 1 58.56 167 PRO B CA 1
ATOM 3293 C C . PRO B 1 167 ? 4.949 -1.209 -4.047 1 58.56 167 PRO B C 1
ATOM 3295 O O . PRO B 1 167 ? 4.496 -0.603 -5.023 1 58.56 167 PRO B O 1
ATOM 3298 N N . ASP B 1 168 ? 5.926 -1.971 -4.121 1 61.19 168 ASP B N 1
ATOM 3299 C CA . ASP B 1 168 ? 6.199 -2.592 -5.414 1 61.19 168 ASP B CA 1
ATOM 3300 C C . ASP B 1 168 ? 5.09 -3.564 -5.801 1 61.19 168 ASP B C 1
ATOM 3302 O O . ASP B 1 168 ? 4.5 -4.219 -4.941 1 61.19 168 ASP B O 1
ATOM 3306 N N . PHE B 1 169 ? 4.586 -3.289 -7.055 1 70.56 169 PHE B N 1
ATOM 3307 C CA . PHE B 1 169 ? 3.617 -4.285 -7.5 1 70.56 169 PHE B CA 1
ATOM 3308 C C . PHE B 1 169 ? 4.141 -5.035 -8.719 1 70.56 169 PHE B C 1
ATOM 3310 O O . PHE B 1 169 ? 5.082 -4.59 -9.375 1 70.56 169 PHE B O 1
ATOM 3317 N N . ILE B 1 170 ? 3.736 -6.211 -8.75 1 78.31 170 ILE B N 1
ATOM 3318 C CA . ILE B 1 170 ? 3.961 -7.012 -9.945 1 78.31 170 ILE B CA 1
ATOM 3319 C C . ILE B 1 170 ? 2.629 -7.555 -10.461 1 78.31 170 ILE B C 1
ATOM 3321 O O . ILE B 1 170 ? 1.789 -8 -9.672 1 78.31 170 ILE B O 1
ATOM 3325 N N . GLY B 1 171 ? 2.371 -7.25 -11.742 1 80.31 171 GLY B N 1
ATOM 3326 C CA . GLY B 1 171 ? 1.131 -7.719 -12.344 1 80.31 171 GLY B CA 1
ATOM 3327 C C . GLY B 1 171 ? 1.325 -8.328 -13.719 1 80.31 171 GLY B C 1
ATOM 3328 O O . GLY B 1 171 ? 2.412 -8.242 -14.297 1 80.31 171 GLY B O 1
ATOM 3329 N N . PHE B 1 172 ? 0.301 -9.07 -14.172 1 85.31 172 PHE B N 1
ATOM 3330 C CA . PHE B 1 172 ? 0.327 -9.711 -15.484 1 85.31 172 PHE B CA 1
ATOM 3331 C C . PHE B 1 172 ? 0.121 -8.688 -16.594 1 85.31 172 PHE B C 1
ATOM 3333 O O . PHE B 1 172 ? -0.686 -7.77 -16.453 1 85.31 172 PHE B O 1
ATOM 3340 N N . VAL B 1 173 ? 1.026 -8.781 -17.5 1 77.81 173 VAL B N 1
ATOM 3341 C CA . VAL B 1 173 ? 0.818 -8.008 -18.719 1 77.81 173 VAL B CA 1
ATOM 3342 C C . VAL B 1 173 ? 0.705 -8.945 -19.906 1 77.81 173 VAL B C 1
ATOM 3344 O O . VAL B 1 173 ? 1.304 -10.023 -19.922 1 77.81 173 VAL B O 1
ATOM 3347 N N . GLY B 1 174 ? -0.329 -8.781 -20.688 1 68.56 174 GLY B N 1
ATOM 3348 C CA . GLY B 1 174 ? -0.302 -9.539 -21.938 1 68.56 174 GLY B CA 1
ATOM 3349 C C . GLY B 1 174 ? -1.592 -10.289 -22.203 1 68.56 174 GLY B C 1
ATOM 3350 O O . GLY B 1 174 ? -2.574 -10.125 -21.469 1 68.56 174 GLY B O 1
ATOM 3351 N N . ASP B 1 175 ? -1.54 -11.094 -23.203 1 66.88 175 ASP B N 1
ATOM 3352 C CA . ASP B 1 175 ? -2.666 -11.727 -23.891 1 66.88 175 ASP B CA 1
ATOM 3353 C C . ASP B 1 175 ? -2.896 -13.141 -23.344 1 66.88 175 ASP B C 1
ATOM 3355 O O . ASP B 1 175 ? -2.244 -13.562 -22.391 1 66.88 175 ASP B O 1
ATOM 3359 N N . SER B 1 176 ? -3.701 -13.961 -23.953 1 75.81 176 SER B N 1
ATOM 3360 C CA . SER B 1 176 ? -4.152 -15.312 -23.625 1 75.81 176 SER B CA 1
ATOM 3361 C C . SER B 1 176 ? -2.988 -16.297 -23.594 1 75.81 176 SER B C 1
ATOM 3363 O O . SER B 1 176 ? -2.42 -16.625 -24.641 1 75.81 176 SER B O 1
ATOM 3365 N N . PRO B 1 177 ? -2.59 -16.672 -22.391 1 82.75 177 PRO B N 1
ATOM 3366 C CA . PRO B 1 177 ? -1.477 -17.609 -22.281 1 82.75 177 PRO B CA 1
ATOM 3367 C C . PRO B 1 177 ? -1.724 -18.906 -23.047 1 82.75 177 PRO B C 1
ATOM 3369 O O . PRO B 1 177 ? -2.873 -19.328 -23.203 1 82.75 177 PRO B O 1
ATOM 3372 N N . LYS B 1 178 ? -0.689 -19.438 -23.703 1 87 178 LYS B N 1
ATOM 3373 C CA . LYS B 1 178 ? -0.701 -20.734 -24.391 1 87 178 LYS B CA 1
ATOM 3374 C C . LYS B 1 178 ? 0.431 -21.625 -23.891 1 87 178 LYS B C 1
ATOM 3376 O O . LYS B 1 178 ? 1.458 -21.141 -23.422 1 87 178 LYS B O 1
ATOM 3381 N N . TRP B 1 179 ? 0.155 -22.922 -24.062 1 92.25 179 TRP B N 1
ATOM 3382 C CA . TRP B 1 179 ? 1.228 -23.859 -23.734 1 92.25 179 TRP B CA 1
ATOM 3383 C C . TRP B 1 179 ? 2.406 -23.672 -24.688 1 92.25 179 TRP B C 1
ATOM 3385 O O . TRP B 1 179 ? 2.221 -23.594 -25.906 1 92.25 179 TRP B O 1
ATOM 3395 N N . THR B 1 180 ? 3.465 -23.484 -24.141 1 90 180 THR B N 1
ATOM 3396 C CA . THR B 1 180 ? 4.758 -23.484 -24.812 1 90 180 THR B CA 1
ATOM 3397 C C . THR B 1 180 ? 5.703 -24.5 -24.156 1 90 180 THR B C 1
ATOM 3399 O O . THR B 1 180 ? 5.266 -25.531 -23.641 1 90 180 THR B O 1
ATOM 3402 N N . GLN B 1 181 ? 7.051 -24.297 -24.312 1 92.19 181 GLN B N 1
ATOM 3403 C CA . GLN B 1 181 ? 8.023 -25.188 -23.688 1 92.19 181 GLN B CA 1
ATOM 3404 C C . GLN B 1 181 ? 9.062 -24.391 -22.891 1 92.19 181 GLN B C 1
ATOM 3406 O O . GLN B 1 181 ? 9.406 -23.266 -23.266 1 92.19 181 GLN B O 1
ATOM 3411 N N . THR B 1 182 ? 9.438 -24.984 -21.766 1 91.69 182 THR B N 1
ATOM 3412 C CA . THR B 1 182 ? 10.586 -24.422 -21.062 1 91.69 182 THR B CA 1
ATOM 3413 C C . THR B 1 182 ? 11.812 -24.391 -21.969 1 91.69 182 THR B C 1
ATOM 3415 O O . THR B 1 182 ? 11.938 -25.219 -22.875 1 91.69 182 THR B O 1
ATOM 3418 N N . PRO B 1 183 ? 12.648 -23.469 -21.656 1 88 183 PRO B N 1
ATOM 3419 C CA . PRO B 1 183 ? 13.852 -23.422 -22.484 1 88 183 PRO B CA 1
ATOM 3420 C C . PRO B 1 183 ? 14.719 -24.672 -22.344 1 88 183 PRO B C 1
ATOM 3422 O O . PRO B 1 183 ? 14.781 -25.266 -21.266 1 88 183 PRO B O 1
ATOM 3425 N N . PRO B 1 184 ? 15.414 -25.016 -23.469 1 88.88 184 PRO B N 1
ATOM 3426 C CA . PRO B 1 184 ? 16.312 -26.156 -23.406 1 88.88 184 PRO B CA 1
ATOM 3427 C C . PRO B 1 184 ? 17.484 -25.938 -22.438 1 88.88 184 PRO B C 1
ATOM 3429 O O . PRO B 1 184 ? 18.156 -26.891 -22.047 1 88.88 184 PRO B O 1
ATOM 3432 N N . SER B 1 185 ? 17.734 -24.688 -22.031 1 80 185 SER B N 1
ATOM 3433 C CA . SER B 1 185 ? 18.844 -24.328 -21.156 1 80 185 SER B CA 1
ATOM 3434 C C . SER B 1 185 ? 18.547 -24.656 -19.703 1 80 185 SER B C 1
ATOM 3436 O O . SER B 1 185 ? 19.438 -24.641 -18.859 1 80 185 SER B O 1
ATOM 3438 N N . TRP B 1 186 ? 17.266 -24.953 -19.438 1 84.06 186 TRP B N 1
ATOM 3439 C CA . TRP B 1 186 ? 16.938 -25.266 -18.047 1 84.06 186 TRP B CA 1
ATOM 3440 C C . TRP B 1 186 ? 17.562 -26.594 -17.641 1 84.06 186 TRP B C 1
ATOM 3442 O O . TRP B 1 186 ? 17.5 -27.578 -18.375 1 84.06 186 TRP B O 1
ATOM 3452 N N . SER B 1 187 ? 18.234 -26.641 -16.516 1 77.56 187 SER B N 1
ATOM 3453 C CA . SER B 1 187 ? 18.969 -27.828 -16.078 1 77.56 187 SER B CA 1
ATOM 3454 C C . SER B 1 187 ? 18.016 -28.969 -15.695 1 77.56 187 SER B C 1
ATOM 3456 O O . SER B 1 187 ? 18.281 -30.125 -15.977 1 77.56 187 SER B O 1
ATOM 3458 N N . ASN B 1 188 ? 16.891 -28.672 -15.117 1 77.69 188 ASN B N 1
ATOM 3459 C CA . ASN B 1 188 ? 16.078 -29.734 -14.555 1 77.69 188 ASN B CA 1
ATOM 3460 C C . ASN B 1 188 ? 14.852 -30.016 -15.414 1 77.69 188 ASN B C 1
ATOM 3462 O O . ASN B 1 188 ? 14.398 -31.172 -15.5 1 77.69 188 ASN B O 1
ATOM 3466 N N . TRP B 1 189 ? 14.328 -29.094 -16.141 1 86.62 189 TRP B N 1
ATOM 3467 C CA . TRP B 1 189 ? 13.078 -29.266 -16.875 1 86.62 189 TRP B CA 1
ATOM 3468 C C . TRP B 1 189 ? 13.164 -28.594 -18.25 1 86.62 189 TRP B C 1
ATOM 3470 O O . TRP B 1 189 ? 12.375 -27.703 -18.562 1 86.62 189 TRP B O 1
ATOM 3480 N N . PRO B 1 190 ? 14.062 -29.25 -19.078 1 88.19 190 PRO B N 1
ATOM 3481 C CA . PRO B 1 190 ? 14.125 -28.688 -20.422 1 88.19 190 PRO B CA 1
ATOM 3482 C C . PRO B 1 190 ? 12.992 -29.172 -21.312 1 88.19 190 PRO B C 1
ATOM 3484 O O . PRO B 1 190 ? 12.625 -30.359 -21.266 1 88.19 190 PRO B O 1
ATOM 3487 N N . ASN B 1 191 ? 12.398 -28.328 -22.156 1 92 191 ASN B N 1
ATOM 3488 C CA . ASN B 1 191 ? 11.422 -28.625 -23.203 1 92 191 ASN B CA 1
ATOM 3489 C C . ASN B 1 191 ? 10.148 -29.234 -22.625 1 92 191 ASN B C 1
ATOM 3491 O O . ASN B 1 191 ? 9.555 -30.141 -23.219 1 92 191 ASN B O 1
ATOM 3495 N N . GLU B 1 192 ? 9.852 -28.828 -21.438 1 93.38 192 GLU B N 1
ATOM 3496 C CA . GLU B 1 192 ? 8.609 -29.25 -20.812 1 93.38 192 GLU B CA 1
ATOM 3497 C C . GLU B 1 192 ? 7.48 -28.266 -21.078 1 93.38 192 GLU B C 1
ATOM 3499 O O . GLU B 1 192 ? 7.734 -27.078 -21.344 1 93.38 192 GLU B O 1
ATOM 3504 N N . PRO B 1 193 ? 6.215 -28.781 -21.078 1 94.12 193 PRO B N 1
ATOM 3505 C CA . PRO B 1 193 ? 5.105 -27.844 -21.25 1 94.12 193 PRO B CA 1
ATOM 3506 C C . PRO B 1 193 ? 5.145 -26.703 -20.234 1 94.12 193 PRO B C 1
ATOM 3508 O O . PRO B 1 193 ? 5.184 -26.953 -19.016 1 94.12 193 PRO B O 1
ATOM 3511 N N . LEU B 1 194 ? 5.223 -25.516 -20.703 1 94.44 194 LEU B N 1
ATOM 3512 C CA . LEU B 1 194 ? 5.219 -24.281 -19.922 1 94.44 194 LEU B CA 1
ATOM 3513 C C . LEU B 1 194 ? 4.117 -23.328 -20.406 1 94.44 194 LEU B C 1
ATOM 3515 O O . LEU B 1 194 ? 3.922 -23.156 -21.609 1 94.44 194 LEU B O 1
ATOM 3519 N N . ILE B 1 195 ? 3.322 -22.859 -19.469 1 93.5 195 ILE B N 1
ATOM 3520 C CA . ILE B 1 195 ? 2.41 -21.75 -19.75 1 93.5 195 ILE B CA 1
ATOM 3521 C C . ILE B 1 195 ? 2.674 -20.609 -18.766 1 93.5 195 ILE B C 1
ATOM 3523 O O . ILE B 1 195 ? 2.74 -20.828 -17.562 1 93.5 1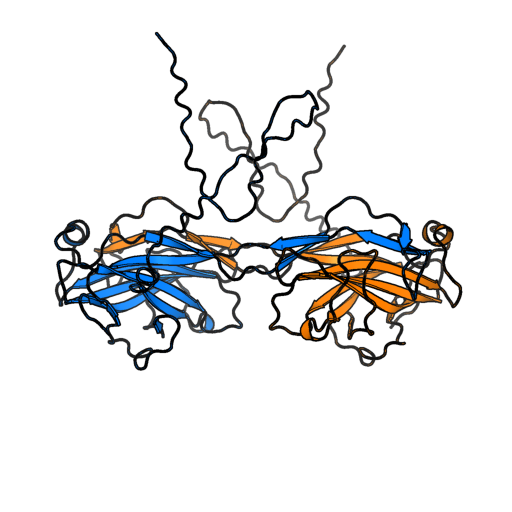95 ILE B O 1
ATOM 3527 N N . ASP B 1 196 ? 2.932 -19.469 -19.297 1 91.69 196 ASP B N 1
ATOM 3528 C CA . ASP B 1 196 ? 3.275 -18.328 -18.469 1 91.69 196 ASP B CA 1
ATOM 3529 C C . ASP B 1 196 ? 2.646 -17.047 -19.016 1 91.69 196 ASP B C 1
ATOM 3531 O O . ASP B 1 196 ? 2.072 -17.047 -20.094 1 91.69 196 ASP B O 1
ATOM 3535 N N . GLN B 1 197 ? 2.562 -16.141 -18.156 1 91.56 197 GLN B N 1
ATOM 3536 C CA . GLN B 1 197 ? 2.139 -14.789 -18.5 1 91.56 197 GLN B CA 1
ATOM 3537 C C . GLN B 1 197 ? 3.193 -13.766 -18.094 1 91.56 197 GLN B C 1
ATOM 3539 O O . GLN B 1 197 ? 3.744 -13.828 -17 1 91.56 197 GLN B O 1
ATOM 3544 N N . GLN B 1 198 ? 3.395 -12.898 -19.016 1 86.88 198 GLN B N 1
ATOM 3545 C CA . GLN B 1 198 ? 4.383 -11.859 -18.766 1 86.88 198 GLN B CA 1
ATOM 3546 C C . GLN B 1 198 ? 3.994 -11.016 -17.547 1 86.88 198 GLN B C 1
ATOM 3548 O O . GLN B 1 198 ? 2.82 -10.68 -17.375 1 86.88 198 GLN B O 1
ATOM 3553 N N . LEU B 1 199 ? 5.09 -10.734 -16.844 1 88.25 199 LEU B N 1
ATOM 3554 C CA . LEU B 1 199 ? 4.902 -9.906 -15.664 1 88.25 199 LEU B CA 1
ATOM 3555 C C . LEU B 1 199 ? 5.574 -8.547 -15.844 1 88.25 199 LEU B C 1
ATOM 3557 O O . LEU B 1 199 ? 6.582 -8.438 -16.547 1 88.25 199 LEU B O 1
ATOM 3561 N N . ARG B 1 200 ? 4.906 -7.586 -15.234 1 82.56 200 ARG B N 1
ATOM 3562 C CA . ARG B 1 200 ? 5.484 -6.25 -15.18 1 82.56 200 ARG B CA 1
ATOM 3563 C C . ARG B 1 200 ? 5.477 -5.707 -13.75 1 82.56 200 ARG B C 1
ATOM 3565 O O . ARG B 1 200 ? 4.465 -5.805 -13.055 1 82.56 200 ARG B O 1
ATOM 3572 N N . ALA B 1 201 ? 6.664 -5.383 -13.461 1 80.5 201 ALA B N 1
ATOM 3573 C CA . ALA B 1 201 ? 6.773 -4.695 -12.172 1 80.5 201 ALA B CA 1
ATOM 3574 C C . ALA B 1 201 ? 6.363 -3.23 -12.297 1 80.5 201 ALA B C 1
ATOM 3576 O O . ALA B 1 201 ? 6.406 -2.658 -13.391 1 80.5 201 ALA B O 1
ATOM 3577 N N . GLY B 1 202 ? 5.762 -2.777 -11.266 1 69.88 202 GLY B N 1
ATOM 3578 C CA . GLY B 1 202 ? 5.434 -1.365 -11.164 1 69.88 202 GLY B CA 1
ATOM 3579 C C . GLY B 1 202 ? 5.367 -0.871 -9.727 1 69.88 202 GLY B C 1
ATOM 3580 O O . GLY B 1 202 ? 5.617 -1.632 -8.797 1 69.88 202 GLY B O 1
ATOM 3581 N N . TRP B 1 203 ? 5.371 0.314 -9.656 1 61.22 203 TRP B N 1
ATOM 3582 C CA . TRP B 1 203 ? 5.195 0.936 -8.352 1 61.22 203 TRP B CA 1
ATOM 3583 C C . TRP B 1 203 ? 3.928 1.781 -8.312 1 61.22 203 TRP B C 1
ATOM 3585 O O . TRP B 1 203 ? 3.51 2.33 -9.336 1 61.22 203 TRP B O 1
ATOM 3595 N N . THR B 1 204 ? 3.17 1.521 -7.336 1 59.78 204 THR B N 1
ATOM 3596 C CA . THR B 1 204 ? 2.084 2.467 -7.098 1 59.78 204 THR B CA 1
ATOM 3597 C C . THR B 1 204 ? 2.521 3.562 -6.129 1 59.78 204 THR B C 1
ATOM 3599 O O . THR B 1 204 ? 2.764 3.295 -4.953 1 59.78 204 THR B O 1
ATOM 3602 N N . PRO B 1 205 ? 2.783 4.664 -6.734 1 59.5 205 PRO B N 1
ATOM 3603 C CA . PRO B 1 205 ? 3.205 5.727 -5.82 1 59.5 205 PRO B CA 1
ATOM 3604 C C . PRO B 1 205 ? 2.148 6.051 -4.766 1 59.5 205 PRO B C 1
ATOM 3606 O O . PRO B 1 205 ? 0.951 6.059 -5.07 1 59.5 205 PRO B O 1
ATOM 3609 N N . THR B 1 206 ? 2.609 5.957 -3.531 1 67.19 206 THR B N 1
ATOM 3610 C CA . THR B 1 206 ? 1.789 6.539 -2.477 1 67.19 206 THR B CA 1
ATOM 3611 C C . THR B 1 206 ? 2.307 7.922 -2.09 1 67.19 206 THR B C 1
ATOM 3613 O O . THR B 1 206 ? 3.463 8.258 -2.355 1 67.19 206 THR B O 1
ATOM 3616 N N . PHE B 1 207 ? 1.383 8.719 -1.607 1 72.94 207 PHE B N 1
ATOM 3617 C CA . PHE B 1 207 ? 1.757 10.078 -1.212 1 72.94 207 PHE B CA 1
ATOM 3618 C C . PHE B 1 207 ? 1.374 10.336 0.24 1 72.94 207 PHE B C 1
ATOM 3620 O O . PHE B 1 207 ? 0.338 9.867 0.71 1 72.94 207 PHE B O 1
ATOM 3627 N N . VAL B 1 208 ? 2.285 10.992 0.838 1 81.38 208 VAL B N 1
ATOM 3628 C CA . VAL B 1 208 ? 2.055 11.422 2.215 1 81.38 208 VAL B CA 1
ATOM 3629 C C . VAL B 1 208 ? 1.791 12.922 2.256 1 81.38 208 VAL B C 1
ATOM 3631 O O . VAL B 1 208 ? 2.691 13.727 1.994 1 81.38 208 VAL B O 1
ATOM 3634 N N . PRO B 1 209 ? 0.61 13.328 2.59 1 89.69 209 PRO B N 1
ATOM 3635 C CA . PRO B 1 209 ? 0.298 14.758 2.658 1 89.69 209 PRO B CA 1
ATOM 3636 C C . PRO B 1 209 ? 0.965 15.453 3.844 1 89.69 209 PRO B C 1
ATOM 3638 O O . PRO B 1 209 ? 1.104 14.852 4.914 1 89.69 209 PRO B O 1
ATOM 3641 N N . TYR B 1 210 ? 1.383 16.656 3.611 1 93.12 210 TYR B N 1
ATOM 3642 C CA . TYR B 1 210 ? 1.9 17.5 4.691 1 93.12 210 TYR B CA 1
ATOM 3643 C C . TYR B 1 210 ? 1.576 18.969 4.449 1 93.12 210 TYR B C 1
ATOM 3645 O O . TYR B 1 210 ? 1.214 19.359 3.336 1 93.12 210 TYR B O 1
ATOM 3653 N N . ILE B 1 211 ? 1.62 19.703 5.516 1 95.12 211 ILE B N 1
ATOM 3654 C CA . ILE B 1 211 ? 1.503 21.156 5.449 1 95.12 211 ILE B CA 1
ATOM 3655 C C . ILE B 1 211 ? 2.871 21.797 5.676 1 95.12 211 ILE B C 1
ATOM 3657 O O . ILE B 1 211 ? 3.631 21.359 6.543 1 95.12 211 ILE B O 1
ATOM 3661 N N . THR B 1 212 ? 3.146 22.828 4.848 1 94.88 212 THR B N 1
ATOM 3662 C CA . THR B 1 212 ? 4.418 23.516 5.039 1 94.88 212 THR B CA 1
ATOM 3663 C C . THR B 1 212 ? 4.219 25.031 5.094 1 94.88 212 THR B C 1
ATOM 3665 O O . THR B 1 212 ? 3.369 25.578 4.383 1 94.88 212 THR B O 1
ATOM 3668 N N . PHE B 1 213 ? 4.949 25.641 6 1 95 213 PHE B N 1
ATOM 3669 C CA . PHE B 1 213 ? 4.996 27.094 6.105 1 95 213 PHE B CA 1
ATOM 3670 C C . PHE B 1 213 ? 6.34 27.547 6.668 1 95 213 PHE B C 1
ATOM 3672 O O . PHE B 1 213 ? 7.098 26.734 7.211 1 95 213 PHE B O 1
ATOM 3679 N N . ASN B 1 214 ? 6.578 28.797 6.52 1 95.06 214 ASN B N 1
ATOM 3680 C CA . ASN B 1 214 ? 7.789 29.375 7.094 1 95.06 214 ASN B CA 1
ATOM 3681 C C . ASN B 1 214 ? 7.48 30.219 8.336 1 95.06 214 ASN B C 1
ATOM 3683 O O . ASN B 1 214 ? 6.484 30.938 8.367 1 95.06 214 ASN B O 1
ATOM 3687 N N . ALA B 1 215 ? 8.367 30.078 9.281 1 96.19 215 ALA B N 1
ATOM 3688 C CA . ALA B 1 215 ? 8.32 30.984 10.422 1 96.19 215 ALA B CA 1
ATOM 3689 C C . ALA B 1 215 ? 8.711 32.406 10.008 1 96.19 215 ALA B C 1
ATOM 3691 O O . ALA B 1 215 ? 9.586 32.594 9.148 1 96.19 215 ALA B O 1
ATOM 3692 N N . SER B 1 216 ? 8.133 33.312 10.68 1 96.38 216 SER B N 1
ATOM 3693 C CA . SER B 1 216 ? 8.391 34.719 10.367 1 96.38 216 SER B CA 1
ATOM 3694 C C . SER B 1 216 ? 9.836 35.094 10.68 1 96.38 216 SER B C 1
ATOM 3696 O O . SER B 1 216 ? 10.398 34.656 11.68 1 96.38 216 SER B O 1
ATOM 3698 N N . LYS B 1 217 ? 10.344 36 9.859 1 94.88 217 LYS B N 1
ATOM 3699 C CA . LYS B 1 217 ? 11.641 36.594 10.133 1 94.88 217 LYS B CA 1
ATOM 3700 C C . LYS B 1 217 ? 11.484 37.906 10.883 1 94.88 217 LYS B C 1
ATOM 3702 O O . LYS B 1 217 ? 12.461 38.5 11.359 1 94.88 217 LYS B O 1
ATOM 3707 N N . LEU B 1 218 ? 10.297 38.406 10.992 1 95.88 218 LEU B N 1
ATOM 3708 C CA . LEU B 1 218 ? 10.039 39.75 11.453 1 95.88 218 LEU B CA 1
ATOM 3709 C C . LEU B 1 218 ? 9.531 39.75 12.891 1 95.88 218 LEU B C 1
ATOM 3711 O O . LEU B 1 218 ? 9.758 40.719 13.633 1 95.88 218 LEU B O 1
ATOM 3715 N N . VAL B 1 219 ? 8.781 38.719 13.211 1 96.12 219 VAL B N 1
ATOM 3716 C CA . VAL B 1 219 ? 8.258 38.656 14.57 1 96.12 219 VAL B CA 1
ATOM 3717 C C . VAL B 1 219 ? 8.68 37.344 15.227 1 96.12 219 VAL B C 1
ATOM 3719 O O . VAL B 1 219 ? 8.922 36.344 14.547 1 96.12 219 VAL B O 1
ATOM 3722 N N . SER B 1 220 ? 8.797 37.406 16.547 1 96.56 220 SER B N 1
ATOM 3723 C CA . SER B 1 220 ? 9.156 36.25 17.344 1 96.56 220 SER B CA 1
ATOM 3724 C C . SER B 1 220 ? 8.258 36.094 18.562 1 96.56 220 SER B C 1
ATOM 3726 O O . SER B 1 220 ? 7.734 37.094 19.078 1 96.56 220 SER B O 1
ATOM 3728 N N . GLY B 1 221 ? 8.031 34.875 18.938 1 97.19 221 GLY B N 1
ATOM 3729 C CA . GLY B 1 221 ? 7.215 34.625 20.109 1 97.19 221 GLY B CA 1
ATOM 3730 C C . GLY B 1 221 ? 6.535 33.281 20.078 1 97.19 221 GLY B C 1
ATOM 3731 O O . GLY B 1 221 ? 6.934 32.375 19.328 1 97.19 221 GLY B O 1
ATOM 3732 N N . LEU B 1 222 ? 5.613 33.125 20.969 1 97.38 222 LEU B N 1
ATOM 3733 C CA . LEU B 1 222 ? 4.883 31.875 21.141 1 97.38 222 LEU B CA 1
ATOM 3734 C C . LEU B 1 222 ? 3.635 31.859 20.266 1 97.38 222 LEU B C 1
ATOM 3736 O O . LEU B 1 222 ? 2.764 32.719 20.406 1 97.38 222 LEU B O 1
ATOM 3740 N N . LEU B 1 223 ? 3.592 30.906 19.391 1 97.56 223 LEU B N 1
ATOM 3741 C CA . LEU B 1 223 ? 2.414 30.703 18.562 1 97.56 223 LEU B CA 1
ATOM 3742 C C . LEU B 1 223 ? 1.568 29.547 19.078 1 97.56 223 LEU B C 1
ATOM 3744 O O . LEU B 1 223 ? 2.037 28.406 19.156 1 97.56 223 LEU B O 1
ATOM 3748 N N . GLU B 1 224 ? 0.371 29.844 19.484 1 95.62 224 GLU B N 1
ATOM 3749 C CA . GLU B 1 224 ? -0.651 28.844 19.766 1 95.62 224 GLU B CA 1
ATOM 3750 C C . GLU B 1 224 ? -1.484 28.547 18.531 1 95.62 224 GLU B C 1
ATOM 3752 O O . GLU B 1 224 ? -2.188 29.422 18.016 1 95.62 224 GLU B O 1
ATOM 3757 N N . TYR B 1 225 ? -1.351 27.312 18.062 1 96.5 225 TYR B N 1
ATOM 3758 C CA . TYR B 1 225 ? -2.047 26.984 16.828 1 96.5 225 TYR B CA 1
ATOM 3759 C C . TYR B 1 225 ? -2.758 25.641 16.953 1 96.5 225 TYR B C 1
ATOM 3761 O O . TYR B 1 225 ? -2.656 24.969 17.969 1 96.5 225 TYR B O 1
ATOM 3769 N N . GLY B 1 226 ? -3.607 25.422 15.992 1 95.44 226 GLY B N 1
ATOM 3770 C CA . GLY B 1 226 ? -4.293 24.141 15.891 1 95.44 226 GLY B CA 1
ATOM 3771 C C . GLY B 1 226 ? -3.977 23.406 14.602 1 95.44 226 GLY B C 1
ATOM 3772 O O . GLY B 1 226 ? -3.732 24.016 13.562 1 95.44 226 GLY B O 1
ATOM 3773 N N . VAL B 1 227 ? -3.971 22.141 14.781 1 96.75 227 VAL B N 1
ATOM 3774 C CA . VAL B 1 227 ? -3.859 21.281 13.609 1 96.75 227 VAL B CA 1
ATOM 3775 C C . VAL B 1 227 ? -5.172 20.516 13.398 1 96.75 227 VAL B C 1
ATOM 3777 O O . VAL B 1 227 ? -5.648 19.828 14.305 1 96.75 227 VAL B O 1
ATOM 3780 N N . VAL B 1 228 ? -5.738 20.797 12.258 1 96.19 228 VAL B N 1
ATOM 3781 C CA . VAL B 1 228 ? -6.855 19.953 11.828 1 96.19 228 VAL B CA 1
ATOM 3782 C C . VAL B 1 228 ? -6.332 18.781 11.008 1 96.19 228 VAL B C 1
ATOM 3784 O O . VAL B 1 228 ? -5.473 18.953 10.141 1 96.19 228 VAL B O 1
ATOM 3787 N N . PHE B 1 229 ? -6.848 17.609 11.297 1 96.5 229 PHE B N 1
ATOM 3788 C CA . PHE B 1 229 ? -6.441 16.453 10.516 1 96.5 229 PHE B CA 1
ATOM 3789 C C . PHE B 1 229 ? -7.637 15.555 10.211 1 96.5 229 PHE B C 1
ATOM 3791 O O . PHE B 1 229 ? -8.711 15.734 10.781 1 96.5 229 PHE B O 1
ATOM 3798 N N . ALA B 1 230 ? -7.387 14.727 9.273 1 94.94 230 ALA B N 1
ATOM 3799 C CA . ALA B 1 230 ? -8.445 13.828 8.82 1 94.94 230 ALA B CA 1
ATOM 3800 C C . ALA B 1 230 ? -7.949 12.383 8.75 1 94.94 230 ALA B C 1
ATOM 3802 O O . ALA B 1 230 ? -6.742 12.141 8.648 1 94.94 230 ALA B O 1
ATOM 3803 N N . LEU B 1 231 ? -8.906 11.555 8.859 1 90.62 231 LEU B N 1
ATOM 3804 C CA . LEU B 1 231 ? -8.633 10.125 8.805 1 90.62 231 LEU B CA 1
ATOM 3805 C C . LEU B 1 231 ? -9.719 9.398 8.008 1 90.62 231 LEU B C 1
ATOM 3807 O O . LEU B 1 231 ? -10.883 9.789 8.047 1 90.62 231 LEU B O 1
ATOM 3811 N N . THR B 1 232 ? -9.297 8.422 7.258 1 87.75 232 THR B N 1
ATOM 3812 C CA . THR B 1 232 ? -10.219 7.484 6.633 1 87.75 232 THR B CA 1
ATOM 3813 C C . THR B 1 232 ? -9.836 6.043 6.961 1 87.75 232 THR B C 1
ATOM 3815 O O . THR B 1 232 ? -8.656 5.695 6.969 1 87.75 232 THR B O 1
ATOM 3818 N N . LYS B 1 233 ? -10.828 5.328 7.273 1 78 233 LYS B N 1
ATOM 3819 C CA . LYS B 1 233 ? -10.602 3.924 7.602 1 78 233 LYS B CA 1
ATOM 3820 C C . LYS B 1 233 ? -11.078 3.014 6.473 1 78 233 LYS B C 1
ATOM 3822 O O . LYS B 1 233 ? -10.781 1.818 6.465 1 78 233 LYS B O 1
ATOM 3827 N N . ASP B 1 234 ? -11.82 3.576 5.625 1 73.44 234 ASP B N 1
ATOM 3828 C CA . ASP B 1 234 ? -12.438 2.74 4.605 1 73.44 234 ASP B CA 1
ATOM 3829 C C . ASP B 1 234 ? -12.211 3.312 3.209 1 73.44 234 ASP B C 1
ATOM 3831 O O . ASP B 1 234 ? -12.797 2.842 2.234 1 73.44 234 ASP B O 1
ATOM 3835 N N . GLY B 1 235 ? -11.508 4.371 3.158 1 76.31 235 GLY B N 1
ATOM 3836 C CA . GLY B 1 235 ? -11.234 4.98 1.867 1 76.31 235 GLY B CA 1
ATOM 3837 C C . GLY B 1 235 ? -12.406 5.754 1.304 1 76.31 235 GLY B C 1
ATOM 3838 O O . GLY B 1 235 ? -12.359 6.234 0.17 1 76.31 235 GLY B O 1
ATOM 3839 N N . ALA B 1 236 ? -13.469 5.867 1.98 1 75.88 236 ALA B N 1
ATOM 3840 C CA . ALA B 1 236 ? -14.664 6.539 1.483 1 75.88 236 ALA B CA 1
ATOM 3841 C C . ALA B 1 236 ? -15.07 7.684 2.404 1 75.88 236 ALA B C 1
ATOM 3843 O O . ALA B 1 236 ? -15.453 8.758 1.937 1 75.88 236 ALA B O 1
ATOM 3844 N N . ASN B 1 237 ? -14.961 7.383 3.66 1 83.56 237 ASN B N 1
ATOM 3845 C CA . ASN B 1 237 ? -15.391 8.367 4.645 1 83.56 237 ASN B CA 1
ATOM 3846 C C . ASN B 1 237 ? -14.203 9.031 5.332 1 83.56 237 ASN B C 1
ATOM 3848 O O . ASN B 1 237 ? -13.242 8.359 5.719 1 83.56 237 ASN B O 1
ATOM 3852 N N . VAL B 1 238 ? -14.359 10.289 5.344 1 89.06 238 VAL B N 1
ATOM 3853 C CA . VAL B 1 238 ? -13.312 11.062 6.012 1 89.06 238 VAL B CA 1
ATOM 3854 C C . VAL B 1 238 ? -13.852 11.648 7.312 1 89.06 238 VAL B C 1
ATOM 3856 O O . VAL B 1 238 ? -14.953 12.203 7.344 1 89.06 238 VAL B O 1
ATOM 3859 N N . GLN B 1 239 ? -13.109 11.43 8.383 1 94.25 239 GLN B N 1
ATOM 3860 C CA . GLN B 1 239 ? -13.398 12.023 9.68 1 94.25 239 GLN B CA 1
ATOM 3861 C C . GLN B 1 239 ? -12.375 13.102 10.031 1 94.25 239 GLN B C 1
ATOM 3863 O O . GLN B 1 239 ? -11.18 12.938 9.781 1 94.25 239 GLN B O 1
ATOM 3868 N N . TYR B 1 240 ? -12.922 14.156 10.648 1 94.56 240 TYR B N 1
ATOM 3869 C CA . TYR B 1 240 ? -12.07 15.305 10.945 1 94.56 240 TYR B CA 1
ATOM 3870 C C . TYR B 1 240 ? -11.922 15.5 12.445 1 94.56 240 TYR B C 1
ATOM 3872 O O . TYR B 1 240 ? -12.883 15.344 13.203 1 94.56 240 TYR B O 1
ATOM 3880 N N . PHE B 1 241 ? -10.719 15.867 12.859 1 95 241 PHE B N 1
ATOM 3881 C CA . PHE B 1 241 ? -10.305 16.125 14.234 1 95 241 PHE B CA 1
ATOM 3882 C C . PHE B 1 241 ? -9.398 17.344 14.32 1 95 241 PHE B C 1
ATOM 3884 O O . PHE B 1 241 ? -8.898 17.812 13.297 1 95 241 PHE B O 1
ATOM 3891 N N . TYR B 1 242 ? -9.242 17.875 15.484 1 94.81 242 TYR B N 1
ATOM 3892 C CA . TYR B 1 242 ? -8.242 18.922 15.672 1 94.81 242 TYR B CA 1
ATOM 3893 C C . TYR B 1 242 ? -7.672 18.891 17.078 1 94.81 242 TYR B C 1
ATOM 3895 O O . TYR B 1 242 ?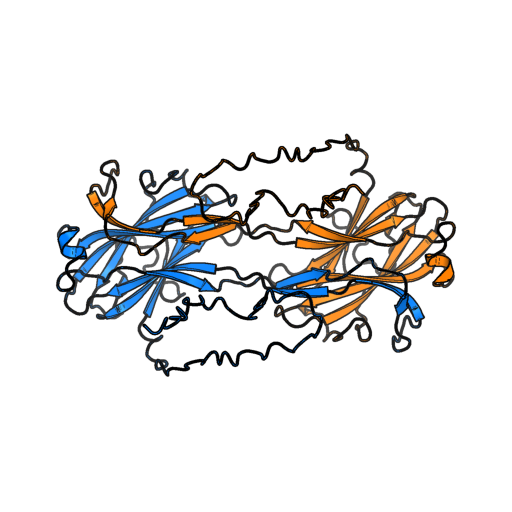 -8.289 18.328 18 1 94.81 242 TYR B O 1
ATOM 3903 N N . PHE B 1 243 ? -6.453 19.359 17.281 1 93.88 243 PHE B N 1
ATOM 3904 C CA . PHE B 1 243 ? -5.781 19.531 18.562 1 93.88 243 PHE B CA 1
ATOM 3905 C C . PHE B 1 243 ? -4.883 20.766 18.531 1 93.88 243 PHE B C 1
ATOM 3907 O O . PHE B 1 243 ? -4.762 21.438 17.5 1 93.88 243 PHE B O 1
ATOM 3914 N N . ASP B 1 244 ? -4.312 21.125 19.688 1 92.44 244 ASP B N 1
ATOM 3915 C CA . ASP B 1 244 ? -3.691 22.438 19.812 1 92.44 244 ASP B CA 1
ATOM 3916 C C . ASP B 1 244 ? -2.225 22.312 20.219 1 92.44 244 ASP B C 1
ATOM 3918 O O . ASP B 1 244 ? -1.907 22.234 21.406 1 92.44 244 ASP B O 1
ATOM 3922 N N . PRO B 1 245 ? -1.343 22.391 19.359 1 94.88 245 PRO B N 1
ATOM 3923 C CA . PRO B 1 245 ? 0.087 22.453 19.656 1 94.88 245 PRO B CA 1
ATOM 3924 C C . PRO B 1 245 ? 0.622 23.875 19.719 1 94.88 245 PRO B C 1
ATOM 3926 O O . PRO B 1 245 ? -0.137 24.828 19.531 1 94.88 245 PRO B O 1
ATOM 3929 N N . PHE B 1 246 ? 1.967 23.969 20.062 1 95.25 246 PHE B N 1
ATOM 3930 C CA . PHE B 1 246 ? 2.635 25.266 20.172 1 95.25 246 PHE B CA 1
ATOM 3931 C C . PHE B 1 246 ? 3.916 25.281 19.344 1 95.25 246 PHE B C 1
ATOM 3933 O O . PHE B 1 246 ? 4.609 24.266 19.25 1 95.25 246 PHE B O 1
ATOM 3940 N N . LEU B 1 247 ? 4.18 26.422 18.828 1 96.75 247 LEU B N 1
ATOM 3941 C CA . LEU B 1 247 ? 5.492 26.703 18.25 1 96.75 247 LEU B CA 1
ATOM 3942 C C . LEU B 1 247 ? 6.125 27.922 18.922 1 96.75 247 LEU B C 1
ATOM 3944 O O . LEU B 1 247 ? 5.434 28.891 19.234 1 96.75 247 LEU B O 1
ATOM 3948 N N . LYS B 1 248 ? 7.391 27.844 19.109 1 97.12 248 LYS B N 1
ATOM 3949 C CA . LYS B 1 248 ? 8.156 29.031 19.5 1 97.12 248 LYS B CA 1
ATOM 3950 C C . LYS B 1 248 ? 8.93 29.594 18.328 1 97.12 248 LYS B C 1
ATOM 3952 O O . LYS B 1 248 ? 10.023 29.125 18.016 1 97.12 248 LYS B O 1
ATOM 3957 N N . ILE B 1 249 ? 8.352 30.625 17.766 1 96.75 249 ILE B N 1
ATOM 3958 C CA . ILE B 1 249 ? 8.906 31.234 16.562 1 96.75 249 ILE B CA 1
ATOM 3959 C C . ILE B 1 249 ? 10.125 32.094 16.938 1 96.75 249 ILE B C 1
ATOM 3961 O O . ILE B 1 249 ? 10.078 32.875 17.875 1 96.75 249 ILE B O 1
ATOM 3965 N N . GLY B 1 250 ? 11.25 31.984 16.172 1 93.56 250 GLY B N 1
ATOM 3966 C CA . GLY B 1 250 ? 12.461 32.781 16.391 1 93.56 250 GLY B CA 1
ATOM 3967 C C . GLY B 1 250 ? 13.391 32.156 17.406 1 93.56 250 GLY B C 1
ATOM 3968 O O . GLY B 1 250 ? 14.203 32.844 18.016 1 93.56 250 GLY B O 1
ATOM 3969 N N . SER B 1 251 ? 13.109 30.891 17.656 1 88.94 251 SER B N 1
ATOM 3970 C CA . SER B 1 251 ? 13.93 30.203 18.641 1 88.94 251 SER B CA 1
ATOM 3971 C C . SER B 1 251 ? 14.68 29.016 18.031 1 88.94 251 SER B C 1
ATOM 3973 O O . SER B 1 251 ? 14.156 28.344 17.141 1 88.94 251 SER B O 1
ATOM 3975 N N . SER B 1 252 ? 15.906 28.969 18.328 1 77.69 252 SER B N 1
ATOM 3976 C CA . SER B 1 252 ? 16.672 27.797 17.906 1 77.69 252 SER B CA 1
ATOM 3977 C C . SER B 1 252 ? 16.672 26.719 19 1 77.69 252 SER B C 1
ATOM 3979 O O . SER B 1 252 ? 16.547 27.031 20.188 1 77.69 252 SER B O 1
ATOM 3981 N N . SER B 1 253 ? 16.625 25.391 18.562 1 66 253 SER B N 1
ATOM 3982 C CA . SER B 1 253 ? 16.656 24.281 19.516 1 66 253 SER B CA 1
ATOM 3983 C C . SER B 1 253 ? 17.859 24.375 20.438 1 66 253 SER B C 1
ATOM 3985 O O . SER B 1 253 ? 18.906 24.922 20.062 1 66 253 SER B O 1
#

pLDDT: mean 74.5, std 28.1, range [18.95, 97.56]

Nearest PDB structures (foldseek):
  4lzk-assembly1_C  TM=6.782E-01  e=7.149E-07  Burkholderia cenocepacia J2315
  2hb0-assembly2_B  TM=2.783E-01  e=1.134E-01  Escherichia coli
  3is0-assembly1_X  TM=2.150E-01  e=7.186E-01  Staphylococcus saprophyticus subsp. saprophyticus ATCC 15305 = NCTC 7292
  3irp-assembly1_X  TM=2.101E-01  e=1.189E+00  Staphylococcus saprophyticus subsp. saprophyticus ATCC 15305 = NCTC 7292
  2hb0-assembly2_B  TM=2.621E-01  e=6.944E-02  Escherichia coli

Radius of gyration: 29.27 Å; Cα contacts (8 Å, |Δi|>4): 1129; chains: 2; bounding box: 51×83×76 Å